Protein AF-A0A840WXM2-F1 (afdb_monomer_lite)

pLDDT: mean 78.99, std 16.16, range [31.17, 98.25]

Foldseek 3Di:
DPDDDDDLVNLVCLLQDPLVCAPVLLVVLVVLLCCLLPPDPVPRPPQLSSLLNNLSSCLSHHPPVSSVVSVVSCVVPDPCVRNQLSSLVSCVSNVVLVVSLVSLVVQVPDPDRDLSSLLVNLVSCVSSVVLVSVLVSLLVLLLDLPHDPVSNLVSLLSCVLVVNVVSSVVSVCVNCVPPPDDDDDPDFDPPVAAAEEEEAEEPVRVVLVVSLDSLQDRNYDYDYQHQFALVPDDPVQVCVLEPDPLQPDRSLLSSQVVSVLSVLVVLLVPADQQGKHKYAYSLKHFSVTCGPQVVVQSVQCSVVVAQKEFQEPLQLCQQPVDFDDSVPKHKDWSVVRPDPDPPVNVPRPDFSDPRIMMHGSNLSVVVSVLCVVRGDLDRDRVLVVCLQPQDPVSDDDDPVCVSSSVSVVVDPDRRHNRTYIYISHRGMYRPPSPPPPSVD

Radius of gyration: 23.31 Å; chains: 1; bounding box: 60×59×57 Å

Organism: NCBI:txid2028108

Secondary structure (DSSP, 8-state):
-PPPPPPHHHHHHHHH--GGGHHHHHHHHHHHHHHHHHS-GGG-TTHHHHHHHHHHHHHHHS-HHHHHHHHHHHHTTS-HHHHHHHHHHHHHHTT-HHHHHHHHHHHHTSSS--HHHHHHHHHHHHHTT-HHHHHHHHHHHHH-TTS-HHHHHHHHHHHHHTT-HHHHHHHHHHHHTTS------------SSPEEEEEEE-GGGGGGHHHHHHHHGGGEEEEEEEPPPTTT--HHHHHHHBS-TT----HHHHHHHHHHHHHHHHHHHHS-TT-EEEEEETTEEETT-SSHHHHHHHHHHHHHT-SEEE-BHHHHHHHHSSPPPGGG--EEESGGGTTS-TTSGGGSPS---SSEEEEEHHHHHHHHHHHHHH-BSS-HHHHHHHHH-SSGGGS---TTHHHHHHHHHT--SPPP----EEESS--EEETTTT--TT--

InterPro domains:
  IPR002654 Glycosyl transferase, family 25 [PF01755] (198-379)
  IPR002654 Glycosyl transferase, family 25 [cd06532] (198-286)

Structure (mmCIF, N/CA/C/O backbone):
data_AF-A0A840WXM2-F1
#
_entry.id   AF-A0A840WXM2-F1
#
loop_
_atom_site.group_PDB
_atom_site.id
_atom_site.type_symbol
_atom_site.label_atom_id
_atom_site.label_alt_id
_atom_site.label_comp_id
_atom_site.label_asym_id
_atom_site.label_entity_id
_atom_site.label_seq_id
_atom_site.pdbx_PDB_ins_code
_atom_site.Cartn_x
_atom_site.Cartn_y
_atom_site.Cartn_z
_atom_site.occupancy
_atom_site.B_iso_or_equiv
_atom_site.auth_seq_id
_atom_site.auth_comp_id
_atom_site.auth_asym_id
_atom_site.auth_atom_id
_atom_site.pdbx_PDB_model_num
ATOM 1 N N . MET A 1 1 ? 34.478 18.969 -10.013 1.00 45.69 1 MET A N 1
ATOM 2 C CA . MET A 1 1 ? 34.165 18.051 -8.898 1.00 45.69 1 MET A CA 1
ATOM 3 C C . MET A 1 1 ? 34.061 16.660 -9.484 1.00 45.69 1 MET A C 1
ATOM 5 O O . MET A 1 1 ? 33.273 16.486 -10.404 1.00 45.69 1 MET A O 1
ATOM 9 N N . ALA A 1 2 ? 34.895 15.718 -9.044 1.00 46.72 2 ALA A N 1
ATOM 10 C CA . ALA A 1 2 ? 34.746 14.325 -9.450 1.00 46.72 2 ALA A CA 1
ATOM 11 C C . ALA A 1 2 ? 33.401 13.825 -8.903 1.00 46.72 2 ALA A C 1
ATOM 13 O O . ALA A 1 2 ? 33.171 13.893 -7.697 1.00 46.72 2 ALA A O 1
ATOM 14 N N . HIS A 1 3 ? 32.485 13.431 -9.787 1.00 61.78 3 HIS A N 1
ATOM 15 C CA . HIS A 1 3 ? 31.229 12.821 -9.369 1.00 61.78 3 HIS A CA 1
ATOM 16 C C . HIS A 1 3 ? 31.549 11.430 -8.825 1.00 61.78 3 HIS A C 1
ATOM 18 O O . HIS A 1 3 ? 32.045 10.584 -9.566 1.00 61.78 3 HIS A O 1
ATOM 24 N N . THR A 1 4 ? 31.283 11.200 -7.539 1.00 73.50 4 THR A N 1
ATOM 25 C CA . THR A 1 4 ? 31.285 9.845 -6.983 1.00 73.50 4 THR A CA 1
ATOM 26 C C . THR A 1 4 ? 30.222 9.029 -7.728 1.00 73.50 4 THR A C 1
ATOM 28 O O . THR A 1 4 ? 29.082 9.500 -7.816 1.00 73.50 4 THR A O 1
ATOM 31 N N . PRO A 1 5 ? 30.561 7.855 -8.289 1.00 78.69 5 PRO A N 1
ATOM 32 C CA . PRO A 1 5 ? 29.578 6.975 -8.913 1.00 78.69 5 PRO A CA 1
ATOM 33 C C . PRO A 1 5 ? 28.467 6.630 -7.916 1.00 78.69 5 PRO A C 1
ATOM 35 O O . PRO A 1 5 ? 28.758 6.352 -6.752 1.00 78.69 5 PRO A O 1
ATOM 38 N N . LEU A 1 6 ? 27.208 6.648 -8.360 1.00 81.12 6 LEU A N 1
ATOM 39 C CA . LEU A 1 6 ? 26.094 6.189 -7.527 1.00 81.12 6 LEU A CA 1
ATOM 40 C C . LEU A 1 6 ? 26.210 4.681 -7.290 1.00 81.12 6 LEU A C 1
ATOM 42 O O . LEU A 1 6 ? 26.487 3.924 -8.226 1.00 81.12 6 LEU A O 1
ATOM 46 N N . SER A 1 7 ? 25.975 4.252 -6.051 1.00 84.00 7 SER A N 1
ATOM 47 C CA . SER A 1 7 ? 25.897 2.832 -5.707 1.00 84.00 7 SER A CA 1
ATOM 48 C C . SER A 1 7 ? 24.586 2.204 -6.208 1.00 84.00 7 SER A C 1
ATOM 50 O O . SER A 1 7 ? 23.631 2.906 -6.552 1.00 84.00 7 SER A O 1
ATOM 52 N N . LEU A 1 8 ? 24.511 0.868 -6.233 1.00 73.75 8 LEU A N 1
ATOM 53 C CA . LEU A 1 8 ? 23.255 0.158 -6.518 1.00 73.75 8 LEU A CA 1
ATOM 54 C C . LEU A 1 8 ? 22.149 0.518 -5.518 1.00 73.75 8 LEU A C 1
ATOM 56 O O . LEU A 1 8 ? 20.996 0.661 -5.920 1.00 73.75 8 LEU A O 1
ATOM 60 N N . ASP A 1 9 ? 22.504 0.720 -4.248 1.00 70.19 9 ASP A N 1
ATOM 61 C CA . ASP A 1 9 ? 21.554 1.113 -3.207 1.00 70.19 9 ASP A CA 1
ATOM 62 C C . ASP A 1 9 ? 21.008 2.526 -3.458 1.00 70.19 9 ASP A C 1
ATOM 64 O O . ASP A 1 9 ? 19.809 2.762 -3.297 1.00 70.19 9 ASP A O 1
ATOM 68 N N . ASP A 1 10 ? 21.851 3.451 -3.935 1.00 76.69 10 ASP A N 1
ATOM 69 C CA . ASP A 1 10 ? 21.410 4.795 -4.326 1.00 76.69 10 ASP A CA 1
ATOM 70 C C . ASP A 1 10 ? 20.420 4.738 -5.498 1.00 76.69 10 ASP A C 1
ATOM 72 O O . ASP A 1 10 ? 19.378 5.395 -5.469 1.00 76.69 10 ASP A O 1
ATOM 76 N N . LEU A 1 11 ? 20.714 3.921 -6.516 1.00 75.94 11 LEU A N 1
ATOM 77 C CA . LEU A 1 11 ? 19.850 3.739 -7.688 1.00 75.94 11 LEU A CA 1
ATOM 78 C C . LEU A 1 11 ? 18.510 3.088 -7.312 1.00 75.94 11 LEU A C 1
ATOM 80 O O . LEU A 1 11 ? 17.452 3.564 -7.731 1.00 75.94 11 LEU A O 1
ATOM 84 N N . ALA A 1 12 ? 18.533 2.056 -6.467 1.00 68.56 12 ALA A N 1
ATOM 85 C CA . ALA A 1 12 ? 17.326 1.406 -5.964 1.00 68.56 12 ALA A CA 1
ATOM 86 C C . ALA A 1 12 ? 16.471 2.369 -5.120 1.00 68.56 12 ALA A C 1
ATOM 88 O O . ALA A 1 12 ? 15.248 2.435 -5.287 1.00 68.56 12 ALA A O 1
ATOM 89 N N . ALA A 1 13 ? 17.100 3.182 -4.266 1.00 69.75 13 ALA A N 1
ATOM 90 C CA . ALA A 1 13 ? 16.399 4.187 -3.473 1.00 69.75 13 ALA A CA 1
ATOM 91 C C . ALA A 1 13 ? 15.710 5.240 -4.356 1.00 69.75 13 ALA A C 1
ATOM 93 O O . ALA A 1 13 ? 14.591 5.646 -4.057 1.00 69.75 13 ALA A O 1
ATOM 94 N N . ILE A 1 14 ? 16.328 5.660 -5.464 1.00 73.81 14 ILE A N 1
ATOM 95 C CA . ILE A 1 14 ? 15.730 6.627 -6.400 1.00 73.81 14 ILE A CA 1
ATOM 96 C C . ILE A 1 14 ? 14.426 6.093 -7.004 1.00 73.81 14 ILE A C 1
ATOM 98 O O . ILE A 1 14 ? 13.427 6.811 -7.040 1.00 73.81 14 ILE A O 1
ATOM 102 N N . THR A 1 15 ? 14.417 4.832 -7.443 1.00 65.19 15 THR A N 1
ATOM 103 C CA . THR A 1 15 ? 13.239 4.216 -8.087 1.00 65.19 15 THR A CA 1
ATOM 104 C C . THR A 1 15 ? 12.052 4.014 -7.139 1.00 65.19 15 THR A C 1
ATOM 106 O O . THR A 1 15 ? 10.918 3.915 -7.597 1.00 65.19 15 THR A O 1
ATOM 109 N N . THR A 1 16 ? 12.294 3.987 -5.825 1.00 61.38 16 THR A N 1
ATOM 110 C CA . THR A 1 16 ? 11.291 3.651 -4.796 1.00 61.38 16 THR A CA 1
ATOM 111 C C . THR A 1 16 ? 10.854 4.835 -3.924 1.00 61.38 16 THR A C 1
ATOM 113 O O . THR A 1 16 ? 9.956 4.679 -3.091 1.00 61.38 16 THR A O 1
ATOM 116 N N . ARG A 1 17 ? 11.473 6.016 -4.082 1.00 66.56 17 ARG A N 1
ATOM 117 C CA . ARG A 1 17 ? 11.116 7.248 -3.354 1.00 66.56 17 ARG A CA 1
ATOM 118 C C . ARG A 1 17 ? 9.865 7.904 -3.937 1.00 66.56 17 ARG A C 1
ATOM 120 O O . ARG A 1 17 ? 9.786 8.134 -5.146 1.00 66.56 17 ARG A O 1
ATOM 127 N N . ASP A 1 18 ? 8.968 8.354 -3.063 1.00 56.81 18 ASP A N 1
ATOM 128 C CA . ASP A 1 18 ? 7.777 9.129 -3.435 1.00 56.81 18 ASP A CA 1
ATOM 129 C C . ASP A 1 18 ? 8.124 10.502 -4.038 1.00 56.81 18 ASP A C 1
ATOM 131 O O . ASP A 1 18 ? 9.262 10.981 -3.963 1.00 56.81 18 ASP A O 1
ATOM 135 N N . ARG A 1 19 ? 7.131 11.176 -4.644 1.00 55.56 19 ARG A N 1
ATOM 136 C CA . ARG A 1 19 ? 7.243 12.499 -5.313 1.00 55.56 19 ARG A CA 1
ATOM 137 C C . ARG A 1 19 ? 7.905 13.612 -4.487 1.00 55.56 19 ARG A C 1
ATOM 139 O O . ARG A 1 19 ? 8.338 14.609 -5.062 1.00 55.56 19 ARG A O 1
ATOM 146 N N . GLN A 1 20 ? 8.065 13.430 -3.180 1.00 50.91 20 GLN A N 1
ATOM 147 C CA . GLN A 1 20 ? 8.599 14.427 -2.252 1.00 50.91 20 GLN A CA 1
ATOM 148 C C . GLN A 1 20 ? 10.113 14.717 -2.394 1.00 50.91 20 GLN A C 1
ATOM 150 O O . GLN A 1 20 ? 10.568 15.750 -1.909 1.00 50.91 20 GLN A O 1
ATOM 155 N N . GLY A 1 21 ? 10.893 13.897 -3.115 1.00 58.41 21 GLY A N 1
ATOM 156 C CA . GLY A 1 21 ? 12.338 14.117 -3.361 1.00 58.41 21 GLY A CA 1
ATOM 157 C C . GLY A 1 21 ? 12.701 15.218 -4.381 1.00 58.41 21 GLY A C 1
ATOM 158 O O . GLY A 1 21 ? 13.868 15.383 -4.738 1.00 58.41 21 GLY A O 1
ATOM 159 N N . GLY A 1 22 ? 11.715 15.980 -4.872 1.00 69.50 22 GLY A N 1
ATOM 160 C CA . GLY A 1 22 ? 11.730 16.620 -6.196 1.00 69.50 22 GLY A CA 1
ATOM 161 C C . GLY A 1 22 ? 12.950 17.456 -6.601 1.00 69.50 22 GLY A C 1
ATOM 162 O O . GLY A 1 22 ? 13.354 17.396 -7.760 1.00 69.50 22 GLY A O 1
ATOM 163 N N . ALA A 1 23 ? 13.568 18.222 -5.700 1.00 74.94 23 ALA A N 1
ATOM 164 C CA . ALA A 1 23 ? 14.721 19.054 -6.064 1.00 74.94 23 ALA A CA 1
ATOM 165 C C . ALA A 1 23 ? 16.045 18.273 -6.112 1.00 74.94 23 ALA A C 1
ATOM 167 O O . ALA A 1 23 ? 16.908 18.589 -6.932 1.00 74.94 23 ALA A O 1
ATOM 168 N N . GLU A 1 24 ? 16.220 17.272 -5.249 1.00 78.12 24 GLU A N 1
ATOM 169 C CA . GLU A 1 24 ? 17.424 16.433 -5.221 1.00 78.12 24 GLU A CA 1
ATOM 170 C C . GLU A 1 24 ? 17.382 15.391 -6.336 1.00 78.12 24 GLU A C 1
ATOM 172 O O . GLU A 1 24 ? 18.327 15.294 -7.119 1.00 78.12 24 GLU A O 1
ATOM 177 N N . ASP A 1 25 ? 16.243 14.719 -6.496 1.00 78.56 25 ASP A N 1
ATOM 178 C CA . ASP A 1 25 ? 16.004 13.740 -7.558 1.00 78.56 25 ASP A CA 1
ATOM 179 C C . ASP A 1 25 ? 16.208 14.378 -8.951 1.00 78.56 25 ASP A C 1
ATOM 181 O O . ASP A 1 25 ? 16.903 13.836 -9.816 1.00 78.56 25 ASP A O 1
ATOM 185 N N . ALA A 1 26 ? 15.711 15.606 -9.162 1.00 80.12 26 ALA A N 1
ATOM 186 C CA . ALA A 1 26 ? 15.898 16.329 -10.421 1.00 80.12 26 ALA A CA 1
ATOM 187 C C . ALA A 1 26 ? 17.364 16.708 -10.713 1.00 80.12 26 ALA A C 1
ATOM 189 O O . ALA A 1 26 ? 17.736 16.834 -11.887 1.00 80.12 26 ALA A O 1
ATOM 190 N N . ARG A 1 27 ? 18.203 16.885 -9.679 1.00 85.69 27 ARG A N 1
ATOM 191 C CA . ARG A 1 27 ? 19.642 17.169 -9.837 1.00 85.69 27 ARG A CA 1
ATOM 192 C C . ARG A 1 27 ? 20.417 15.944 -10.316 1.00 85.69 27 ARG A C 1
ATOM 194 O O . ARG A 1 27 ? 21.425 16.123 -10.995 1.00 85.69 27 ARG A O 1
ATOM 201 N N . LEU A 1 28 ? 19.932 14.733 -10.033 1.00 87.12 28 LEU A N 1
ATOM 202 C CA . LEU A 1 28 ? 20.570 13.478 -10.448 1.00 87.12 28 LEU A CA 1
ATOM 203 C C . LEU A 1 28 ? 20.348 13.150 -11.931 1.00 87.12 28 LEU A C 1
ATOM 205 O O . LEU A 1 28 ? 21.188 12.491 -12.541 1.00 87.12 28 LEU A O 1
ATOM 209 N N . ILE A 1 29 ? 19.280 13.673 -12.548 1.00 87.62 29 ILE A N 1
ATOM 210 C CA . ILE A 1 29 ? 18.943 13.396 -13.957 1.00 87.62 29 ILE A CA 1
ATOM 211 C C . ILE A 1 29 ? 20.095 13.760 -14.899 1.00 87.62 29 ILE A C 1
ATOM 213 O O . ILE A 1 29 ? 20.449 12.983 -15.780 1.00 87.62 29 ILE A O 1
ATOM 217 N N . ARG A 1 30 ? 20.672 14.960 -14.753 1.00 89.69 30 ARG A N 1
ATOM 218 C CA . ARG A 1 30 ? 21.702 15.459 -15.678 1.00 89.69 30 ARG A CA 1
ATOM 219 C C . ARG A 1 30 ? 22.997 14.632 -15.644 1.00 89.69 30 ARG A C 1
ATOM 221 O O . ARG A 1 30 ? 23.419 14.235 -16.730 1.00 89.69 30 ARG A O 1
ATOM 228 N N . PRO A 1 31 ? 23.635 14.377 -14.483 1.00 89.94 31 PRO A N 1
ATOM 229 C CA . PRO A 1 31 ? 24.856 13.577 -14.434 1.00 89.94 31 PRO A CA 1
ATOM 230 C C . PRO A 1 31 ? 24.612 12.127 -14.865 1.00 89.94 31 PRO A C 1
ATOM 232 O O . PRO A 1 31 ? 25.354 11.642 -15.716 1.00 89.94 31 PRO A O 1
ATOM 235 N N . LEU A 1 32 ? 23.532 11.481 -14.402 1.00 90.44 32 LEU A N 1
ATOM 236 C CA . LEU A 1 32 ? 23.209 10.106 -14.810 1.00 90.44 32 LEU A CA 1
ATOM 237 C C . LEU A 1 32 ? 22.967 9.999 -16.314 1.00 90.44 32 LEU A C 1
ATOM 239 O O . LEU A 1 32 ? 23.494 9.110 -16.977 1.00 90.44 32 LEU A O 1
ATOM 243 N N . ARG A 1 33 ? 22.209 10.941 -16.887 1.00 92.44 33 ARG A N 1
ATOM 244 C CA . ARG A 1 33 ? 21.965 10.968 -18.330 1.00 92.44 33 ARG A CA 1
ATOM 245 C C . ARG A 1 33 ? 23.259 11.199 -19.102 1.00 92.44 33 ARG A C 1
ATOM 247 O O . ARG A 1 33 ? 23.425 10.610 -20.161 1.00 92.44 33 ARG A O 1
ATOM 254 N N . HIS A 1 34 ? 24.148 12.069 -18.626 1.00 91.31 34 HIS A N 1
ATOM 255 C CA . HIS A 1 34 ? 25.430 12.301 -19.290 1.00 91.31 34 HIS A CA 1
ATOM 256 C C . HIS A 1 34 ? 26.273 11.023 -19.317 1.00 91.31 34 HIS A C 1
ATOM 258 O O . HIS A 1 34 ? 26.787 10.666 -20.372 1.00 91.31 34 HIS A O 1
ATOM 264 N N . GLU A 1 35 ? 26.356 10.321 -18.189 1.00 92.12 35 GLU A N 1
ATOM 265 C CA . GLU A 1 35 ? 27.074 9.053 -18.075 1.00 92.12 35 GLU A CA 1
ATOM 266 C C . GLU A 1 35 ? 26.501 7.988 -19.021 1.00 92.12 35 GLU A C 1
ATOM 268 O O . GLU A 1 35 ? 27.230 7.446 -19.848 1.00 92.12 35 GLU A O 1
ATOM 273 N N . VAL A 1 36 ? 25.185 7.753 -18.971 1.00 93.12 36 VAL A N 1
ATOM 274 C CA . VAL A 1 36 ? 24.525 6.720 -19.787 1.00 93.12 36 VAL A CA 1
ATOM 275 C C . VAL A 1 36 ? 24.588 7.035 -21.283 1.00 93.12 36 VAL A C 1
ATOM 277 O O . VAL A 1 36 ? 24.780 6.139 -22.102 1.00 93.12 36 VAL A O 1
ATOM 280 N N . MET A 1 37 ? 24.426 8.304 -21.666 1.00 94.38 37 MET A N 1
ATOM 281 C CA . MET A 1 37 ? 24.336 8.667 -23.083 1.00 94.38 37 MET A CA 1
ATOM 282 C C . MET A 1 37 ? 25.697 8.845 -23.761 1.00 94.38 37 MET A C 1
ATOM 284 O O . MET A 1 37 ? 25.771 8.671 -24.977 1.00 94.38 37 MET A O 1
ATOM 288 N N . ASN A 1 38 ? 26.748 9.189 -23.010 1.00 91.50 38 ASN A N 1
ATOM 289 C CA . ASN A 1 38 ? 28.057 9.521 -23.581 1.00 91.50 38 ASN A CA 1
ATOM 290 C C . ASN A 1 38 ? 29.168 8.523 -23.219 1.00 91.50 38 ASN A C 1
ATOM 292 O O . ASN A 1 38 ? 30.173 8.486 -23.924 1.00 91.50 38 ASN A O 1
ATOM 296 N N . GLY A 1 39 ? 29.014 7.720 -22.161 1.00 88.44 39 GLY A N 1
ATOM 297 C CA . GLY A 1 39 ? 29.973 6.668 -21.810 1.00 88.44 39 GLY A CA 1
ATOM 298 C C . GLY A 1 39 ? 29.895 5.496 -22.784 1.00 88.44 39 GLY A C 1
ATOM 299 O O . GLY A 1 39 ? 28.808 5.169 -23.253 1.00 88.44 39 GLY A O 1
ATOM 300 N N . ALA A 1 40 ? 31.018 4.859 -23.118 1.00 88.38 40 ALA A N 1
ATOM 301 C CA . ALA A 1 40 ? 30.995 3.669 -23.968 1.00 88.38 40 ALA A CA 1
ATOM 302 C C . ALA A 1 40 ? 30.182 2.554 -23.289 1.00 88.38 40 ALA A C 1
ATOM 304 O O . ALA A 1 40 ? 30.279 2.377 -22.080 1.00 88.38 40 ALA A O 1
ATOM 305 N N . VAL A 1 41 ? 29.343 1.840 -24.048 1.00 87.56 41 VAL A N 1
ATOM 306 C CA . VAL A 1 41 ? 28.309 0.945 -23.486 1.00 87.56 41 VAL A CA 1
ATOM 307 C C . VAL A 1 41 ? 28.906 -0.093 -22.532 1.00 87.56 41 VAL A C 1
ATOM 309 O O . VAL A 1 41 ? 28.367 -0.308 -21.450 1.00 87.56 41 VAL A O 1
ATOM 312 N N . GLN A 1 42 ? 30.049 -0.669 -22.900 1.00 87.62 42 GLN A N 1
ATOM 313 C CA . GLN A 1 42 ? 30.780 -1.665 -22.116 1.00 87.62 42 GLN A CA 1
ATOM 314 C C . GLN A 1 42 ? 31.367 -1.131 -20.798 1.00 87.62 42 GLN A C 1
ATOM 316 O O . GLN A 1 42 ? 31.644 -1.916 -19.897 1.00 87.62 42 GLN A O 1
ATOM 321 N N . ASP A 1 43 ? 31.522 0.188 -20.673 1.00 90.50 43 ASP A N 1
ATOM 322 C CA . ASP A 1 43 ? 32.122 0.837 -19.505 1.00 90.50 43 ASP A CA 1
ATOM 323 C C . ASP A 1 43 ? 31.058 1.363 -18.524 1.00 90.50 43 ASP A C 1
ATOM 325 O O . ASP A 1 43 ? 31.384 1.821 -17.425 1.00 90.50 43 ASP A O 1
ATOM 329 N N . ILE A 1 44 ? 29.768 1.307 -18.891 1.00 88.88 44 ILE A N 1
ATOM 330 C CA . ILE A 1 44 ? 28.682 1.780 -18.028 1.00 88.88 44 ILE A CA 1
ATOM 331 C C . ILE A 1 44 ? 28.378 0.717 -16.971 1.00 88.88 44 ILE A C 1
ATOM 333 O O . ILE A 1 44 ? 27.575 -0.198 -17.160 1.00 88.88 44 ILE A O 1
ATOM 337 N N . VAL A 1 45 ? 28.987 0.887 -15.802 1.00 89.50 45 VAL A N 1
ATOM 338 C CA . VAL A 1 45 ? 28.717 0.050 -14.630 1.00 89.50 45 VAL A CA 1
ATOM 339 C C . VAL A 1 45 ? 27.238 0.168 -14.238 1.00 89.50 45 VAL A C 1
ATOM 341 O O . VAL A 1 45 ? 26.727 1.279 -14.088 1.00 89.50 45 VAL A O 1
ATOM 344 N N . HIS A 1 46 ? 26.560 -0.966 -14.049 1.00 90.31 46 HIS A N 1
ATOM 345 C CA . HIS A 1 46 ? 25.137 -1.041 -13.678 1.00 90.31 46 HIS A CA 1
ATOM 346 C C . HIS A 1 46 ? 24.184 -0.344 -14.668 1.00 90.31 46 HIS A C 1
ATOM 348 O O . HIS A 1 46 ? 23.243 0.333 -14.248 1.00 90.31 46 HIS A O 1
ATOM 354 N N . LEU A 1 47 ? 24.425 -0.497 -15.975 1.00 92.50 47 LEU A N 1
ATOM 355 C CA . LEU A 1 47 ? 23.610 0.108 -17.035 1.00 92.50 47 LEU A CA 1
ATOM 356 C C . LEU A 1 47 ? 22.099 -0.083 -16.823 1.00 92.50 47 LEU A C 1
ATOM 358 O O . LEU A 1 47 ? 21.372 0.908 -16.844 1.00 92.50 47 LEU A O 1
ATOM 362 N N . ASP A 1 48 ? 21.642 -1.306 -16.545 1.00 90.06 48 ASP A N 1
ATOM 363 C CA . ASP A 1 48 ? 20.212 -1.608 -16.373 1.00 90.06 48 ASP A CA 1
ATOM 364 C C . ASP A 1 48 ? 19.588 -0.789 -15.234 1.00 90.06 48 ASP A C 1
ATOM 366 O O . ASP A 1 48 ? 18.569 -0.126 -15.416 1.00 90.06 48 ASP A O 1
ATOM 370 N N . ALA A 1 49 ? 20.250 -0.741 -14.072 1.00 87.38 49 ALA A N 1
ATOM 371 C CA . ALA A 1 49 ? 19.785 0.032 -12.920 1.00 87.38 49 ALA A CA 1
ATOM 372 C C . ALA A 1 49 ? 19.797 1.548 -13.187 1.00 87.38 49 ALA A C 1
ATOM 374 O O . ALA A 1 49 ? 18.942 2.283 -12.689 1.00 87.38 49 ALA A O 1
ATOM 375 N N . LYS A 1 50 ? 20.751 2.036 -13.989 1.00 93.19 50 LYS A N 1
ATOM 376 C CA . LYS A 1 50 ? 20.820 3.450 -14.386 1.00 93.19 50 LYS A CA 1
ATOM 377 C C . LYS A 1 50 ? 19.732 3.822 -15.386 1.00 93.19 50 LYS A C 1
ATOM 379 O O . LYS A 1 50 ? 19.162 4.907 -15.266 1.00 93.19 50 LYS A O 1
ATOM 384 N N . LEU A 1 51 ? 19.434 2.950 -16.351 1.00 94.56 51 LEU A N 1
ATOM 385 C CA . LEU A 1 51 ? 18.315 3.137 -17.274 1.00 94.56 51 LEU A CA 1
ATOM 386 C C . LEU A 1 51 ? 16.995 3.163 -16.503 1.00 94.56 51 LEU A C 1
ATOM 388 O O . LEU A 1 51 ? 16.233 4.116 -16.658 1.00 94.56 51 LEU A O 1
ATOM 392 N N . GLU A 1 52 ? 16.784 2.195 -15.611 1.00 91.19 52 GLU A N 1
ATOM 393 C CA . GLU A 1 52 ? 15.626 2.129 -14.716 1.00 91.19 52 GLU A CA 1
ATOM 394 C C . GLU A 1 52 ? 15.434 3.439 -13.932 1.00 91.19 52 GLU A C 1
ATOM 396 O O . GLU A 1 52 ? 14.376 4.072 -13.996 1.00 91.19 52 GLU A O 1
ATOM 401 N N . ALA A 1 53 ? 16.491 3.908 -13.260 1.00 89.44 53 ALA A N 1
ATOM 402 C CA . ALA A 1 53 ? 16.459 5.151 -12.497 1.00 89.44 53 ALA A CA 1
ATOM 403 C C . ALA A 1 53 ? 16.181 6.377 -13.382 1.00 89.44 53 ALA A C 1
ATOM 405 O O . ALA A 1 53 ? 15.412 7.255 -12.991 1.00 89.44 53 ALA A O 1
ATOM 406 N N . LEU A 1 54 ? 16.772 6.459 -14.579 1.00 94.88 54 LEU A N 1
ATOM 407 C CA . LEU A 1 54 ? 16.565 7.587 -15.489 1.00 94.88 54 LEU A CA 1
ATOM 408 C C . LEU A 1 54 ? 15.137 7.651 -16.030 1.00 94.88 54 LEU A C 1
ATOM 410 O O . LEU A 1 54 ? 14.550 8.736 -16.023 1.00 94.88 54 LEU A O 1
ATOM 414 N N . TYR A 1 55 ? 14.568 6.526 -16.468 1.00 95.56 55 TYR A N 1
ATOM 415 C CA . TYR A 1 55 ? 13.177 6.489 -16.919 1.00 95.56 55 TYR A CA 1
ATOM 416 C C . TYR A 1 55 ? 12.222 6.889 -15.791 1.00 95.56 55 TYR A C 1
ATOM 418 O O . TYR A 1 55 ? 11.377 7.761 -16.004 1.00 95.56 55 TYR A O 1
ATOM 426 N N . ALA A 1 56 ? 12.414 6.353 -14.580 1.00 88.94 56 ALA A N 1
ATOM 427 C CA . ALA A 1 56 ? 11.610 6.710 -13.412 1.00 88.94 56 ALA A CA 1
ATOM 428 C C . ALA A 1 56 ? 11.728 8.203 -13.050 1.00 88.94 56 ALA A C 1
ATOM 430 O O . ALA A 1 56 ? 10.716 8.893 -12.906 1.00 88.94 56 ALA A O 1
ATOM 431 N N . LEU A 1 57 ? 12.951 8.739 -12.962 1.00 89.38 57 LEU A N 1
ATOM 432 C CA . LEU A 1 57 ? 13.194 10.146 -12.624 1.00 89.38 57 LEU A CA 1
ATOM 433 C C . LEU A 1 57 ? 12.599 11.109 -13.656 1.00 89.38 57 LEU A C 1
ATOM 435 O O . LEU A 1 57 ? 12.024 12.137 -13.291 1.00 89.38 57 LEU A O 1
ATOM 439 N N . ILE A 1 58 ? 12.752 10.807 -14.948 1.00 92.19 58 ILE A N 1
ATOM 440 C CA . ILE A 1 58 ? 12.219 11.656 -16.016 1.00 92.19 58 ILE A CA 1
ATOM 441 C C . ILE A 1 58 ? 10.690 11.598 -16.007 1.00 92.19 58 ILE A C 1
ATOM 443 O O . ILE A 1 58 ? 10.069 12.657 -16.040 1.00 92.19 58 ILE A O 1
ATOM 447 N N . ALA A 1 59 ? 10.093 10.409 -15.883 1.00 90.69 59 ALA A N 1
ATOM 448 C CA . ALA A 1 59 ? 8.642 10.240 -15.788 1.00 90.69 59 ALA A CA 1
ATOM 449 C C . ALA A 1 59 ? 8.032 11.006 -14.602 1.00 90.69 59 ALA A C 1
ATOM 451 O O . ALA A 1 59 ? 6.961 11.595 -14.719 1.00 90.69 59 ALA A O 1
ATOM 452 N N . LYS A 1 60 ? 8.736 11.033 -13.467 1.00 86.94 60 LYS A N 1
ATOM 453 C CA . LYS A 1 60 ? 8.278 11.657 -12.220 1.00 86.94 60 LYS A CA 1
ATOM 454 C C . LYS A 1 60 ? 8.413 13.183 -12.203 1.00 86.94 60 LYS A C 1
ATOM 456 O O . LYS A 1 60 ? 7.621 13.855 -11.545 1.00 86.94 60 LYS A O 1
ATOM 461 N N . HIS A 1 61 ? 9.423 13.737 -12.879 1.00 86.00 61 HIS A N 1
ATOM 462 C CA . HIS A 1 61 ? 9.814 15.146 -12.713 1.00 86.00 61 HIS A CA 1
ATOM 463 C C . HIS A 1 61 ? 9.803 15.983 -13.990 1.00 86.00 61 HIS A C 1
ATOM 465 O O . HIS A 1 61 ? 10.077 17.185 -13.931 1.00 86.00 61 HIS A O 1
ATOM 471 N N . ARG A 1 62 ? 9.550 15.384 -15.155 1.00 86.75 62 ARG A N 1
ATOM 472 C CA . ARG A 1 62 ? 9.573 16.084 -16.442 1.00 86.75 62 ARG A CA 1
ATOM 473 C C . ARG A 1 62 ? 8.282 15.833 -17.223 1.00 86.75 62 ARG A C 1
ATOM 475 O O . ARG A 1 62 ? 7.611 14.834 -16.989 1.00 86.75 62 ARG A O 1
ATOM 482 N N . PRO A 1 63 ? 7.937 16.723 -18.171 1.00 88.06 63 PRO A N 1
ATOM 483 C CA . PRO A 1 63 ? 6.823 16.486 -19.082 1.00 88.06 63 PRO A CA 1
ATOM 484 C C . PRO A 1 63 ? 7.006 15.187 -19.877 1.00 88.06 63 PRO A C 1
ATOM 486 O O . PRO A 1 63 ? 8.136 14.786 -20.171 1.00 88.06 63 PRO A O 1
ATOM 489 N N . ARG A 1 64 ? 5.895 14.577 -20.300 1.00 90.69 64 ARG A N 1
ATOM 490 C CA . ARG A 1 64 ? 5.873 13.316 -21.066 1.00 90.69 64 ARG A CA 1
ATOM 491 C C . ARG A 1 64 ? 6.720 13.364 -22.346 1.00 90.69 64 ARG A C 1
ATOM 493 O O . ARG A 1 64 ? 7.357 12.375 -22.697 1.00 90.69 64 ARG A O 1
ATOM 500 N N . ASP A 1 65 ? 6.834 14.522 -22.990 1.00 93.12 65 ASP A N 1
ATOM 501 C CA . ASP A 1 65 ? 7.685 14.687 -24.177 1.00 93.12 65 ASP A CA 1
ATOM 502 C C . ASP A 1 65 ? 9.180 14.542 -23.871 1.00 93.12 65 ASP A C 1
ATOM 504 O O . ASP A 1 65 ? 9.950 14.060 -24.703 1.00 93.12 65 ASP A O 1
ATOM 508 N N . ALA A 1 66 ? 9.615 14.895 -22.658 1.00 93.50 66 ALA A N 1
ATOM 509 C CA . ALA A 1 66 ? 10.997 14.680 -22.238 1.00 93.50 66 ALA A CA 1
ATOM 510 C C . ALA A 1 66 ? 11.300 13.187 -22.055 1.00 93.50 66 ALA A C 1
ATOM 512 O O . ALA A 1 66 ? 12.400 12.742 -22.394 1.00 93.50 66 ALA A O 1
ATOM 513 N N . LEU A 1 67 ? 10.320 12.432 -21.548 1.00 95.62 67 LEU A N 1
ATOM 514 C CA . LEU A 1 67 ? 10.374 10.983 -21.392 1.00 95.62 67 LEU A CA 1
ATOM 515 C C . LEU A 1 67 ? 10.478 10.295 -22.765 1.00 95.62 67 LEU A C 1
ATOM 517 O O . LEU A 1 67 ? 11.429 9.547 -22.991 1.00 95.62 67 LEU A O 1
ATOM 521 N N . ARG A 1 68 ? 9.617 10.653 -23.727 1.00 96.00 68 ARG A N 1
ATOM 522 C CA . ARG A 1 68 ? 9.701 10.167 -25.120 1.00 96.00 68 ARG A CA 1
ATOM 523 C C . ARG A 1 68 ? 11.002 10.563 -25.812 1.00 96.00 68 ARG A C 1
ATOM 525 O O . ARG A 1 68 ? 11.650 9.740 -26.450 1.00 96.00 68 ARG A O 1
ATOM 532 N N . GLY A 1 69 ? 11.437 11.810 -25.645 1.00 96.31 69 GLY A N 1
ATOM 533 C CA . GLY A 1 69 ? 12.699 12.277 -26.213 1.00 96.31 69 GLY A CA 1
ATOM 534 C C . GLY A 1 69 ? 13.919 11.569 -25.617 1.00 96.31 69 GLY A C 1
ATOM 535 O O . GLY A 1 69 ? 14.935 11.420 -26.294 1.00 96.31 69 GLY A O 1
ATOM 536 N N . PHE A 1 70 ? 13.864 11.152 -24.348 1.00 96.81 70 PHE A N 1
ATOM 537 C CA . PHE A 1 70 ? 14.884 10.288 -23.753 1.00 96.81 70 PHE A CA 1
ATOM 538 C C . PHE A 1 70 ? 14.826 8.881 -24.328 1.00 96.81 70 PHE A C 1
ATOM 540 O O . PHE A 1 70 ? 15.856 8.407 -24.804 1.00 96.81 70 PHE A O 1
ATOM 547 N N . HIS A 1 71 ? 13.634 8.295 -24.387 1.00 97.56 71 HIS A N 1
ATOM 548 C CA . HIS A 1 71 ? 13.413 6.984 -24.972 1.00 97.56 71 HIS A CA 1
ATOM 549 C C . HIS A 1 71 ? 13.955 6.876 -26.402 1.00 97.56 71 HIS A C 1
ATOM 551 O O . HIS A 1 71 ? 14.772 6.003 -26.661 1.00 97.56 71 HIS A O 1
ATOM 557 N N . ALA A 1 72 ? 13.630 7.826 -27.284 1.00 97.06 72 ALA A N 1
ATOM 558 C CA . ALA A 1 72 ? 14.104 7.843 -28.672 1.00 97.06 72 ALA A CA 1
ATOM 559 C C . ALA A 1 72 ? 15.639 7.837 -28.799 1.00 97.06 72 ALA A C 1
ATOM 561 O O . ALA A 1 72 ? 16.197 7.268 -29.733 1.00 97.06 72 ALA A O 1
ATOM 562 N N . ARG A 1 73 ? 16.349 8.466 -27.852 1.00 96.00 73 ARG A N 1
ATOM 563 C CA . ARG A 1 73 ? 17.818 8.413 -27.819 1.00 96.00 73 ARG A CA 1
ATOM 564 C C . ARG A 1 73 ? 18.333 7.091 -27.257 1.00 96.00 73 ARG A C 1
ATOM 566 O O . ARG A 1 73 ? 19.366 6.614 -27.710 1.00 96.00 73 ARG A O 1
ATOM 573 N N . CYS A 1 74 ? 17.652 6.537 -26.257 1.00 95.75 74 CYS A N 1
ATOM 574 C CA . CYS A 1 74 ? 18.008 5.255 -25.663 1.00 95.75 74 CYS A CA 1
ATOM 575 C C . CYS A 1 74 ? 17.793 4.097 -26.639 1.00 95.75 74 CYS A C 1
ATOM 577 O O . CYS A 1 74 ? 18.698 3.287 -26.788 1.00 95.75 74 CYS A O 1
ATOM 579 N N . SER A 1 75 ? 16.661 4.042 -27.340 1.00 95.50 75 SER A N 1
ATOM 580 C CA . SER A 1 75 ? 16.360 2.978 -28.305 1.00 95.50 75 SER A CA 1
ATOM 581 C C . SER A 1 75 ? 17.268 3.010 -29.536 1.00 95.50 75 SER A C 1
ATOM 583 O O . SER A 1 75 ? 17.549 1.968 -30.115 1.00 95.50 75 SER A O 1
ATOM 585 N N . GLY A 1 76 ? 17.809 4.179 -29.896 1.00 95.44 76 GLY A N 1
ATOM 586 C CA . GLY A 1 76 ? 18.854 4.291 -30.919 1.00 95.44 76 GLY A CA 1
ATOM 587 C C . GLY A 1 76 ? 20.248 3.826 -30.471 1.00 95.44 76 GLY A C 1
ATOM 588 O O . GLY A 1 76 ? 21.146 3.731 -31.304 1.00 95.44 76 GLY A O 1
ATOM 589 N N . ARG A 1 77 ? 20.458 3.573 -29.171 1.00 96.06 77 ARG A N 1
ATOM 590 C CA . ARG A 1 77 ? 21.767 3.219 -28.588 1.00 96.06 77 ARG A CA 1
ATOM 591 C C . ARG A 1 77 ? 21.803 1.822 -27.967 1.00 96.06 77 ARG A C 1
ATOM 593 O O . ARG A 1 77 ? 22.851 1.186 -27.989 1.00 96.06 77 ARG A O 1
ATOM 600 N N . PHE A 1 78 ? 20.699 1.386 -27.377 1.00 95.81 78 PHE A N 1
ATOM 601 C CA . PHE A 1 78 ? 20.593 0.178 -26.567 1.00 95.81 78 PHE A CA 1
ATOM 602 C C . PHE A 1 78 ? 19.566 -0.780 -27.178 1.00 95.81 78 PHE A C 1
ATOM 604 O O . PHE A 1 78 ? 18.639 -0.342 -27.866 1.00 95.81 78 PHE A O 1
ATOM 611 N N . GLY A 1 79 ? 19.707 -2.076 -26.910 1.00 93.25 79 GLY A N 1
ATOM 612 C CA . GLY A 1 79 ? 18.746 -3.081 -27.361 1.00 93.25 79 GLY A CA 1
ATOM 613 C C . GLY A 1 79 ? 17.469 -3.114 -26.502 1.00 93.25 79 GLY A C 1
ATOM 614 O O . GLY A 1 79 ? 17.489 -2.648 -25.354 1.00 93.25 79 GLY A O 1
ATOM 615 N N . PRO A 1 80 ? 16.341 -3.639 -27.027 1.00 91.81 80 PRO A N 1
ATOM 616 C CA . PRO A 1 80 ? 15.080 -3.772 -26.286 1.00 91.81 80 PRO A CA 1
ATOM 617 C C . PRO A 1 80 ? 15.207 -4.519 -24.956 1.00 91.81 80 PRO A C 1
ATOM 619 O O . PRO A 1 80 ? 14.474 -4.230 -24.013 1.00 91.81 80 PRO A O 1
ATOM 622 N N . GLU A 1 81 ? 16.165 -5.434 -24.841 1.00 90.31 81 GLU A N 1
ATOM 623 C CA . GLU A 1 81 ? 16.489 -6.148 -23.608 1.00 90.31 81 GLU A CA 1
ATOM 624 C C . GLU A 1 81 ? 17.008 -5.229 -22.491 1.00 90.31 81 GLU A C 1
ATOM 626 O O . GLU A 1 81 ? 16.831 -5.540 -21.316 1.00 90.31 81 GLU A O 1
ATOM 631 N N . GLN A 1 82 ? 17.589 -4.080 -22.847 1.00 93.50 82 GLN A N 1
ATOM 632 C CA . GLN A 1 82 ? 18.142 -3.103 -21.907 1.00 93.50 82 GLN A CA 1
ATOM 633 C C . GLN A 1 82 ? 17.149 -1.980 -21.595 1.00 93.50 82 GLN A C 1
ATOM 635 O O . GLN A 1 82 ? 17.035 -1.552 -20.450 1.00 93.50 82 GLN A O 1
ATOM 640 N N . TRP A 1 83 ? 16.430 -1.465 -22.602 1.00 94.56 83 TRP A N 1
ATOM 641 C CA . TRP A 1 83 ? 15.526 -0.323 -22.411 1.00 94.56 83 TRP A CA 1
ATOM 642 C C . TRP A 1 83 ? 14.049 -0.691 -22.280 1.00 94.56 83 TRP A C 1
ATOM 644 O O . TRP A 1 83 ? 13.296 0.139 -21.778 1.00 94.56 83 TRP A O 1
ATOM 654 N N . GLY A 1 84 ? 13.623 -1.882 -22.714 1.00 94.94 84 GLY A N 1
ATOM 655 C CA . GLY A 1 84 ? 12.210 -2.263 -22.842 1.00 94.94 84 GLY A CA 1
ATOM 656 C C . GLY A 1 84 ? 11.450 -2.179 -21.527 1.00 94.94 84 GLY A C 1
ATOM 657 O O . GLY A 1 84 ? 10.504 -1.403 -21.390 1.00 94.94 84 GLY A O 1
ATOM 658 N N . LEU A 1 85 ? 11.904 -2.936 -20.529 1.00 94.06 85 LEU A N 1
ATOM 659 C CA . LEU A 1 85 ? 11.281 -2.940 -19.208 1.00 94.06 85 LEU A CA 1
ATOM 660 C C . LEU A 1 85 ? 11.359 -1.559 -18.510 1.00 94.06 85 LEU A C 1
ATOM 662 O O . LEU A 1 85 ? 10.308 -1.077 -18.069 1.00 94.06 85 LEU A O 1
ATOM 666 N N . PRO A 1 86 ? 12.521 -0.869 -18.474 1.00 95.62 86 PRO A N 1
ATOM 667 C CA . PRO A 1 86 ? 12.602 0.496 -17.949 1.00 95.62 86 PRO A CA 1
ATOM 668 C C . PRO A 1 86 ? 11.652 1.493 -18.625 1.00 95.62 86 PRO A C 1
ATOM 670 O O . PRO A 1 86 ? 11.049 2.337 -17.958 1.00 95.62 86 PRO A O 1
ATOM 673 N N . TRP A 1 87 ? 11.486 1.391 -19.947 1.00 96.75 87 TRP A N 1
ATOM 674 C CA . TRP A 1 87 ? 10.595 2.252 -20.720 1.00 96.75 87 TRP A CA 1
ATOM 675 C C . TRP A 1 87 ? 9.134 2.070 -20.313 1.00 96.75 87 TRP A C 1
ATOM 677 O O . TRP A 1 87 ? 8.468 3.046 -19.957 1.00 96.75 87 TRP A O 1
ATOM 687 N N . VAL A 1 88 ? 8.655 0.823 -20.290 1.00 96.25 88 VAL A N 1
ATOM 688 C CA . VAL A 1 88 ? 7.272 0.505 -19.906 1.00 96.25 88 VAL A CA 1
ATOM 689 C C . VAL A 1 88 ? 6.975 0.954 -18.472 1.00 96.25 88 VAL A C 1
ATOM 691 O O . VAL A 1 88 ? 5.912 1.523 -18.193 1.00 96.25 88 VAL A O 1
ATOM 694 N N . ARG A 1 89 ? 7.928 0.779 -17.551 1.00 92.19 89 ARG A N 1
ATOM 695 C CA . ARG A 1 89 ? 7.801 1.287 -16.177 1.00 92.19 89 ARG A CA 1
ATOM 696 C C . ARG A 1 89 ? 7.740 2.807 -16.130 1.00 92.19 89 ARG A C 1
ATOM 698 O O . ARG A 1 89 ? 6.879 3.350 -15.439 1.00 92.19 89 ARG A O 1
ATOM 705 N N . GLY A 1 90 ? 8.585 3.490 -16.902 1.00 91.88 90 GLY A N 1
ATOM 706 C CA . GLY A 1 90 ? 8.548 4.943 -17.058 1.00 91.88 90 GLY A CA 1
ATOM 707 C C . GLY A 1 90 ? 7.189 5.446 -17.555 1.00 91.88 90 GLY A C 1
ATOM 708 O O . GLY A 1 90 ? 6.625 6.368 -16.966 1.00 91.88 90 GLY A O 1
ATOM 709 N N . LEU A 1 91 ? 6.618 4.806 -18.582 1.00 92.44 91 LEU A N 1
ATOM 710 C CA . LEU A 1 91 ? 5.268 5.109 -19.070 1.00 92.44 91 LEU A CA 1
ATOM 711 C C . LEU A 1 91 ? 4.208 4.895 -17.986 1.00 92.44 91 LEU A C 1
ATOM 713 O O . LEU A 1 91 ? 3.343 5.749 -17.792 1.00 92.44 91 LEU A O 1
ATOM 717 N N . THR A 1 92 ? 4.308 3.800 -17.233 1.00 87.94 92 THR A N 1
ATOM 718 C CA . THR A 1 92 ? 3.372 3.507 -16.141 1.00 87.94 92 THR A CA 1
ATOM 719 C C . THR A 1 92 ? 3.440 4.564 -15.035 1.00 87.94 92 THR A C 1
ATOM 721 O O . THR A 1 92 ? 2.404 5.058 -14.599 1.00 87.94 92 THR A O 1
ATOM 724 N N . ILE A 1 93 ? 4.645 4.982 -14.625 1.00 86.19 93 ILE A N 1
ATOM 725 C CA . ILE A 1 93 ? 4.857 6.063 -13.641 1.00 86.19 93 ILE A CA 1
ATOM 726 C C . ILE A 1 93 ? 4.271 7.392 -14.140 1.00 86.19 93 ILE A C 1
ATOM 728 O O . ILE A 1 93 ? 3.716 8.164 -13.357 1.00 86.19 93 ILE A O 1
ATOM 732 N N . ALA A 1 94 ? 4.370 7.656 -15.445 1.00 86.31 94 ALA A N 1
ATOM 733 C CA . ALA A 1 94 ? 3.803 8.840 -16.083 1.00 86.31 94 ALA A CA 1
ATOM 734 C C . ALA A 1 94 ? 2.274 8.763 -16.295 1.00 86.31 94 ALA A C 1
ATOM 736 O O . ALA A 1 94 ? 1.700 9.701 -16.850 1.00 86.31 94 ALA A O 1
ATOM 737 N N . GLY A 1 95 ? 1.613 7.667 -15.896 1.00 84.62 95 GLY A N 1
ATOM 738 C CA . GLY A 1 95 ? 0.174 7.451 -16.098 1.00 84.62 95 GLY A CA 1
ATOM 739 C C . GLY A 1 95 ? -0.222 7.163 -17.552 1.00 84.62 95 GLY A C 1
ATOM 740 O O . GLY A 1 95 ? -1.394 7.242 -17.906 1.00 84.62 95 GLY A O 1
ATOM 741 N N . ALA A 1 96 ? 0.738 6.837 -18.419 1.00 90.38 96 ALA A N 1
ATOM 742 C CA . ALA A 1 96 ? 0.539 6.572 -19.842 1.00 90.38 96 ALA A CA 1
ATOM 743 C C . ALA A 1 96 ? 0.146 5.104 -20.106 1.00 90.38 96 ALA A C 1
ATOM 745 O O . ALA A 1 96 ? 0.813 4.410 -20.869 1.00 90.38 96 ALA A O 1
ATOM 746 N N . LEU A 1 97 ? -0.912 4.620 -19.449 1.00 88.94 97 LEU A N 1
ATOM 747 C CA . LEU A 1 97 ? -1.206 3.183 -19.335 1.00 88.94 97 LEU A CA 1
ATOM 748 C C . LEU A 1 97 ? -1.517 2.494 -20.674 1.00 88.94 97 LEU A C 1
ATOM 750 O O . LEU A 1 97 ? -1.060 1.377 -20.893 1.00 88.94 97 LEU A O 1
ATOM 754 N N . GLU A 1 98 ? -2.217 3.160 -21.593 1.00 90.62 98 GLU A N 1
ATOM 755 C CA . GLU A 1 98 ? -2.488 2.615 -22.936 1.00 90.62 98 GLU A CA 1
ATOM 756 C C . GLU A 1 98 ? -1.203 2.447 -23.764 1.00 90.62 98 GLU A C 1
ATOM 758 O O . GLU A 1 98 ? -0.996 1.416 -24.400 1.00 90.62 98 GLU A O 1
ATOM 763 N N . GLU A 1 99 ? -0.304 3.438 -23.712 1.00 95.44 99 GLU A N 1
ATOM 764 C CA . GLU A 1 99 ? 1.002 3.386 -24.388 1.00 95.44 99 GLU A CA 1
ATOM 765 C C . GLU A 1 99 ? 1.878 2.300 -23.751 1.00 95.44 99 GLU A C 1
ATOM 767 O O . GLU A 1 99 ? 2.487 1.503 -24.458 1.00 95.44 99 GLU A O 1
ATOM 772 N N . ALA A 1 100 ? 1.874 2.202 -22.416 1.00 94.88 100 ALA A N 1
ATOM 773 C CA . ALA A 1 100 ? 2.591 1.161 -21.686 1.00 94.88 100 ALA A CA 1
ATOM 774 C C . ALA A 1 100 ? 2.120 -0.247 -22.086 1.00 94.88 100 ALA A C 1
ATOM 776 O O . ALA A 1 100 ? 2.949 -1.130 -22.298 1.00 94.88 100 ALA A O 1
ATOM 777 N N . ALA A 1 101 ? 0.807 -0.457 -22.219 1.00 92.69 101 ALA A N 1
ATOM 778 C CA . ALA A 1 101 ? 0.233 -1.737 -22.625 1.00 92.69 101 ALA A CA 1
ATOM 779 C C . ALA A 1 101 ? 0.567 -2.099 -24.082 1.00 92.69 101 ALA A C 1
ATOM 781 O O . ALA A 1 101 ? 0.870 -3.262 -24.373 1.00 92.69 101 ALA A O 1
ATOM 782 N N . ALA A 1 102 ? 0.558 -1.121 -24.993 1.00 95.81 102 ALA A N 1
ATOM 783 C CA . ALA A 1 102 ? 0.944 -1.329 -26.388 1.00 95.81 102 ALA A CA 1
ATOM 784 C C . ALA A 1 102 ? 2.419 -1.751 -26.510 1.00 95.81 102 ALA A C 1
ATOM 786 O O . ALA A 1 102 ? 2.721 -2.774 -27.125 1.00 95.81 102 ALA A O 1
ATOM 787 N N . GLU A 1 103 ? 3.319 -1.023 -25.849 1.00 96.12 103 GLU A N 1
ATOM 788 C CA . GLU A 1 103 ? 4.756 -1.326 -25.819 1.00 96.12 103 GLU A CA 1
ATOM 789 C C . GLU A 1 103 ? 5.043 -2.675 -25.156 1.00 96.12 103 GLU A C 1
ATOM 791 O O . GLU A 1 103 ? 5.821 -3.482 -25.662 1.00 96.12 103 GLU A O 1
ATOM 796 N N . MET A 1 104 ? 4.359 -2.967 -24.048 1.00 96.81 104 MET A N 1
ATOM 797 C CA . MET A 1 104 ? 4.474 -4.259 -23.380 1.00 96.81 104 MET A CA 1
ATOM 798 C C . MET A 1 104 ? 4.065 -5.415 -24.298 1.00 96.81 104 MET A C 1
ATOM 800 O O . MET A 1 104 ? 4.721 -6.452 -24.305 1.00 96.81 104 MET A O 1
ATOM 804 N N . SER A 1 105 ? 3.014 -5.235 -25.100 1.00 95.44 105 SER A N 1
ATOM 805 C CA . SER A 1 105 ? 2.580 -6.254 -26.062 1.00 95.44 105 SER A CA 1
ATOM 806 C C . SER A 1 105 ? 3.676 -6.556 -27.083 1.00 95.44 105 SER A C 1
ATOM 808 O O . SER A 1 105 ? 4.010 -7.718 -27.283 1.00 95.44 105 SER A O 1
ATOM 810 N N . ALA A 1 106 ? 4.301 -5.517 -27.643 1.00 94.06 106 ALA A N 1
ATOM 811 C CA . ALA A 1 106 ? 5.402 -5.676 -28.592 1.00 94.06 106 ALA A CA 1
ATOM 812 C C . ALA A 1 106 ? 6.622 -6.378 -27.964 1.00 94.06 106 ALA A C 1
ATOM 814 O O . ALA A 1 106 ? 7.268 -7.205 -28.604 1.00 94.06 106 ALA A O 1
ATOM 815 N N . LEU A 1 107 ? 6.929 -6.096 -26.693 1.00 93.62 107 LEU A N 1
ATOM 816 C CA . LEU A 1 107 ? 8.025 -6.757 -25.972 1.00 93.62 107 LEU A CA 1
ATOM 817 C C . LEU A 1 107 ? 7.730 -8.226 -25.629 1.00 93.62 107 LEU A C 1
ATOM 819 O O . LEU A 1 107 ? 8.664 -9.001 -25.401 1.00 93.62 107 LEU A O 1
ATOM 823 N N . LEU A 1 108 ? 6.458 -8.620 -25.557 1.00 93.69 108 LEU A N 1
ATOM 824 C CA . LEU A 1 108 ? 6.043 -9.994 -25.267 1.00 93.69 108 LEU A CA 1
ATOM 825 C C . LEU A 1 108 ? 6.035 -10.911 -26.493 1.00 93.69 108 LEU A C 1
ATOM 827 O O . LEU A 1 108 ? 6.027 -12.125 -26.297 1.00 93.69 108 LEU A O 1
ATOM 831 N N . ASP A 1 109 ? 6.102 -10.368 -27.713 1.00 89.62 109 ASP A N 1
ATOM 832 C CA . ASP A 1 109 ? 6.124 -11.145 -28.967 1.00 89.62 109 ASP A CA 1
ATOM 833 C C . ASP A 1 109 ? 7.398 -12.000 -29.140 1.00 89.62 109 ASP A C 1
ATOM 835 O O . ASP A 1 109 ? 7.526 -12.786 -30.081 1.00 89.62 109 ASP A O 1
ATOM 839 N N . GLN A 1 110 ? 8.351 -11.897 -28.214 1.00 84.12 110 GLN A N 1
ATOM 840 C CA . GLN A 1 110 ? 9.517 -12.773 -28.166 1.00 84.12 110 GLN A CA 1
ATOM 841 C C . GLN A 1 110 ? 9.166 -14.194 -27.659 1.00 84.12 110 GLN A C 1
ATOM 843 O O . GLN A 1 110 ? 8.339 -14.346 -26.760 1.00 84.12 110 GLN A O 1
ATOM 848 N N . PRO A 1 111 ? 9.840 -15.260 -28.142 1.00 78.50 111 PRO A N 1
ATOM 849 C CA . PRO A 1 111 ? 9.459 -16.653 -27.853 1.00 78.50 111 PRO A CA 1
ATOM 850 C C . PRO A 1 111 ? 9.507 -17.056 -26.372 1.00 78.50 111 PRO A C 1
ATOM 852 O O . PRO A 1 111 ? 8.878 -18.028 -25.958 1.00 78.50 111 PRO A O 1
ATOM 855 N N . SER A 1 112 ? 10.314 -16.371 -25.564 1.00 84.00 112 SER A N 1
ATOM 856 C CA . SER A 1 112 ? 10.516 -16.683 -24.146 1.00 84.00 112 SER A CA 1
ATOM 857 C C . SER A 1 112 ? 10.853 -15.400 -23.388 1.00 84.00 112 SER A C 1
ATOM 859 O O . SER A 1 112 ? 12.027 -15.128 -23.133 1.00 84.00 112 SER A O 1
ATOM 861 N N . PRO A 1 113 ? 9.843 -14.567 -23.075 1.00 88.00 113 PRO A N 1
ATOM 862 C CA . PRO A 1 113 ? 10.073 -13.316 -22.375 1.00 88.00 113 PRO A CA 1
ATOM 863 C C . PRO A 1 113 ? 10.657 -13.585 -20.981 1.00 88.00 113 PRO A C 1
ATOM 865 O O . PRO A 1 113 ? 10.211 -14.517 -20.303 1.00 88.00 113 PRO A O 1
ATOM 868 N N . PRO A 1 114 ? 11.622 -12.770 -20.518 1.00 90.62 114 PRO A N 1
ATOM 869 C CA . PRO A 1 114 ? 12.148 -12.883 -19.166 1.00 90.62 114 PRO A CA 1
ATOM 870 C C . PRO A 1 114 ? 11.033 -12.785 -18.123 1.00 90.62 114 PRO A C 1
ATOM 872 O O . PRO A 1 114 ? 10.087 -12.011 -18.275 1.00 90.62 114 PRO A O 1
ATOM 875 N N . LEU A 1 115 ? 11.180 -13.497 -17.007 1.00 90.44 115 LEU A N 1
ATOM 876 C CA . LEU A 1 115 ? 10.180 -13.498 -15.938 1.00 90.44 115 LEU A CA 1
ATOM 877 C C . LEU A 1 115 ? 9.853 -12.089 -15.413 1.00 90.44 115 LEU A C 1
ATOM 879 O O . LEU A 1 115 ? 8.701 -11.789 -15.112 1.00 90.44 115 LEU A O 1
ATOM 883 N N . ALA A 1 116 ? 10.858 -11.214 -15.324 1.00 88.38 116 ALA A N 1
ATOM 884 C CA . ALA A 1 116 ? 10.663 -9.826 -14.913 1.00 88.38 116 ALA A CA 1
ATOM 885 C C . ALA A 1 116 ? 9.729 -9.066 -15.869 1.00 88.38 116 ALA A C 1
ATOM 887 O O . ALA A 1 116 ? 8.906 -8.273 -15.414 1.00 88.38 116 ALA A O 1
ATOM 888 N N . LEU A 1 117 ? 9.814 -9.351 -17.173 1.00 92.19 117 LEU A N 1
ATOM 889 C CA . LEU A 1 117 ? 8.932 -8.771 -18.177 1.00 92.19 117 LEU A CA 1
ATOM 890 C C . LEU A 1 117 ? 7.506 -9.314 -18.036 1.00 92.19 117 LEU A C 1
ATOM 892 O O . LEU A 1 117 ? 6.570 -8.529 -18.064 1.00 92.19 117 LEU A O 1
ATOM 896 N N . LEU A 1 118 ? 7.331 -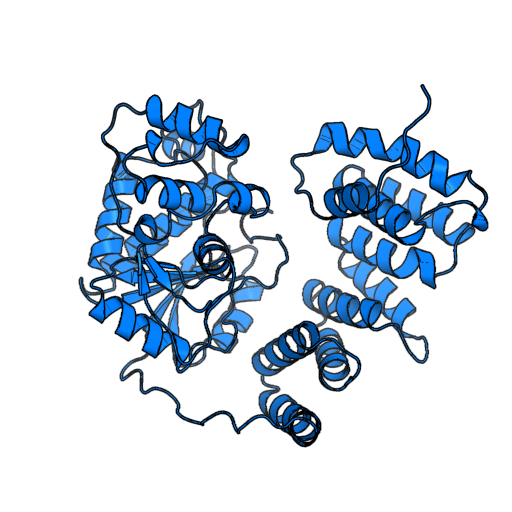10.619 -17.796 1.00 93.25 118 LEU A N 1
ATOM 897 C CA . LEU A 1 118 ? 6.009 -11.212 -17.535 1.00 93.25 118 LEU A CA 1
ATOM 898 C C . LEU A 1 118 ? 5.344 -10.642 -16.277 1.00 93.25 118 LEU A C 1
ATOM 900 O O . LEU A 1 118 ? 4.154 -10.331 -16.282 1.00 93.25 118 LEU A O 1
ATOM 904 N N . ALA A 1 119 ? 6.114 -10.485 -15.200 1.00 89.62 119 ALA A N 1
ATOM 905 C CA . ALA A 1 119 ? 5.628 -9.921 -13.946 1.00 89.62 119 ALA A CA 1
ATOM 906 C C . ALA A 1 119 ? 5.207 -8.452 -14.093 1.00 89.62 119 ALA A C 1
ATOM 908 O O . ALA A 1 119 ? 4.256 -8.021 -13.437 1.00 89.62 119 ALA A O 1
ATOM 909 N N . GLU A 1 120 ? 5.908 -7.692 -14.936 1.00 92.12 120 GLU A N 1
ATOM 910 C CA . GLU A 1 120 ? 5.540 -6.318 -15.263 1.00 92.12 120 GLU A CA 1
ATOM 911 C C . GLU A 1 120 ? 4.349 -6.265 -16.224 1.00 92.12 120 GLU A C 1
ATOM 913 O O . GLU A 1 120 ? 3.444 -5.463 -16.017 1.00 92.12 120 GLU A O 1
ATOM 918 N N . ALA A 1 121 ? 4.298 -7.150 -17.221 1.00 93.94 121 ALA A N 1
ATOM 919 C CA . ALA A 1 121 ? 3.188 -7.248 -18.159 1.00 93.94 121 ALA A CA 1
ATOM 920 C C . ALA A 1 121 ? 1.862 -7.502 -17.457 1.00 93.94 121 ALA A C 1
ATOM 922 O O . ALA A 1 121 ? 0.878 -6.809 -17.709 1.00 93.94 121 ALA A O 1
ATOM 923 N N . GLU A 1 122 ? 1.867 -8.456 -16.523 1.00 93.56 122 GLU A N 1
ATOM 924 C CA . GLU A 1 122 ? 0.736 -8.732 -15.647 1.00 93.56 122 GLU A CA 1
ATOM 925 C C . GLU A 1 122 ? 0.229 -7.437 -14.998 1.00 93.56 122 GLU A C 1
ATOM 927 O O . GLU A 1 122 ? -0.960 -7.139 -15.045 1.00 93.56 122 GLU A O 1
ATOM 932 N N . ARG A 1 123 ? 1.131 -6.638 -14.418 1.00 87.12 123 ARG A N 1
ATOM 933 C CA . ARG A 1 123 ? 0.785 -5.374 -13.759 1.00 87.12 123 ARG A CA 1
ATOM 934 C C . ARG A 1 123 ? 0.221 -4.348 -14.743 1.00 87.12 123 ARG A C 1
ATOM 936 O O . ARG A 1 123 ? -0.821 -3.765 -14.463 1.00 87.12 123 ARG A O 1
ATOM 943 N N . VAL A 1 124 ? 0.895 -4.133 -15.870 1.00 87.00 124 VAL A N 1
ATOM 944 C CA . VAL A 1 124 ? 0.528 -3.120 -16.870 1.00 87.00 124 VAL A CA 1
ATOM 945 C C . VAL A 1 124 ? -0.853 -3.392 -17.456 1.00 87.00 124 VAL A C 1
ATOM 947 O O . VAL A 1 124 ? -1.664 -2.472 -17.497 1.00 87.00 124 VAL A O 1
ATOM 950 N N . PHE A 1 125 ? -1.152 -4.637 -17.841 1.00 89.38 125 PHE A N 1
ATOM 951 C CA . PHE A 1 125 ? -2.446 -4.974 -18.438 1.00 89.38 125 PHE A CA 1
ATOM 952 C C . PHE A 1 125 ? -3.610 -4.806 -17.461 1.00 89.38 125 PHE A C 1
ATOM 954 O O . PHE A 1 125 ? -4.654 -4.283 -17.841 1.00 89.38 125 PHE A O 1
ATOM 961 N N . TYR A 1 126 ? -3.434 -5.161 -16.183 1.00 82.00 126 TYR A N 1
ATOM 962 C CA . TYR A 1 126 ? -4.470 -4.872 -15.189 1.00 82.00 126 TYR A CA 1
ATOM 963 C C . TYR A 1 126 ? -4.672 -3.369 -14.983 1.00 82.00 126 TYR A C 1
ATOM 965 O O . TYR A 1 126 ? -5.814 -2.919 -14.940 1.00 82.00 126 TYR A O 1
ATOM 973 N N . LEU A 1 127 ? -3.590 -2.587 -14.900 1.00 75.81 127 LEU A N 1
ATOM 974 C CA . LEU A 1 127 ? -3.685 -1.133 -14.736 1.00 75.81 127 LEU A CA 1
ATOM 975 C C . LEU A 1 127 ? -4.343 -0.456 -15.944 1.00 75.81 127 LEU A C 1
ATOM 977 O O . LEU A 1 127 ? -5.113 0.483 -15.770 1.00 75.81 127 LEU A O 1
ATOM 981 N N . SER A 1 128 ? -4.081 -0.935 -17.160 1.00 79.56 128 SER A N 1
ATOM 982 C CA . SER A 1 128 ? -4.702 -0.412 -18.381 1.00 79.56 128 SER A CA 1
ATOM 983 C C . SER A 1 128 ? -6.142 -0.893 -18.598 1.00 79.56 128 SER A C 1
ATOM 985 O O . SER A 1 128 ? -6.757 -0.514 -19.590 1.00 79.56 128 SER A O 1
ATOM 987 N N . GLY A 1 129 ? -6.674 -1.754 -17.724 1.00 78.06 129 GLY A N 1
ATOM 988 C CA . GLY A 1 129 ? -8.011 -2.338 -17.860 1.00 78.06 129 GLY A CA 1
ATOM 989 C C . GLY A 1 129 ? -8.114 -3.520 -18.835 1.00 78.06 129 GLY A C 1
ATOM 990 O O . GLY A 1 129 ? -9.215 -4.028 -19.045 1.00 78.06 129 GLY A O 1
ATOM 991 N N . ASP A 1 130 ? -7.003 -4.014 -19.392 1.00 85.06 130 ASP A N 1
ATOM 992 C CA . ASP A 1 130 ? -6.977 -5.232 -20.214 1.00 85.06 130 ASP A CA 1
ATOM 993 C C . ASP A 1 130 ? -6.908 -6.477 -19.316 1.00 85.06 130 ASP A C 1
ATOM 995 O O . ASP A 1 130 ? -5.886 -7.155 -19.162 1.00 85.06 130 ASP A O 1
ATOM 999 N N . VAL A 1 131 ? -8.037 -6.762 -18.669 1.00 81.44 131 VAL A N 1
ATOM 1000 C CA . VAL A 1 131 ? -8.161 -7.859 -17.700 1.00 81.44 131 VAL A CA 1
ATOM 1001 C C . VAL A 1 131 ? -7.859 -9.216 -18.339 1.00 81.44 131 VAL A C 1
ATOM 1003 O O . VAL A 1 131 ? -7.289 -10.080 -17.677 1.00 81.44 131 VAL A O 1
ATOM 1006 N N . ALA A 1 132 ? -8.199 -9.409 -19.617 1.00 84.69 132 ALA A N 1
ATOM 1007 C CA . ALA A 1 132 ? -7.992 -10.677 -20.311 1.00 84.69 132 ALA A CA 1
ATOM 1008 C C . ALA A 1 132 ? -6.499 -11.002 -20.458 1.00 84.69 132 ALA A C 1
ATOM 1010 O O . ALA A 1 132 ? -6.068 -12.099 -20.091 1.00 84.69 132 ALA A O 1
ATOM 1011 N N . ARG A 1 133 ? -5.691 -10.037 -20.917 1.00 90.12 133 ARG A N 1
ATOM 1012 C CA . ARG A 1 133 ? -4.235 -10.224 -21.008 1.00 90.12 133 ARG A CA 1
ATOM 1013 C C . ARG A 1 133 ? -3.570 -10.269 -19.640 1.00 90.12 133 ARG A C 1
ATOM 1015 O O . ARG A 1 133 ? -2.662 -11.072 -19.433 1.00 90.12 133 ARG A O 1
ATOM 1022 N N . GLY A 1 134 ? -4.046 -9.473 -18.680 1.00 87.56 134 GLY A N 1
ATOM 1023 C CA . GLY A 1 134 ? -3.601 -9.568 -17.287 1.00 87.56 134 GLY A CA 1
ATOM 1024 C C . GLY A 1 134 ? -3.795 -10.982 -16.725 1.00 87.56 134 GLY A C 1
ATOM 1025 O O . GLY A 1 134 ? -2.865 -11.553 -16.150 1.00 87.56 134 GLY A O 1
ATOM 1026 N N . GLN A 1 135 ? -4.966 -11.580 -16.968 1.00 88.62 135 GLN A N 1
ATOM 1027 C CA . GLN A 1 135 ? -5.288 -12.951 -16.571 1.00 88.62 135 GLN A CA 1
ATOM 1028 C C . GLN A 1 135 ? -4.343 -13.962 -17.222 1.00 88.62 135 GLN A C 1
ATOM 1030 O O . GLN A 1 135 ? -3.824 -14.840 -16.532 1.00 88.62 135 GLN A O 1
ATOM 1035 N N . GLU A 1 136 ? -4.091 -13.837 -18.526 1.00 94.31 136 GLU A N 1
ATOM 1036 C CA . GLU A 1 136 ? -3.154 -14.700 -19.250 1.00 94.31 136 GLU A CA 1
ATOM 1037 C C . GLU A 1 136 ? -1.749 -14.650 -18.626 1.00 94.31 136 GLU A C 1
ATOM 1039 O O . GLU A 1 136 ? -1.139 -15.691 -18.364 1.00 94.31 136 GLU A O 1
ATOM 1044 N N . MET A 1 137 ? -1.246 -13.453 -18.305 1.00 95.38 137 MET A N 1
ATOM 1045 C CA . MET A 1 137 ? 0.062 -13.309 -17.658 1.00 95.38 137 MET A CA 1
ATOM 1046 C C . MET A 1 137 ? 0.075 -13.939 -16.262 1.00 95.38 137 MET A C 1
ATOM 1048 O O . MET A 1 137 ? 1.026 -14.647 -15.926 1.00 95.38 137 MET A O 1
ATOM 1052 N N . SER A 1 138 ? -0.988 -13.771 -15.466 1.00 89.00 138 SER A N 1
ATOM 1053 C CA . SER A 1 138 ? -1.113 -14.452 -14.172 1.00 89.00 138 SER A CA 1
ATOM 1054 C C . SER A 1 138 ? -1.108 -15.982 -14.329 1.00 89.00 138 SER A C 1
ATOM 1056 O O . SER A 1 138 ? -0.467 -16.687 -13.548 1.00 89.00 138 SER A O 1
ATOM 1058 N N . GLN A 1 139 ? -1.777 -16.523 -15.353 1.00 93.50 139 GLN A N 1
ATOM 1059 C CA . GLN A 1 139 ? -1.780 -17.964 -15.640 1.00 93.50 139 GLN A CA 1
ATOM 1060 C C . GLN A 1 139 ? -0.379 -18.479 -15.979 1.00 93.50 139 GLN A C 1
ATOM 1062 O O . GLN A 1 139 ? 0.028 -19.513 -15.438 1.00 93.50 139 GLN A O 1
ATOM 1067 N N . ARG A 1 140 ? 0.367 -17.739 -16.811 1.00 93.31 140 ARG A N 1
ATOM 1068 C CA . ARG A 1 140 ? 1.760 -18.047 -17.174 1.00 93.31 140 ARG A CA 1
ATOM 1069 C C . ARG A 1 140 ? 2.683 -17.998 -15.958 1.00 93.31 140 ARG A C 1
ATOM 1071 O O . ARG A 1 140 ? 3.421 -18.950 -15.727 1.00 93.31 140 ARG A O 1
ATOM 1078 N N . LEU A 1 141 ? 2.598 -16.939 -15.151 1.00 91.38 141 LEU A N 1
ATOM 1079 C CA . LEU A 1 141 ? 3.396 -16.780 -13.929 1.00 91.38 141 LEU A CA 1
ATOM 1080 C C . LEU A 1 141 ? 3.120 -17.893 -12.917 1.00 91.38 141 LEU A C 1
ATOM 1082 O O . LEU A 1 141 ? 4.051 -18.423 -12.319 1.00 91.38 141 LEU A O 1
ATOM 1086 N N . LEU A 1 142 ? 1.854 -18.271 -12.724 1.00 89.31 142 LEU A N 1
ATOM 1087 C CA . LEU A 1 142 ? 1.500 -19.354 -11.810 1.00 89.31 142 LEU A CA 1
ATOM 1088 C C . LEU A 1 142 ? 2.051 -20.708 -12.290 1.00 89.31 142 LEU A C 1
ATOM 1090 O O . LEU A 1 142 ? 2.527 -21.495 -11.465 1.00 89.31 142 LEU A O 1
ATOM 1094 N N . ALA A 1 143 ? 2.002 -20.964 -13.601 1.00 89.25 143 ALA A N 1
ATOM 1095 C CA . ALA A 1 143 ? 2.478 -22.201 -14.219 1.00 89.25 143 ALA A CA 1
ATOM 1096 C C . ALA A 1 143 ? 4.014 -22.309 -14.273 1.00 89.25 143 ALA A C 1
ATOM 1098 O O . ALA A 1 143 ? 4.549 -23.417 -14.227 1.00 89.25 143 ALA A O 1
ATOM 1099 N N . ASP A 1 144 ? 4.727 -21.183 -14.336 1.00 88.38 144 ASP A N 1
ATOM 1100 C CA . ASP A 1 144 ? 6.187 -21.160 -14.383 1.00 88.38 144 ASP A CA 1
ATOM 1101 C C . ASP A 1 144 ? 6.798 -21.567 -13.030 1.00 88.38 144 ASP A C 1
ATOM 1103 O O . ASP A 1 144 ? 6.744 -20.846 -12.033 1.00 88.38 144 ASP A O 1
ATOM 1107 N N . THR A 1 145 ? 7.413 -22.750 -12.983 1.00 84.38 145 THR A N 1
ATOM 1108 C CA . THR A 1 145 ? 8.057 -23.268 -11.768 1.00 84.38 145 THR A CA 1
ATOM 1109 C C . THR A 1 145 ? 9.363 -22.560 -11.417 1.00 84.38 145 THR A C 1
ATOM 1111 O O . THR A 1 145 ? 9.816 -22.688 -10.281 1.00 84.38 145 THR A O 1
ATOM 1114 N N . SER A 1 146 ? 9.971 -21.836 -12.362 1.00 85.12 146 SER A N 1
ATOM 1115 C CA . SER A 1 146 ? 11.152 -21.005 -12.103 1.00 85.12 146 SER A CA 1
ATOM 1116 C C . SER A 1 146 ? 10.788 -19.677 -11.434 1.00 85.12 146 SER A C 1
ATOM 1118 O O . SER A 1 146 ? 11.647 -19.034 -10.827 1.00 85.12 146 SER A O 1
ATOM 1120 N N . ALA A 1 147 ? 9.511 -19.279 -11.489 1.00 83.06 147 ALA A N 1
ATOM 1121 C CA . ALA A 1 147 ? 9.066 -18.052 -10.863 1.00 83.06 147 ALA A CA 1
ATOM 1122 C C . ALA A 1 147 ? 9.165 -18.128 -9.324 1.00 83.06 147 ALA A C 1
ATOM 1124 O O . ALA A 1 147 ? 8.742 -19.116 -8.714 1.00 83.06 147 ALA A O 1
ATOM 1125 N N . PRO A 1 148 ? 9.680 -17.080 -8.650 1.00 78.75 148 PRO A N 1
ATOM 1126 C CA . PRO A 1 148 ? 9.680 -17.003 -7.198 1.00 78.75 148 PRO A CA 1
ATOM 1127 C C . PRO A 1 148 ? 8.274 -17.175 -6.625 1.00 78.75 148 PRO A C 1
ATOM 1129 O O . PRO A 1 148 ? 7.315 -16.571 -7.111 1.00 78.75 148 PRO A O 1
ATOM 1132 N N . MET A 1 149 ? 8.160 -17.940 -5.535 1.00 76.50 149 MET A N 1
ATOM 1133 C CA . MET A 1 149 ? 6.878 -18.221 -4.880 1.00 76.50 149 MET A CA 1
ATOM 1134 C C . MET A 1 149 ? 6.024 -16.963 -4.617 1.00 76.50 149 MET A C 1
ATOM 1136 O O . MET A 1 149 ? 4.830 -17.022 -4.896 1.00 76.50 149 MET A O 1
ATOM 1140 N N . PRO A 1 150 ? 6.574 -15.809 -4.177 1.00 73.19 150 PRO A N 1
ATOM 1141 C CA . PRO A 1 150 ? 5.770 -14.598 -3.999 1.00 73.19 150 PRO A CA 1
ATOM 1142 C C . PRO A 1 150 ? 5.056 -14.123 -5.274 1.00 73.19 150 PRO A C 1
ATOM 1144 O O . PRO A 1 150 ? 3.883 -13.761 -5.212 1.00 73.19 150 PRO A O 1
ATOM 1147 N N . LEU A 1 151 ? 5.718 -14.176 -6.438 1.00 77.19 151 LEU A N 1
ATOM 1148 C CA . LEU A 1 151 ? 5.100 -13.797 -7.715 1.00 77.19 151 LEU A CA 1
ATOM 1149 C C . LEU A 1 151 ? 3.991 -14.774 -8.109 1.00 77.19 151 LEU A C 1
ATOM 1151 O O . LEU A 1 151 ? 2.928 -14.360 -8.562 1.00 77.19 151 LEU A O 1
ATOM 1155 N N . ARG A 1 152 ? 4.214 -16.069 -7.879 1.00 82.31 152 ARG A N 1
ATOM 1156 C CA . ARG A 1 152 ? 3.242 -17.126 -8.182 1.00 82.31 152 ARG A CA 1
ATOM 1157 C C . ARG A 1 152 ? 2.016 -17.043 -7.283 1.00 82.31 152 ARG A C 1
ATOM 1159 O O . ARG A 1 152 ? 0.895 -17.179 -7.758 1.00 82.31 152 ARG A O 1
ATOM 1166 N N . VAL A 1 153 ? 2.221 -16.768 -5.996 1.00 71.38 153 VAL A N 1
ATOM 1167 C CA . VAL A 1 153 ? 1.143 -16.533 -5.029 1.00 71.38 153 VAL A CA 1
ATOM 1168 C C . VAL A 1 153 ? 0.326 -15.306 -5.429 1.00 71.38 153 VAL A C 1
ATOM 1170 O O . VAL A 1 153 ? -0.898 -15.404 -5.479 1.00 71.38 153 VAL A O 1
ATOM 1173 N N . ARG A 1 154 ? 0.976 -14.189 -5.785 1.00 79.62 154 ARG A N 1
ATOM 1174 C CA . ARG A 1 154 ? 0.302 -12.981 -6.290 1.00 79.62 154 ARG A CA 1
ATOM 1175 C C . ARG A 1 154 ? -0.546 -13.281 -7.530 1.00 79.62 154 ARG A C 1
ATOM 1177 O O . ARG A 1 154 ? -1.731 -12.962 -7.554 1.00 79.62 154 ARG A O 1
ATOM 1184 N N . ALA A 1 155 ? 0.033 -13.956 -8.521 1.00 82.25 155 ALA A N 1
ATOM 1185 C CA . ALA A 1 155 ? -0.670 -14.351 -9.738 1.00 82.25 155 ALA A CA 1
ATOM 1186 C C . ALA A 1 155 ? -1.859 -15.286 -9.445 1.00 82.25 155 ALA A C 1
ATOM 1188 O O . ALA A 1 155 ? -2.963 -15.079 -9.946 1.00 82.25 155 ALA A O 1
ATOM 1189 N N . GLY A 1 156 ? -1.669 -16.275 -8.567 1.00 76.69 156 GLY A N 1
ATOM 1190 C CA . GLY A 1 156 ? -2.731 -17.172 -8.114 1.00 76.69 156 GLY A CA 1
ATOM 1191 C C . GLY A 1 156 ? -3.876 -16.438 -7.412 1.00 76.69 156 GLY A C 1
ATOM 1192 O O . GLY A 1 156 ? -5.037 -16.716 -7.702 1.00 76.69 156 GLY A O 1
ATOM 1193 N N . ARG A 1 157 ? -3.577 -15.462 -6.544 1.00 70.06 157 ARG A N 1
ATOM 1194 C CA . ARG A 1 157 ? -4.595 -14.613 -5.893 1.00 70.06 157 ARG A CA 1
ATOM 1195 C C . ARG A 1 157 ? -5.426 -13.856 -6.918 1.00 70.06 157 ARG A C 1
ATOM 1197 O O . ARG A 1 157 ? -6.651 -13.942 -6.883 1.00 70.06 157 ARG A O 1
ATOM 1204 N N . ARG A 1 158 ? -4.772 -13.184 -7.870 1.00 76.06 158 ARG A N 1
ATOM 1205 C CA . ARG A 1 158 ? -5.450 -12.445 -8.947 1.00 76.06 158 ARG A CA 1
ATOM 1206 C C . ARG A 1 158 ? -6.377 -13.345 -9.755 1.00 76.06 158 ARG A C 1
ATOM 1208 O O . ARG A 1 158 ? -7.529 -12.994 -9.976 1.00 76.06 158 ARG A O 1
ATOM 1215 N N . LEU A 1 159 ? -5.929 -14.550 -10.098 1.00 76.12 159 LEU A N 1
ATOM 1216 C CA . LEU A 1 159 ? -6.764 -15.534 -10.786 1.00 76.12 159 LEU A CA 1
ATOM 1217 C C . LEU A 1 159 ? -7.984 -15.955 -9.963 1.00 76.12 159 LEU A C 1
ATOM 1219 O O . LEU A 1 159 ? -9.088 -15.999 -10.501 1.00 76.12 159 LEU A O 1
ATOM 1223 N N . VAL A 1 160 ? -7.829 -16.212 -8.662 1.00 64.69 160 VAL A N 1
ATOM 1224 C CA . VAL A 1 160 ? -8.980 -16.483 -7.784 1.00 64.69 160 VAL A CA 1
ATOM 1225 C C . VAL A 1 160 ? -9.965 -15.309 -7.798 1.00 64.69 160 VAL A C 1
ATOM 1227 O O . VAL A 1 160 ? -11.165 -15.542 -7.930 1.00 64.69 160 VAL A O 1
ATOM 1230 N N . HIS A 1 161 ? -9.476 -14.067 -7.737 1.00 63.62 161 HIS A N 1
ATOM 1231 C CA . HIS A 1 161 ? -10.319 -12.866 -7.800 1.00 63.62 161 HIS A CA 1
ATOM 1232 C C . HIS A 1 161 ? -11.074 -12.715 -9.126 1.00 63.62 161 HIS A C 1
ATOM 1234 O O . HIS A 1 161 ? -12.177 -12.180 -9.140 1.00 63.62 161 HIS A O 1
ATOM 1240 N N . LEU A 1 162 ? -10.526 -13.241 -10.220 1.00 67.94 162 LEU A N 1
ATOM 1241 C CA . LEU A 1 162 ? -11.174 -13.290 -11.534 1.00 67.94 162 LEU A CA 1
ATOM 1242 C C . LEU A 1 162 ? -12.094 -14.511 -11.715 1.00 67.94 162 LEU A C 1
ATOM 1244 O O . LEU A 1 162 ? -12.484 -14.842 -12.834 1.00 67.94 162 LEU A O 1
ATOM 1248 N N . GLY A 1 163 ? -12.413 -15.232 -10.636 1.00 65.44 163 GLY A N 1
ATOM 1249 C CA . GLY A 1 163 ? -13.246 -16.435 -10.690 1.00 65.44 163 GLY A CA 1
ATOM 1250 C C . GLY A 1 163 ? -12.533 -17.669 -11.259 1.00 65.44 163 GLY A C 1
ATOM 1251 O O . GLY A 1 163 ? -13.170 -18.692 -11.498 1.00 65.44 163 GLY A O 1
ATOM 1252 N N . GLN A 1 164 ? -11.209 -17.633 -11.433 1.00 78.88 164 GLN A N 1
ATOM 1253 C CA . GLN A 1 164 ? -10.402 -18.732 -11.983 1.00 78.88 164 GLN A CA 1
ATOM 1254 C C . GLN A 1 164 ? -9.914 -19.712 -10.899 1.00 78.88 164 GLN A C 1
ATOM 1256 O O . GLN A 1 164 ? -8.860 -20.336 -11.034 1.00 78.88 164 GLN A O 1
ATOM 1261 N N . ALA A 1 165 ? -10.670 -19.889 -9.810 1.00 64.31 165 ALA A N 1
ATOM 1262 C CA . ALA A 1 165 ? -10.275 -20.753 -8.694 1.00 64.31 165 ALA A CA 1
ATOM 1263 C C . ALA A 1 165 ? -10.029 -22.214 -9.120 1.00 64.31 165 ALA A C 1
ATOM 1265 O O . ALA A 1 165 ? -9.115 -22.856 -8.607 1.00 64.31 165 ALA A O 1
ATOM 1266 N N . ALA A 1 166 ? -10.786 -22.724 -10.099 1.00 71.31 166 ALA A N 1
ATOM 1267 C CA . ALA A 1 166 ? -10.584 -24.064 -10.652 1.00 71.31 166 ALA A CA 1
ATOM 1268 C C . ALA A 1 166 ? -9.240 -24.199 -11.390 1.00 71.31 166 ALA A C 1
ATOM 1270 O O . ALA A 1 166 ? -8.540 -25.197 -11.216 1.00 71.31 166 ALA A O 1
ATOM 1271 N N . TYR A 1 167 ? -8.846 -23.177 -12.162 1.00 82.31 167 TYR A N 1
ATOM 1272 C CA . TYR A 1 167 ? -7.529 -23.132 -12.802 1.00 82.31 167 TYR A CA 1
ATOM 1273 C C . TYR A 1 167 ? -6.422 -23.124 -11.750 1.00 82.31 167 TYR A C 1
ATOM 1275 O O . TYR A 1 167 ? -5.483 -23.909 -11.838 1.00 82.31 167 TYR A O 1
ATOM 1283 N N . VAL A 1 168 ? -6.554 -22.274 -10.726 1.00 75.56 168 VAL A N 1
ATOM 1284 C CA . VAL A 1 168 ? -5.560 -22.169 -9.650 1.00 75.56 168 VAL A CA 1
ATOM 1285 C C . VAL A 1 168 ? -5.443 -23.479 -8.888 1.00 75.56 168 VAL A C 1
ATOM 1287 O O . VAL A 1 168 ? -4.328 -23.906 -8.634 1.00 75.56 168 VAL A O 1
ATOM 1290 N N . ALA A 1 169 ? -6.552 -24.152 -8.571 1.00 69.19 169 ALA A N 1
ATOM 1291 C CA . ALA A 1 169 ? -6.527 -25.453 -7.908 1.00 69.19 169 ALA A CA 1
ATOM 1292 C C . ALA A 1 169 ? -5.789 -26.509 -8.747 1.00 69.19 169 ALA A C 1
ATOM 1294 O O . ALA A 1 169 ? -4.956 -27.235 -8.209 1.00 69.19 169 ALA A O 1
ATOM 1295 N N . LYS A 1 170 ? -6.036 -26.549 -10.063 1.00 79.12 170 LYS A N 1
ATOM 1296 C CA . LYS A 1 170 ? -5.338 -27.450 -10.989 1.00 79.12 170 LYS A CA 1
ATOM 1297 C C . LYS A 1 170 ? -3.843 -27.126 -11.084 1.00 79.12 170 LYS A C 1
ATOM 1299 O O . LYS A 1 170 ? -3.012 -27.996 -10.855 1.00 79.12 170 LYS A O 1
ATOM 1304 N N . ALA A 1 171 ? -3.496 -25.864 -11.335 1.00 81.06 171 ALA A N 1
ATOM 1305 C CA . ALA A 1 171 ? -2.107 -25.419 -11.416 1.00 81.06 171 ALA A CA 1
ATOM 1306 C C . ALA A 1 171 ? -1.365 -25.629 -10.086 1.00 81.06 171 ALA A C 1
ATOM 1308 O O . ALA A 1 171 ? -0.211 -26.037 -10.069 1.00 81.06 171 ALA A O 1
ATOM 1309 N N . ALA A 1 172 ? -2.035 -25.402 -8.956 1.00 68.56 172 ALA A N 1
ATOM 1310 C CA . ALA A 1 172 ? -1.511 -25.677 -7.628 1.00 68.56 172 ALA A CA 1
ATOM 1311 C C . ALA A 1 172 ? -1.256 -27.175 -7.433 1.00 68.56 172 ALA A C 1
ATOM 1313 O O . ALA A 1 172 ? -0.197 -27.524 -6.935 1.00 68.56 172 ALA A O 1
ATOM 1314 N N . GLN A 1 173 ? -2.160 -28.065 -7.850 1.00 68.12 173 GLN A N 1
ATOM 1315 C CA . GLN A 1 173 ? -1.935 -29.515 -7.783 1.00 68.12 173 GLN A CA 1
ATOM 1316 C C . GLN A 1 173 ? -0.694 -29.938 -8.578 1.00 68.12 173 GLN A C 1
ATOM 1318 O O . GLN A 1 173 ? 0.138 -30.666 -8.043 1.00 68.12 173 GLN A O 1
ATOM 1323 N N . ASP A 1 174 ? -0.506 -29.408 -9.788 1.00 63.50 174 ASP A N 1
ATOM 1324 C CA . ASP A 1 174 ? 0.663 -29.707 -10.632 1.00 63.50 174 ASP A CA 1
ATOM 1325 C C . ASP A 1 174 ? 1.991 -29.229 -10.007 1.00 63.50 174 ASP A C 1
ATOM 1327 O O . ASP A 1 174 ? 3.068 -29.777 -10.259 1.00 63.50 174 ASP A O 1
ATOM 1331 N N . VAL A 1 175 ? 1.910 -28.212 -9.149 1.00 57.34 175 VAL A N 1
ATOM 1332 C CA . VAL A 1 175 ? 3.048 -27.548 -8.504 1.00 57.34 175 VAL A CA 1
ATOM 1333 C C . VAL A 1 175 ? 3.344 -28.139 -7.128 1.00 57.34 175 VAL A C 1
ATOM 1335 O O . VAL A 1 175 ? 4.505 -28.365 -6.790 1.00 57.34 175 VAL A O 1
ATOM 1338 N N . PHE A 1 176 ? 2.305 -28.421 -6.342 1.00 46.62 176 PHE A N 1
ATOM 1339 C CA . PHE A 1 176 ? 2.384 -29.039 -5.020 1.00 46.62 176 PHE A CA 1
ATOM 1340 C C . PHE A 1 176 ? 2.614 -30.549 -5.098 1.00 46.62 176 PHE A C 1
ATOM 1342 O O . PHE A 1 176 ? 3.207 -31.094 -4.177 1.00 46.62 176 PHE A O 1
ATOM 1349 N N . ALA A 1 177 ? 2.298 -31.220 -6.212 1.00 50.22 177 ALA A N 1
ATOM 1350 C CA . ALA A 1 177 ? 2.764 -32.588 -6.467 1.00 50.22 177 ALA A CA 1
ATOM 1351 C C . ALA A 1 177 ? 4.305 -32.712 -6.452 1.00 50.22 177 ALA A C 1
ATOM 1353 O O . ALA A 1 177 ? 4.836 -33.818 -6.373 1.00 50.22 177 ALA A O 1
ATOM 1354 N N . ARG A 1 178 ? 5.031 -31.584 -6.515 1.00 48.06 178 ARG A N 1
ATOM 1355 C CA . ARG A 1 178 ? 6.500 -31.504 -6.504 1.00 48.06 178 ARG A CA 1
ATOM 1356 C C . ARG A 1 178 ? 7.083 -30.924 -5.206 1.00 48.06 178 ARG A C 1
ATOM 1358 O O . ARG A 1 178 ? 8.298 -30.775 -5.115 1.00 48.06 178 ARG A O 1
ATOM 1365 N N . LEU A 1 179 ? 6.255 -30.601 -4.207 1.00 35.38 179 LEU A N 1
ATOM 1366 C CA . LEU A 1 179 ? 6.681 -30.069 -2.906 1.00 35.38 179 LEU A CA 1
ATOM 1367 C C . LEU A 1 179 ? 6.118 -30.936 -1.768 1.00 35.38 179 LEU A C 1
ATOM 1369 O O . LEU A 1 179 ? 4.922 -31.216 -1.761 1.00 35.38 179 LEU A O 1
ATOM 1373 N N . PRO A 1 180 ? 6.916 -31.327 -0.759 1.00 31.17 180 PRO A N 1
ATOM 1374 C CA . PRO A 1 180 ? 6.392 -32.013 0.413 1.00 31.17 180 PRO A CA 1
ATOM 1375 C C . PRO A 1 180 ? 5.766 -30.977 1.357 1.00 31.17 180 PRO A C 1
ATOM 1377 O O . PRO A 1 180 ? 6.410 -30.516 2.295 1.00 31.17 180 PRO A O 1
ATOM 1380 N N . VAL A 1 181 ? 4.524 -30.563 1.098 1.00 38.44 181 VAL A N 1
ATOM 1381 C CA . VAL A 1 181 ? 3.749 -29.726 2.028 1.00 38.44 181 VAL A CA 1
ATOM 1382 C C . VAL A 1 181 ? 2.301 -30.210 2.062 1.00 38.44 181 VAL A C 1
ATOM 1384 O O . VAL A 1 181 ? 1.680 -30.422 1.023 1.00 38.44 181 VAL A O 1
ATOM 1387 N N . GLY A 1 182 ? 1.797 -30.427 3.280 1.00 34.50 182 GLY A N 1
ATOM 1388 C CA . GLY A 1 182 ? 0.475 -30.975 3.568 1.00 34.50 182 GLY A CA 1
ATOM 1389 C C . GLY A 1 182 ? -0.675 -30.176 2.954 1.00 34.50 182 GLY A C 1
ATOM 1390 O O . GLY A 1 182 ? -0.591 -28.965 2.752 1.00 34.50 182 GLY A O 1
ATOM 1391 N N . GLN A 1 183 ? -1.758 -30.891 2.651 1.00 31.33 183 GLN A N 1
ATOM 1392 C CA . GLN A 1 183 ? -2.975 -30.336 2.068 1.00 31.33 183 GLN A CA 1
ATOM 1393 C C . GLN A 1 183 ? -3.510 -29.146 2.887 1.00 31.33 183 GLN A C 1
ATOM 1395 O O . GLN A 1 183 ? -3.584 -29.240 4.115 1.00 31.33 183 GLN A O 1
ATOM 1400 N N . PRO A 1 184 ? -3.957 -28.052 2.244 1.00 38.06 184 PRO A N 1
ATOM 1401 C CA . PRO A 1 184 ? -4.698 -27.013 2.940 1.00 38.06 184 PRO A CA 1
ATOM 1402 C C . PRO A 1 184 ? -6.034 -27.591 3.416 1.00 38.06 184 PRO A C 1
ATOM 1404 O O . PRO A 1 184 ? -6.887 -27.970 2.613 1.00 38.06 184 PRO A O 1
ATOM 1407 N N . GLY A 1 185 ? -6.206 -27.659 4.737 1.00 34.19 185 GLY A N 1
ATOM 1408 C CA . GLY A 1 185 ? -7.452 -28.064 5.373 1.00 34.19 185 GLY A CA 1
ATOM 1409 C C . GLY A 1 185 ? -8.612 -27.194 4.897 1.00 34.19 185 GLY A C 1
ATOM 1410 O O . GLY A 1 185 ? -8.680 -25.996 5.179 1.00 34.19 185 GLY A O 1
ATOM 1411 N N . ALA A 1 186 ? -9.529 -27.817 4.163 1.00 33.31 186 ALA A N 1
ATOM 1412 C CA . ALA A 1 186 ? -10.808 -27.262 3.765 1.00 33.31 186 ALA A CA 1
ATOM 1413 C C . ALA A 1 186 ? -11.742 -27.196 4.981 1.00 33.31 186 ALA A C 1
ATOM 1415 O O . ALA A 1 186 ? -12.622 -28.029 5.157 1.00 33.31 186 ALA A O 1
ATOM 1416 N N . ALA A 1 187 ? -11.553 -26.190 5.828 1.00 36.28 187 ALA A N 1
ATOM 1417 C CA . ALA A 1 187 ? -12.573 -25.765 6.773 1.00 36.28 187 ALA A CA 1
ATOM 1418 C C . ALA A 1 187 ? -12.938 -24.317 6.437 1.00 36.28 187 ALA A C 1
ATOM 1420 O O . ALA A 1 187 ? -12.162 -23.388 6.677 1.00 36.28 187 ALA A O 1
ATOM 1421 N N . ARG A 1 188 ? -14.120 -24.120 5.836 1.00 41.81 188 ARG A N 1
ATOM 1422 C CA . ARG A 1 188 ? -14.768 -22.806 5.861 1.00 41.81 188 ARG A CA 1
ATOM 1423 C C . ARG A 1 188 ? -15.065 -22.523 7.337 1.00 41.81 188 ARG A C 1
ATOM 1425 O O . ARG A 1 188 ? -15.778 -23.325 7.935 1.00 41.81 188 ARG A O 1
ATOM 1432 N N . PRO A 1 189 ? -14.510 -21.464 7.948 1.00 43.81 189 PRO A N 1
ATOM 1433 C CA . PRO A 1 189 ? -14.999 -21.059 9.254 1.00 43.81 189 PRO A CA 1
ATOM 1434 C C . PRO A 1 189 ? -16.475 -20.690 9.096 1.00 43.81 189 PRO A C 1
ATOM 1436 O O . PRO A 1 189 ? -16.863 -20.020 8.136 1.00 43.81 189 PRO A O 1
ATOM 1439 N N . ASP A 1 190 ? -17.292 -21.125 10.037 1.00 43.69 190 ASP A N 1
ATOM 1440 C CA . ASP A 1 190 ? -18.645 -20.617 10.152 1.00 43.69 190 ASP A CA 1
ATOM 1441 C C . ASP A 1 190 ? -18.566 -19.243 10.828 1.00 43.69 190 ASP A C 1
ATOM 1443 O O . ASP A 1 190 ? -18.501 -19.125 12.053 1.00 43.69 190 ASP A O 1
ATOM 1447 N N . LEU A 1 191 ? -18.494 -18.179 10.024 1.00 56.31 191 LEU A N 1
ATOM 1448 C CA . LEU A 1 191 ? -19.040 -16.915 10.490 1.00 56.31 191 LEU A CA 1
ATOM 1449 C C . LEU A 1 191 ? -20.551 -17.133 10.490 1.00 56.31 191 LEU A C 1
ATOM 1451 O O . LEU A 1 191 ? -21.175 -17.060 9.434 1.00 56.31 191 LEU A O 1
ATOM 1455 N N . SER A 1 192 ? -21.129 -17.391 11.665 1.00 62.38 192 SER A N 1
ATOM 1456 C CA . SER A 1 192 ? -22.569 -17.655 11.818 1.00 62.38 192 SER A CA 1
ATOM 1457 C C . SER A 1 192 ? -23.459 -16.568 11.195 1.00 62.38 192 SER A C 1
ATOM 1459 O O . SER A 1 192 ? -24.656 -16.783 10.993 1.00 62.38 192 SER A O 1
ATOM 1461 N N . ARG A 1 193 ? -22.878 -15.395 10.887 1.00 75.81 193 ARG A N 1
ATOM 1462 C CA . ARG A 1 193 ? -23.418 -14.321 10.045 1.00 75.81 193 ARG A CA 1
ATOM 1463 C C . ARG A 1 193 ? -22.288 -13.639 9.253 1.00 75.81 193 ARG A C 1
ATOM 1465 O O . ARG A 1 193 ? -21.194 -13.507 9.802 1.00 75.81 193 ARG A O 1
ATOM 1472 N N . PRO A 1 194 ? -22.545 -13.134 8.030 1.00 85.94 194 PRO A N 1
ATOM 1473 C CA . PRO A 1 194 ? -21.584 -12.310 7.295 1.00 85.94 194 PRO A CA 1
ATOM 1474 C C . PRO A 1 194 ? -21.122 -11.111 8.129 1.00 85.94 194 PRO A C 1
ATOM 1476 O O . PRO A 1 194 ? -21.945 -10.429 8.745 1.00 85.94 194 PRO A O 1
ATOM 1479 N N . MET A 1 195 ? -19.820 -10.828 8.127 1.00 91.12 195 MET A N 1
ATOM 1480 C CA . MET A 1 195 ? -19.265 -9.661 8.815 1.00 91.12 195 MET A CA 1
ATOM 1481 C C . MET A 1 195 ? -19.679 -8.373 8.101 1.00 91.12 195 MET A C 1
ATOM 1483 O O . MET A 1 195 ? -19.717 -8.332 6.874 1.00 91.12 195 MET A O 1
ATOM 1487 N N . ARG A 1 196 ? -19.952 -7.294 8.836 1.00 95.62 196 ARG A N 1
ATOM 1488 C CA . ARG A 1 196 ? -20.167 -5.978 8.219 1.00 95.62 196 ARG A CA 1
ATOM 1489 C C . ARG A 1 196 ? -18.839 -5.386 7.770 1.00 95.62 196 ARG A C 1
ATOM 1491 O O . ARG A 1 196 ? -17.888 -5.321 8.547 1.00 95.62 196 ARG A O 1
ATOM 1498 N N . GLY A 1 197 ? -18.797 -4.952 6.521 1.00 95.69 197 GLY A N 1
ATOM 1499 C CA . GLY A 1 197 ? -17.632 -4.346 5.906 1.00 95.69 197 GLY A CA 1
ATOM 1500 C C . GLY A 1 197 ? -17.927 -2.938 5.417 1.00 95.69 197 GLY A C 1
ATOM 1501 O O . GLY A 1 197 ? -18.888 -2.745 4.681 1.00 95.69 197 GLY A O 1
ATOM 1502 N N . PHE A 1 198 ? -17.101 -1.969 5.790 1.00 97.69 198 PHE A N 1
ATOM 1503 C CA . PHE A 1 198 ? -17.222 -0.573 5.380 1.00 97.69 198 PHE A CA 1
ATOM 1504 C C . PHE A 1 198 ? -16.065 -0.232 4.435 1.00 97.69 198 PHE A C 1
ATOM 1506 O O . PHE A 1 198 ? -14.922 -0.102 4.876 1.00 97.69 198 PHE A O 1
ATOM 1513 N N . VAL A 1 199 ? -16.367 -0.119 3.136 1.00 95.31 199 VAL A N 1
ATOM 1514 C CA . VAL A 1 199 ? -15.374 0.208 2.096 1.00 95.31 199 VAL A CA 1
ATOM 1515 C C . VAL A 1 199 ? -15.299 1.708 1.915 1.00 95.31 199 VAL A C 1
ATOM 1517 O O . VAL A 1 199 ? -16.281 2.313 1.493 1.00 95.31 199 VAL A O 1
ATOM 1520 N N . ILE A 1 200 ? -14.130 2.293 2.103 1.00 95.50 200 ILE A N 1
ATOM 1521 C CA . ILE A 1 200 ? -13.836 3.662 1.693 1.00 95.50 200 ILE A CA 1
ATOM 1522 C C . ILE A 1 200 ? -13.466 3.636 0.209 1.00 95.50 200 ILE A C 1
ATOM 1524 O O . ILE A 1 200 ? -12.498 2.989 -0.184 1.00 95.50 200 ILE A O 1
ATOM 1528 N N . SER A 1 201 ? -14.271 4.290 -0.631 1.00 93.56 201 SER A N 1
ATOM 1529 C CA . SER A 1 201 ? -14.071 4.282 -2.085 1.00 93.56 201 SER A CA 1
ATOM 1530 C C . SER A 1 201 ? -14.445 5.611 -2.722 1.00 93.56 201 SER A C 1
ATOM 1532 O O . SER A 1 201 ? -15.558 6.115 -2.531 1.00 93.56 201 SER A O 1
ATOM 1534 N N . LEU A 1 202 ? -13.521 6.147 -3.516 1.00 90.12 202 LEU A N 1
ATOM 1535 C CA . LEU A 1 202 ? -13.687 7.393 -4.261 1.00 90.12 202 LEU A CA 1
ATOM 1536 C C . LEU A 1 202 ? -14.624 7.199 -5.454 1.00 90.12 202 LEU A C 1
ATOM 1538 O O . LEU A 1 202 ? -14.513 6.211 -6.180 1.00 90.12 202 LEU A O 1
ATOM 1542 N N . ASP A 1 203 ? -15.481 8.185 -5.728 1.00 89.81 203 ASP A N 1
ATOM 1543 C CA . ASP A 1 203 ? -16.368 8.152 -6.900 1.00 89.81 203 ASP A CA 1
ATOM 1544 C C . ASP A 1 203 ? -15.589 8.020 -8.220 1.00 89.81 203 ASP A C 1
ATOM 1546 O O . ASP A 1 203 ? -15.963 7.225 -9.084 1.00 89.81 203 ASP A O 1
ATOM 1550 N N . ARG A 1 204 ? -14.437 8.697 -8.350 1.00 84.81 204 ARG A N 1
ATOM 1551 C CA . ARG A 1 204 ? -13.567 8.575 -9.538 1.00 84.81 204 ARG A CA 1
ATOM 1552 C C . ARG A 1 204 ? -12.957 7.179 -9.724 1.00 84.81 204 ARG A C 1
ATOM 1554 O O . ARG A 1 204 ? -12.519 6.841 -10.821 1.00 84.81 204 ARG A O 1
ATOM 1561 N N . ALA A 1 205 ? -12.947 6.355 -8.678 1.00 83.38 205 ALA A N 1
ATOM 1562 C CA . ALA A 1 205 ? -12.409 4.999 -8.687 1.00 83.38 205 ALA A CA 1
ATOM 1563 C C . ALA A 1 205 ? -13.500 3.912 -8.651 1.00 83.38 205 ALA A C 1
ATOM 1565 O O . ALA A 1 205 ? -13.213 2.752 -8.352 1.00 83.38 205 ALA A O 1
ATOM 1566 N N . ALA A 1 206 ? -14.744 4.252 -9.013 1.00 81.50 206 ALA A N 1
ATOM 1567 C CA . ALA A 1 206 ? -15.889 3.336 -8.978 1.00 81.50 206 ALA A CA 1
ATOM 1568 C C . ALA A 1 206 ? -15.667 2.009 -9.733 1.00 81.50 206 ALA A C 1
ATOM 1570 O O . ALA A 1 206 ? -16.257 0.990 -9.375 1.00 81.50 206 ALA A O 1
ATOM 1571 N N . HIS A 1 207 ? -14.778 1.992 -10.734 1.00 77.94 207 HIS A N 1
ATOM 1572 C CA . HIS A 1 207 ? -14.402 0.788 -11.480 1.00 77.94 207 HIS A CA 1
ATOM 1573 C C . HIS A 1 207 ? -13.780 -0.320 -10.603 1.00 77.94 207 HIS A C 1
ATOM 1575 O O . HIS A 1 207 ? -13.818 -1.486 -10.990 1.00 77.94 207 HIS A O 1
ATOM 1581 N N . ARG A 1 208 ? -13.237 0.004 -9.417 1.00 80.75 208 ARG A N 1
ATOM 1582 C CA . ARG A 1 208 ? -12.644 -0.981 -8.491 1.00 80.75 208 ARG A CA 1
ATOM 1583 C C . ARG A 1 208 ? -13.683 -1.751 -7.680 1.00 80.75 208 ARG A C 1
ATOM 1585 O O . ARG A 1 208 ? -13.429 -2.892 -7.294 1.00 80.75 208 ARG A O 1
ATOM 1592 N N . MET A 1 209 ? -14.859 -1.164 -7.449 1.00 85.31 209 MET A N 1
ATOM 1593 C CA . MET A 1 209 ? -15.875 -1.717 -6.548 1.00 85.31 209 MET A CA 1
ATOM 1594 C C . MET A 1 209 ? -16.397 -3.104 -6.970 1.00 85.31 209 MET A C 1
ATOM 1596 O O . MET A 1 209 ? -16.500 -3.962 -6.095 1.00 85.31 209 MET A O 1
ATOM 1600 N N . PRO A 1 210 ? -16.670 -3.399 -8.260 1.00 80.12 210 PRO A N 1
ATOM 1601 C CA . PRO A 1 210 ? -17.106 -4.738 -8.664 1.00 80.12 210 PRO A CA 1
ATOM 1602 C C . PRO A 1 210 ? -16.067 -5.824 -8.356 1.00 80.12 210 PRO A C 1
ATOM 1604 O O . PRO A 1 210 ? -16.406 -6.872 -7.808 1.00 80.12 210 PRO A O 1
ATOM 1607 N N . SER A 1 211 ? -14.788 -5.560 -8.652 1.00 73.12 211 SER A N 1
ATOM 1608 C CA . SER A 1 211 ? -13.688 -6.481 -8.332 1.00 73.12 211 SER A CA 1
ATOM 1609 C C . SER A 1 211 ? -13.522 -6.642 -6.820 1.00 73.12 211 SER A C 1
ATOM 1611 O O . SER A 1 211 ? -13.357 -7.760 -6.330 1.00 73.12 211 SER A O 1
ATOM 1613 N N . PHE A 1 212 ? -13.638 -5.539 -6.077 1.00 81.06 212 PHE A N 1
ATOM 1614 C CA . PHE A 1 212 ? -13.602 -5.549 -4.623 1.00 81.06 212 PHE A CA 1
ATOM 1615 C C . PHE A 1 212 ? -14.721 -6.430 -4.036 1.00 81.06 212 PHE A C 1
ATOM 1617 O O . PHE A 1 212 ? -14.454 -7.324 -3.236 1.00 81.06 212 PHE A O 1
ATOM 1624 N N . GLN A 1 213 ? -15.971 -6.231 -4.464 1.00 83.31 213 GLN A N 1
ATOM 1625 C CA . GLN A 1 213 ? -17.126 -7.010 -4.003 1.00 83.31 213 GLN A CA 1
ATOM 1626 C C . GLN A 1 213 ? -16.979 -8.500 -4.333 1.00 83.31 213 GLN A C 1
ATOM 1628 O O . GLN A 1 213 ? -17.206 -9.346 -3.467 1.00 83.31 213 GLN A O 1
ATOM 1633 N N . ALA A 1 214 ? -16.527 -8.824 -5.548 1.00 75.75 214 ALA A N 1
ATOM 1634 C CA . ALA A 1 214 ? -16.259 -10.202 -5.951 1.00 75.75 214 ALA A CA 1
ATOM 1635 C C . ALA A 1 214 ? -15.192 -10.872 -5.065 1.00 75.75 214 ALA A C 1
ATOM 1637 O O . ALA A 1 214 ? -15.330 -12.042 -4.709 1.00 75.75 214 ALA A O 1
ATOM 1638 N N . ALA A 1 215 ? -14.157 -10.130 -4.657 1.00 71.50 215 ALA A N 1
ATOM 1639 C CA . ALA A 1 215 ? -13.101 -10.634 -3.780 1.00 71.50 215 ALA A CA 1
ATOM 1640 C C . ALA A 1 215 ? -13.574 -10.925 -2.343 1.00 71.50 215 ALA A C 1
ATOM 1642 O O . ALA A 1 215 ? -12.993 -11.781 -1.672 1.00 71.50 215 ALA A O 1
ATOM 1643 N N . MET A 1 216 ? -14.606 -10.224 -1.870 1.00 80.31 216 MET A N 1
ATOM 1644 C CA . MET A 1 216 ? -15.166 -10.404 -0.525 1.00 80.31 216 MET A CA 1
ATOM 1645 C C . MET A 1 216 ? -16.166 -11.563 -0.453 1.00 80.31 216 MET A C 1
ATOM 1647 O O . MET A 1 216 ? -16.233 -12.263 0.562 1.00 80.31 216 MET A O 1
ATOM 1651 N N . GLY A 1 217 ? -16.919 -11.789 -1.534 1.00 80.69 217 GLY A N 1
ATOM 1652 C CA . GLY A 1 217 ? -17.977 -12.798 -1.589 1.00 80.69 217 GLY A CA 1
ATOM 1653 C C . GLY A 1 217 ? -19.031 -12.617 -0.488 1.00 80.69 217 GLY A C 1
ATOM 1654 O O . GLY A 1 217 ? -19.202 -11.532 0.063 1.00 80.69 217 GLY A O 1
ATOM 1655 N N . ASP A 1 218 ? -19.710 -13.703 -0.117 1.00 83.69 218 ASP A N 1
ATOM 1656 C CA . ASP A 1 218 ? -20.821 -13.665 0.851 1.00 83.69 218 ASP A CA 1
ATOM 1657 C C . ASP A 1 218 ? -20.374 -13.570 2.324 1.00 83.69 218 ASP A C 1
ATOM 1659 O O . ASP A 1 218 ? -21.203 -13.526 3.232 1.00 83.69 218 ASP A O 1
ATOM 1663 N N . GLN A 1 219 ? -19.064 -13.568 2.590 1.00 82.38 219 GLN A N 1
ATOM 1664 C CA . GLN A 1 219 ? -18.520 -13.559 3.956 1.00 82.38 219 GLN A CA 1
ATOM 1665 C C . GLN A 1 219 ? -18.507 -12.160 4.576 1.00 82.38 219 GLN A C 1
ATOM 1667 O O . GLN A 1 219 ? -18.504 -12.036 5.803 1.00 82.38 219 GLN A O 1
ATOM 1672 N N . VAL A 1 220 ? -18.510 -11.116 3.742 1.00 88.94 220 VAL A N 1
ATOM 1673 C CA . VAL A 1 220 ? -18.505 -9.722 4.187 1.00 88.94 220 VAL A CA 1
ATOM 1674 C C . VAL A 1 220 ? -19.628 -8.963 3.485 1.00 88.94 220 VAL A C 1
ATOM 1676 O O . VAL A 1 220 ? -19.629 -8.801 2.268 1.00 88.94 220 VAL A O 1
ATOM 1679 N N . ARG A 1 221 ? -20.587 -8.455 4.260 1.00 93.06 221 ARG A N 1
ATOM 1680 C CA . ARG A 1 221 ? -21.648 -7.580 3.764 1.00 93.06 221 ARG A CA 1
ATOM 1681 C C . ARG A 1 221 ? -21.106 -6.164 3.619 1.00 93.06 221 ARG A C 1
ATOM 1683 O O . ARG A 1 221 ? -20.860 -5.488 4.616 1.00 93.06 221 ARG A O 1
ATOM 1690 N N . ILE A 1 222 ? -20.955 -5.731 2.375 1.00 93.94 222 ILE A N 1
ATOM 1691 C CA . ILE A 1 222 ? -20.327 -4.459 2.031 1.00 93.94 222 ILE A CA 1
ATOM 1692 C C . ILE A 1 222 ? -21.305 -3.285 2.105 1.00 93.94 222 ILE A C 1
ATOM 1694 O O . ILE A 1 222 ? -22.336 -3.271 1.434 1.00 93.94 222 ILE A O 1
ATOM 1698 N N . THR A 1 223 ? -20.908 -2.264 2.858 1.00 96.69 223 THR A N 1
ATOM 1699 C CA . THR A 1 223 ? -21.441 -0.905 2.840 1.00 96.69 223 THR A CA 1
ATOM 1700 C C . THR A 1 223 ? -20.363 0.011 2.270 1.00 96.69 223 THR A C 1
ATOM 1702 O O . THR A 1 223 ? -19.261 0.101 2.809 1.00 96.69 223 THR A O 1
ATOM 1705 N N . ARG A 1 224 ? -20.665 0.702 1.170 1.00 96.12 224 ARG A N 1
ATOM 1706 C CA . ARG A 1 224 ? -19.758 1.708 0.610 1.00 96.12 224 ARG A CA 1
ATOM 1707 C C . ARG A 1 224 ? -19.851 2.999 1.426 1.00 96.12 224 ARG A C 1
ATOM 1709 O O . ARG A 1 224 ? -20.937 3.535 1.618 1.00 96.12 224 ARG A O 1
ATOM 1716 N N . ILE A 1 225 ? -18.701 3.505 1.842 1.00 97.12 225 ILE A N 1
ATOM 1717 C CA . ILE A 1 225 ? -18.475 4.851 2.357 1.00 97.12 225 ILE A CA 1
ATOM 1718 C C . ILE A 1 225 ? -17.935 5.680 1.200 1.00 97.12 225 ILE A C 1
ATOM 1720 O O . ILE A 1 225 ? -16.922 5.317 0.593 1.00 97.12 225 ILE A O 1
ATOM 1724 N N . ASN A 1 226 ? -18.627 6.769 0.862 1.00 94.94 226 ASN A N 1
ATOM 1725 C CA . ASN A 1 226 ? -18.120 7.661 -0.170 1.00 94.94 226 ASN A CA 1
ATOM 1726 C C . ASN A 1 226 ? -16.873 8.366 0.366 1.00 94.94 226 ASN A C 1
ATOM 1728 O O . ASN A 1 226 ? -16.960 9.118 1.339 1.00 94.94 226 ASN A O 1
ATOM 1732 N N . ALA A 1 227 ? -15.720 8.068 -0.225 1.00 93.38 227 ALA A N 1
ATOM 1733 C CA . ALA A 1 227 ? -14.475 8.693 0.179 1.00 93.38 227 ALA A CA 1
ATOM 1734 C C . ALA A 1 227 ? -14.466 10.158 -0.264 1.00 93.38 227 ALA A C 1
ATOM 1736 O O . ALA A 1 227 ? -14.920 10.494 -1.359 1.00 93.38 227 ALA A O 1
ATOM 1737 N N . MET A 1 228 ? -13.925 11.023 0.584 1.00 93.75 228 MET A N 1
ATOM 1738 C CA . MET A 1 228 ? -13.690 12.414 0.233 1.00 93.75 228 MET A CA 1
ATOM 1739 C C . MET A 1 228 ? -12.501 12.510 -0.715 1.00 93.75 228 MET A C 1
ATOM 1741 O O . MET A 1 228 ? -11.452 11.908 -0.484 1.00 93.75 228 MET A O 1
ATOM 1745 N N . ASP A 1 229 ? -12.668 13.298 -1.770 1.00 91.38 229 ASP A N 1
ATOM 1746 C CA . ASP A 1 229 ? -11.624 13.566 -2.742 1.00 91.38 229 ASP A CA 1
ATOM 1747 C C . ASP A 1 229 ? -10.845 14.823 -2.342 1.00 91.38 229 ASP A C 1
ATOM 1749 O O . ASP A 1 229 ? -11.401 15.919 -2.276 1.00 91.38 229 ASP A O 1
ATOM 1753 N N . GLY A 1 230 ? -9.538 14.687 -2.103 1.00 88.25 230 GLY A N 1
ATOM 1754 C CA . GLY A 1 230 ? -8.683 15.831 -1.789 1.00 88.25 230 GLY A CA 1
ATOM 1755 C C . GLY A 1 230 ? -8.638 16.879 -2.906 1.00 88.25 230 GLY A C 1
ATOM 1756 O O . GLY A 1 230 ? -8.400 18.048 -2.618 1.00 88.25 230 GLY A O 1
ATOM 1757 N N . GLN A 1 231 ? -8.939 16.506 -4.156 1.00 88.75 231 GLN A N 1
ATOM 1758 C CA . GLN A 1 231 ? -9.036 17.446 -5.279 1.00 88.75 231 GLN A CA 1
ATOM 1759 C C . GLN A 1 231 ? -10.300 18.316 -5.225 1.00 88.75 231 GLN A C 1
ATOM 1761 O O . GLN A 1 231 ? -10.341 19.371 -5.856 1.00 88.75 231 GLN A O 1
ATOM 1766 N N . THR A 1 232 ? -11.327 17.885 -4.487 1.00 90.00 232 THR A N 1
ATOM 1767 C CA . THR A 1 232 ? -12.600 18.609 -4.363 1.00 90.00 232 THR A CA 1
ATOM 1768 C C . THR A 1 232 ? -12.739 19.356 -3.043 1.00 90.00 232 THR A C 1
ATOM 1770 O O . THR A 1 232 ? -13.661 20.155 -2.909 1.00 90.00 232 THR A O 1
ATOM 1773 N N . LEU A 1 233 ? -11.856 19.100 -2.069 1.00 89.38 233 LEU A N 1
ATOM 1774 C CA . LEU A 1 233 ? -11.876 19.808 -0.792 1.00 89.38 233 LEU A CA 1
ATOM 1775 C C . LEU A 1 233 ? -11.521 21.285 -0.983 1.00 89.38 233 LEU A C 1
ATOM 1777 O O . LEU A 1 233 ? -10.508 21.638 -1.589 1.00 89.38 233 LEU A O 1
ATOM 1781 N N . THR A 1 234 ? -12.337 22.151 -0.399 1.00 91.69 234 THR A N 1
ATOM 1782 C CA . THR A 1 234 ? -12.080 23.587 -0.327 1.00 91.69 234 THR A CA 1
ATOM 1783 C C . THR A 1 234 ? -11.005 23.906 0.715 1.00 91.69 234 THR A C 1
ATOM 1785 O O . THR A 1 234 ? -10.809 23.180 1.694 1.00 91.69 234 THR A O 1
ATOM 1788 N N . ASP A 1 235 ? -10.339 25.054 0.567 1.00 87.81 235 ASP A N 1
ATOM 1789 C CA . ASP A 1 235 ? -9.367 25.535 1.560 1.00 87.81 235 ASP A CA 1
ATOM 1790 C C . ASP A 1 235 ? -9.982 25.700 2.959 1.00 87.81 235 ASP A C 1
ATOM 1792 O O . ASP A 1 235 ? -9.293 25.522 3.969 1.00 87.81 235 ASP A O 1
ATOM 1796 N N . VAL A 1 236 ? -11.279 26.021 3.024 1.00 87.69 236 VAL A N 1
ATOM 1797 C CA . VAL A 1 236 ? -12.030 26.145 4.278 1.00 87.69 236 VAL A CA 1
ATOM 1798 C C . VAL A 1 236 ? -12.162 24.779 4.941 1.00 87.69 236 VAL A C 1
ATOM 1800 O O . VAL A 1 236 ? -11.728 24.635 6.080 1.00 87.69 236 VAL A O 1
ATOM 1803 N N . GLU A 1 237 ? -12.641 23.759 4.224 1.00 89.12 237 GLU A N 1
ATOM 1804 C CA . GLU A 1 237 ? -12.758 22.389 4.749 1.00 89.12 237 GLU A CA 1
ATOM 1805 C C . GLU A 1 237 ? -11.399 21.839 5.197 1.00 89.12 237 GLU A C 1
ATOM 1807 O O . GLU A 1 237 ? -11.277 21.267 6.281 1.00 89.12 237 GLU A O 1
ATOM 1812 N N . ILE A 1 238 ? -10.345 22.077 4.408 1.00 87.12 238 ILE A N 1
ATOM 1813 C CA . ILE A 1 238 ? -8.973 21.687 4.755 1.00 87.12 238 ILE A CA 1
ATOM 1814 C C . ILE A 1 238 ? -8.522 22.375 6.048 1.00 87.12 238 ILE A C 1
ATOM 1816 O O . ILE A 1 238 ? -7.890 21.747 6.901 1.00 87.12 238 ILE A O 1
ATOM 1820 N N . THR A 1 239 ? -8.805 23.668 6.193 1.00 86.25 239 THR A N 1
ATOM 1821 C CA . THR A 1 239 ? -8.406 24.454 7.368 1.00 86.25 239 THR A CA 1
ATOM 1822 C C . THR A 1 239 ? -9.193 24.044 8.607 1.00 86.25 239 THR A C 1
ATOM 1824 O O . THR A 1 239 ? -8.604 23.885 9.675 1.00 86.25 239 THR A O 1
ATOM 1827 N N . GLU A 1 240 ? -10.500 23.826 8.477 1.00 86.56 240 GLU A N 1
ATOM 1828 C CA . GLU A 1 240 ? -11.378 23.400 9.567 1.00 86.56 240 GLU A CA 1
ATOM 1829 C C . GLU A 1 240 ? -11.052 21.990 10.052 1.00 86.56 240 GLU A C 1
ATOM 1831 O O . GLU A 1 240 ? -11.062 21.733 11.259 1.00 86.56 240 GLU A O 1
ATOM 1836 N N . ALA A 1 241 ? -10.699 21.092 9.130 1.00 84.44 241 ALA A N 1
ATOM 1837 C CA . ALA A 1 241 ? -10.288 19.737 9.456 1.00 84.44 241 ALA A CA 1
ATOM 1838 C C . ALA A 1 241 ? -8.917 19.679 10.139 1.00 84.44 241 ALA A C 1
ATOM 1840 O O . ALA A 1 241 ? -8.622 18.681 10.791 1.00 84.44 241 ALA A O 1
ATOM 1841 N N . LYS A 1 242 ? -8.072 20.710 10.027 1.00 83.44 242 LYS A N 1
ATOM 1842 C CA . LYS A 1 242 ? -6.763 20.772 10.691 1.00 83.44 242 LYS A CA 1
ATOM 1843 C C . LYS A 1 242 ? -6.896 21.299 12.117 1.00 83.44 242 LYS A C 1
ATOM 1845 O O . LYS A 1 242 ? -7.650 22.224 12.406 1.00 83.44 242 LYS A O 1
ATOM 1850 N N . VAL A 1 243 ? -6.080 20.759 13.017 1.00 76.38 243 VAL A N 1
ATOM 1851 C CA . VAL A 1 243 ? -5.925 21.327 14.369 1.00 76.38 243 VAL A CA 1
ATOM 1852 C C . VAL A 1 243 ? -5.184 22.669 14.361 1.00 76.38 243 VAL A C 1
ATOM 1854 O O . VAL A 1 243 ? -5.373 23.515 15.229 1.00 76.38 243 VAL A O 1
ATOM 1857 N N . SER A 1 244 ? -4.294 22.864 13.387 1.00 73.38 244 SER A N 1
ATOM 1858 C CA . SER A 1 244 ? -3.445 24.042 13.290 1.00 73.38 244 SER A CA 1
ATOM 1859 C C . SER A 1 244 ? -3.173 24.376 11.829 1.00 73.38 244 SER A C 1
ATOM 1861 O O . SER A 1 244 ? -2.795 23.479 11.072 1.00 73.38 244 SER A O 1
ATOM 1863 N N . PRO A 1 245 ? -3.197 25.664 11.446 1.00 67.44 245 PRO A N 1
ATOM 1864 C CA . PRO A 1 245 ? -2.733 26.107 10.130 1.00 67.44 245 PRO A CA 1
ATOM 1865 C C . PRO A 1 245 ? -1.271 25.726 9.836 1.00 67.44 245 PRO A C 1
ATOM 1867 O O . PRO A 1 245 ? -0.847 25.694 8.684 1.00 67.44 245 PRO A O 1
ATOM 1870 N N . ARG A 1 246 ? -0.473 25.426 10.875 1.00 69.06 246 ARG A N 1
ATOM 1871 C CA . ARG A 1 246 ? 0.924 24.982 10.735 1.00 69.06 246 ARG A CA 1
ATOM 1872 C C . ARG A 1 246 ? 1.059 23.495 10.392 1.00 69.06 246 ARG A C 1
ATOM 1874 O O . ARG A 1 246 ? 2.157 23.074 10.013 1.00 69.06 246 ARG A O 1
ATOM 1881 N N . ALA A 1 247 ? -0.010 22.708 10.528 1.00 70.06 247 ALA A N 1
ATOM 1882 C CA . ALA A 1 247 ? -0.032 21.318 10.096 1.00 70.06 247 ALA A CA 1
ATOM 1883 C C . ALA A 1 247 ? 0.052 21.273 8.565 1.00 70.06 247 ALA A C 1
ATOM 1885 O O . ALA A 1 247 ? -0.883 21.643 7.851 1.00 70.06 247 ALA A O 1
ATOM 1886 N N . LYS A 1 248 ? 1.208 20.843 8.049 1.00 75.44 248 LYS A N 1
ATOM 1887 C CA . LYS A 1 248 ? 1.440 20.697 6.608 1.00 75.44 248 LYS A CA 1
ATOM 1888 C C . LYS A 1 248 ? 0.871 19.370 6.113 1.00 75.44 248 LYS A C 1
ATOM 1890 O O . LYS A 1 248 ? 1.639 18.510 5.704 1.00 75.44 248 LYS A O 1
ATOM 1895 N N . LEU A 1 249 ? -0.449 19.234 6.197 1.00 80.00 249 LEU A N 1
ATOM 1896 C CA . LEU A 1 249 ? -1.179 18.160 5.534 1.00 80.00 249 LEU A CA 1
ATOM 1897 C C . LEU A 1 249 ? -1.608 18.614 4.147 1.00 80.00 249 LEU A C 1
ATOM 1899 O O . LEU A 1 249 ? -2.108 19.737 3.980 1.00 80.00 249 LEU A O 1
ATOM 1903 N N . THR A 1 250 ? -1.398 17.735 3.181 1.00 85.50 250 THR A N 1
ATOM 1904 C CA . THR A 1 250 ? -1.979 17.801 1.846 1.00 85.50 250 THR A CA 1
ATOM 1905 C C . THR A 1 250 ? -3.500 17.670 1.930 1.00 85.50 250 THR A C 1
ATOM 1907 O O . THR A 1 250 ? -4.044 17.173 2.919 1.00 85.50 250 THR A O 1
ATOM 1910 N N . ALA A 1 251 ? -4.200 18.132 0.893 1.00 87.06 251 ALA A N 1
ATOM 1911 C CA . ALA A 1 251 ? -5.647 17.956 0.803 1.00 87.06 251 ALA A CA 1
ATOM 1912 C C . ALA A 1 251 ? -6.026 16.467 0.843 1.00 87.06 251 ALA A C 1
ATOM 1914 O O . ALA A 1 251 ? -6.960 16.089 1.538 1.00 87.06 251 ALA A O 1
ATOM 1915 N N . ASN A 1 252 ? -5.228 15.619 0.194 1.00 85.94 252 ASN A N 1
ATOM 1916 C CA . ASN A 1 252 ? -5.404 14.172 0.163 1.00 85.94 252 ASN A CA 1
ATOM 1917 C C . ASN A 1 252 ? -5.285 13.527 1.553 1.00 85.94 252 ASN A C 1
ATOM 1919 O O . ASN A 1 252 ? -6.161 12.761 1.948 1.00 85.94 252 ASN A O 1
ATOM 1923 N N . GLU A 1 253 ? -4.273 13.890 2.347 1.00 87.06 253 GLU A N 1
ATOM 1924 C CA . GLU A 1 253 ? -4.147 13.396 3.729 1.00 87.06 253 GLU A CA 1
ATOM 1925 C C . GLU A 1 253 ? -5.344 13.814 4.597 1.00 87.06 253 GLU A C 1
ATOM 1927 O O . GLU A 1 253 ? -5.821 13.029 5.416 1.00 87.06 253 GLU A O 1
ATOM 1932 N N . VAL A 1 254 ? -5.867 15.031 4.404 1.00 89.69 254 VAL A N 1
ATOM 1933 C CA . VAL A 1 254 ? -7.094 15.474 5.083 1.00 89.69 254 VAL A CA 1
ATOM 1934 C C . VAL A 1 254 ? -8.305 14.664 4.611 1.00 89.69 254 VAL A C 1
ATOM 1936 O O . VAL A 1 254 ? -9.089 14.205 5.441 1.00 89.69 254 VAL A O 1
ATOM 1939 N N . ALA A 1 255 ? -8.445 14.442 3.304 1.00 91.25 255 ALA A N 1
ATOM 1940 C CA . ALA A 1 255 ? -9.549 13.681 2.728 1.00 91.25 255 ALA A CA 1
ATOM 1941 C C . ALA A 1 255 ? -9.565 12.228 3.230 1.00 91.25 255 ALA A C 1
ATOM 1943 O O . ALA A 1 255 ? -10.624 11.712 3.590 1.00 91.25 255 ALA A O 1
ATOM 1944 N N . CYS A 1 256 ? -8.393 11.598 3.352 1.00 91.12 256 CYS A N 1
ATOM 1945 C CA . CYS A 1 256 ? -8.228 10.288 3.981 1.00 91.12 256 CYS A CA 1
ATOM 1946 C C . CYS A 1 256 ? -8.770 10.283 5.413 1.00 91.12 256 CYS A C 1
ATOM 1948 O O . CYS A 1 256 ? -9.675 9.511 5.737 1.00 91.12 256 CYS A O 1
ATOM 1950 N N . CYS A 1 257 ? -8.284 11.195 6.257 1.00 90.94 257 CYS A N 1
ATOM 1951 C CA . CYS A 1 257 ? -8.730 11.314 7.641 1.00 90.94 257 CYS A CA 1
ATOM 1952 C C . CYS A 1 257 ? -10.254 11.471 7.761 1.00 90.94 257 CYS A C 1
ATOM 1954 O O . CYS A 1 257 ? -10.8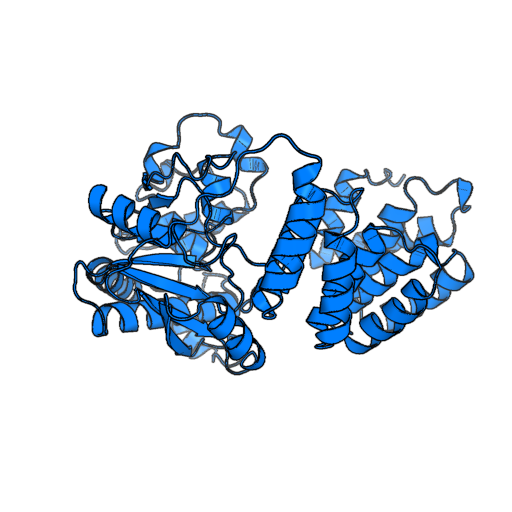94 10.796 8.570 1.00 90.94 257 CYS A O 1
ATOM 1956 N N . LEU A 1 258 ? -10.847 12.342 6.940 1.00 93.00 258 LEU A N 1
ATOM 1957 C CA . LEU A 1 258 ? -12.290 12.574 6.942 1.00 93.00 258 LEU A CA 1
ATOM 1958 C C . LEU A 1 258 ? -13.077 11.355 6.439 1.00 93.00 258 LEU A C 1
ATOM 1960 O O . LEU A 1 258 ? -14.133 11.046 6.988 1.00 93.00 258 LEU A O 1
ATOM 1964 N N . SER A 1 259 ? -12.547 10.627 5.456 1.00 95.00 259 SER A N 1
ATOM 1965 C CA . SER A 1 259 ? -13.165 9.402 4.934 1.00 95.00 259 SER A CA 1
ATOM 1966 C C . SER A 1 259 ? -13.203 8.286 5.979 1.00 95.00 259 SER A C 1
ATOM 1968 O O . SER A 1 259 ? -14.225 7.621 6.145 1.00 95.00 259 SER A O 1
ATOM 1970 N N . HIS A 1 260 ? -12.122 8.108 6.741 1.00 95.06 260 HIS A N 1
ATOM 1971 C CA . HIS A 1 260 ? -12.094 7.135 7.835 1.00 95.06 260 HIS A CA 1
ATOM 1972 C C . HIS A 1 260 ? -12.967 7.544 9.011 1.00 95.06 260 HIS A C 1
ATOM 1974 O O . HIS A 1 260 ? -13.638 6.688 9.585 1.00 95.06 260 HIS A O 1
ATOM 1980 N N . ARG A 1 261 ? -13.035 8.841 9.330 1.00 94.88 261 ARG A N 1
ATOM 1981 C CA . ARG A 1 261 ? -14.010 9.341 10.301 1.00 94.88 261 ARG A CA 1
ATOM 1982 C C . ARG A 1 261 ? -15.437 8.998 9.873 1.00 94.88 261 ARG A C 1
ATOM 1984 O O . ARG A 1 261 ? -16.182 8.459 10.682 1.00 94.88 261 ARG A O 1
ATOM 1991 N N . ALA A 1 262 ? -15.791 9.235 8.608 1.00 96.31 262 ALA A N 1
ATOM 1992 C CA . ALA A 1 262 ? -17.107 8.876 8.081 1.00 96.31 262 ALA A CA 1
ATOM 1993 C C . ALA A 1 262 ? -17.374 7.362 8.175 1.00 96.31 262 ALA A C 1
ATOM 1995 O O . ALA A 1 262 ? -18.489 6.945 8.491 1.00 96.31 262 ALA A O 1
ATOM 1996 N N . ALA A 1 263 ? -16.350 6.527 7.964 1.00 97.62 263 ALA A N 1
ATOM 1997 C CA . ALA A 1 263 ? -16.456 5.090 8.189 1.00 97.62 263 ALA A CA 1
ATOM 1998 C C . ALA A 1 263 ? -16.686 4.748 9.673 1.00 97.62 263 ALA A C 1
ATOM 2000 O O . ALA A 1 263 ? -17.528 3.905 9.970 1.00 97.62 263 ALA A O 1
ATOM 2001 N N . TRP A 1 264 ? -15.997 5.406 10.610 1.00 97.44 264 TRP A N 1
ATOM 2002 C CA . TRP A 1 264 ? -16.221 5.209 12.048 1.00 97.44 264 TRP A CA 1
ATOM 2003 C C . TRP A 1 264 ? -17.621 5.646 12.482 1.00 97.44 264 TRP A C 1
ATOM 2005 O O . TRP A 1 264 ? -18.270 4.914 13.223 1.00 97.44 264 TRP A O 1
ATOM 2015 N N . ASP A 1 265 ? -18.111 6.779 11.978 1.00 98.06 265 ASP A N 1
ATOM 2016 C CA . ASP A 1 265 ? -19.485 7.240 12.211 1.00 98.06 265 ASP A CA 1
ATOM 2017 C C . ASP A 1 265 ? -20.502 6.202 11.725 1.00 98.06 265 ASP A C 1
ATOM 2019 O O . ASP A 1 265 ? -21.449 5.858 12.434 1.00 98.06 265 ASP A O 1
ATOM 2023 N N . ALA A 1 266 ? -20.278 5.637 10.536 1.00 98.12 266 ALA A N 1
ATOM 2024 C CA . ALA A 1 266 ? -21.142 4.603 9.987 1.00 98.12 266 ALA A CA 1
ATOM 2025 C C . ALA A 1 266 ? -21.093 3.300 10.799 1.00 98.12 266 ALA A C 1
ATOM 2027 O O . ALA A 1 266 ? -22.141 2.697 11.028 1.00 98.12 266 ALA A O 1
ATOM 2028 N N . VAL A 1 267 ? -19.912 2.876 11.261 1.00 98.25 267 VAL A N 1
ATOM 2029 C CA . VAL A 1 267 ? -19.770 1.711 12.148 1.00 98.25 267 VAL A CA 1
ATOM 2030 C C . VAL A 1 267 ? -20.521 1.952 13.455 1.00 98.25 267 VAL A C 1
ATOM 2032 O O . VAL A 1 267 ? -21.347 1.125 13.829 1.00 98.25 267 VAL A O 1
ATOM 2035 N N . ALA A 1 268 ? -20.290 3.091 14.112 1.00 97.69 268 ALA A N 1
ATOM 2036 C CA . ALA A 1 268 ? -20.927 3.447 15.378 1.00 97.69 268 ALA A CA 1
ATOM 2037 C C . ALA A 1 268 ? -22.459 3.537 15.271 1.00 97.69 268 ALA A C 1
ATOM 2039 O O . ALA A 1 268 ? -23.163 3.220 16.224 1.00 97.69 268 ALA A O 1
ATOM 2040 N N . ALA A 1 269 ? -22.978 3.954 14.113 1.00 97.62 269 ALA A N 1
ATOM 2041 C CA . ALA A 1 269 ? -24.414 4.055 13.871 1.00 97.62 269 ALA A CA 1
ATOM 2042 C C . ALA A 1 269 ? -25.079 2.721 13.484 1.00 97.62 269 ALA A C 1
ATOM 2044 O O . ALA A 1 269 ? -26.290 2.579 13.644 1.00 97.62 269 ALA A O 1
ATOM 2045 N N . GLN A 1 270 ? -24.330 1.772 12.913 1.00 96.62 270 GLN A N 1
ATOM 2046 C CA . GLN A 1 270 ? -24.891 0.558 12.295 1.00 96.62 270 GLN A CA 1
ATOM 2047 C C . GLN A 1 270 ? -24.511 -0.750 13.000 1.00 96.62 270 GLN A C 1
ATOM 2049 O O . GLN A 1 270 ? -25.027 -1.801 12.606 1.00 96.62 270 GLN A O 1
ATOM 2054 N N . CYS A 1 271 ? -23.600 -0.702 13.971 1.00 95.75 271 CYS A N 1
ATOM 2055 C CA . CYS A 1 271 ? -23.099 -1.863 14.701 1.00 95.75 271 CYS A CA 1
ATOM 2056 C C . CYS A 1 271 ? -23.327 -1.684 16.203 1.00 95.75 271 CYS A C 1
ATOM 2058 O O . CYS A 1 271 ? -23.204 -0.578 16.730 1.00 95.75 271 CYS A O 1
ATOM 2060 N N . GLU A 1 272 ? -23.600 -2.787 16.895 1.00 95.12 272 GLU A N 1
ATOM 2061 C CA . GLU A 1 272 ? -23.663 -2.789 18.359 1.00 95.12 272 GLU A CA 1
ATOM 2062 C C . GLU A 1 272 ? -22.279 -2.530 18.980 1.00 95.12 272 GLU A C 1
ATOM 2064 O O . GLU A 1 272 ? -21.235 -2.703 18.344 1.00 95.12 272 GLU A O 1
ATOM 2069 N N . ALA A 1 273 ? -22.251 -2.132 20.253 1.00 93.88 273 ALA A N 1
ATOM 2070 C CA . ALA A 1 273 ? -21.025 -1.725 20.946 1.00 93.88 273 ALA A CA 1
ATOM 2071 C C . ALA A 1 273 ? -19.899 -2.787 20.914 1.00 93.88 273 ALA A C 1
ATOM 2073 O O . ALA A 1 273 ? -18.723 -2.440 20.767 1.00 93.88 273 ALA A O 1
ATOM 2074 N N . ASP A 1 274 ? -20.251 -4.067 21.033 1.00 91.19 274 ASP A N 1
ATOM 2075 C CA . ASP A 1 274 ? -19.352 -5.229 21.028 1.00 91.19 274 ASP A CA 1
ATOM 2076 C C . ASP A 1 274 ? -19.271 -5.943 19.661 1.00 91.19 274 ASP A C 1
ATOM 2078 O O . ASP A 1 274 ? -18.495 -6.893 19.483 1.00 91.19 274 ASP A O 1
ATOM 2082 N N . GLU A 1 275 ? -20.037 -5.478 18.671 1.00 94.06 275 GLU A N 1
ATOM 2083 C CA . GLU A 1 275 ? -19.981 -5.979 17.303 1.00 94.06 275 GLU A CA 1
ATOM 2084 C C . GLU A 1 275 ? -18.736 -5.427 16.604 1.00 94.06 275 GLU A C 1
ATOM 2086 O O . GLU A 1 275 ? -18.467 -4.225 16.615 1.00 94.06 275 GLU A O 1
ATOM 2091 N N . TYR A 1 276 ? -17.964 -6.322 15.985 1.00 95.31 276 TYR A N 1
ATOM 2092 C CA . TYR A 1 276 ? -16.816 -5.940 15.171 1.00 95.31 276 TYR A CA 1
ATOM 2093 C C . TYR A 1 276 ? -17.241 -5.745 13.725 1.00 95.31 276 TYR A C 1
ATOM 2095 O O . TYR A 1 276 ? -1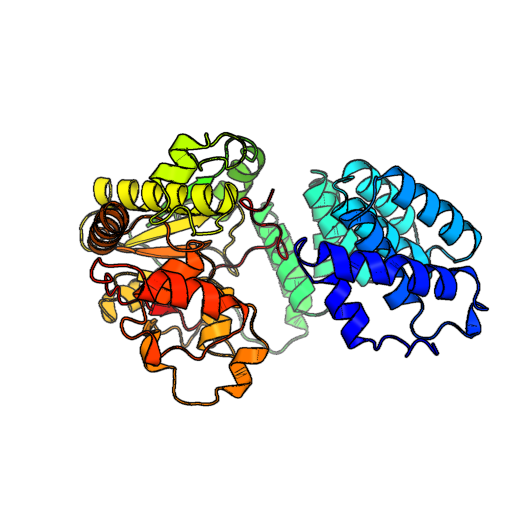7.861 -6.624 13.120 1.00 95.31 276 TYR A O 1
ATOM 2103 N N . ALA A 1 277 ? -16.812 -4.624 13.166 1.00 96.81 277 ALA A N 1
ATOM 2104 C CA . ALA A 1 277 ? -16.862 -4.336 11.751 1.00 96.81 277 ALA A CA 1
ATOM 2105 C C . ALA A 1 277 ? -15.452 -4.337 11.162 1.00 96.81 277 ALA A C 1
ATOM 2107 O O . ALA A 1 277 ? -14.455 -4.084 11.845 1.00 96.81 277 ALA A O 1
ATOM 2108 N N . LEU A 1 278 ? -15.386 -4.606 9.867 1.00 96.06 278 LEU A N 1
ATOM 2109 C CA . LEU A 1 278 ? -14.172 -4.503 9.080 1.00 96.06 278 LEU A CA 1
ATOM 2110 C C . LEU A 1 278 ? -14.212 -3.170 8.308 1.00 96.06 278 LEU A C 1
ATOM 2112 O O . LEU A 1 278 ? -15.223 -2.859 7.680 1.00 96.06 278 LEU A O 1
ATOM 2116 N N . VAL A 1 279 ? -13.139 -2.377 8.361 1.00 96.44 279 VAL A N 1
ATOM 2117 C CA . VAL A 1 279 ? -12.987 -1.120 7.60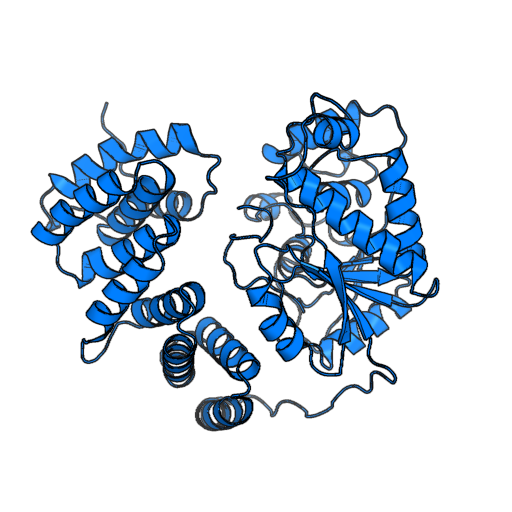1 1.00 96.44 279 VAL A CA 1
ATOM 2118 C C . VAL A 1 279 ? -11.772 -1.229 6.687 1.00 96.44 279 VAL A C 1
ATOM 2120 O O . VAL A 1 279 ? -10.723 -1.723 7.110 1.00 96.44 279 VAL A O 1
ATOM 2123 N N . PHE A 1 280 ? -11.929 -0.828 5.427 1.00 92.56 280 PHE A N 1
ATOM 2124 C CA . PHE A 1 280 ? -10.928 -1.017 4.374 1.00 92.56 280 PHE A CA 1
ATOM 2125 C C . PHE A 1 280 ? -11.065 0.021 3.272 1.00 92.56 280 PHE A C 1
ATOM 2127 O O . PHE A 1 280 ? -12.154 0.527 3.009 1.00 92.56 280 PHE A O 1
ATOM 2134 N N . GLU A 1 281 ? -9.956 0.283 2.594 1.00 91.88 281 GLU A N 1
ATOM 2135 C CA . GLU A 1 281 ? -9.938 1.018 1.332 1.00 91.88 281 GLU A CA 1
ATOM 2136 C C . GLU A 1 281 ? -10.269 0.075 0.159 1.00 91.88 281 GLU A C 1
ATOM 2138 O O . GLU A 1 281 ? -10.094 -1.145 0.238 1.00 91.88 281 GLU A O 1
ATOM 2143 N N . ASP A 1 282 ? -10.777 0.619 -0.945 1.00 87.69 282 ASP A N 1
ATOM 2144 C CA . ASP A 1 282 ? -11.164 -0.154 -2.134 1.00 87.69 282 ASP A CA 1
ATOM 2145 C C . ASP A 1 282 ? -9.979 -0.693 -2.961 1.00 87.69 282 ASP A C 1
ATOM 2147 O O . ASP A 1 282 ? -10.175 -1.475 -3.900 1.00 87.69 282 ASP A O 1
ATOM 2151 N N . ASP A 1 283 ? -8.749 -0.346 -2.590 1.00 83.38 283 ASP A N 1
ATOM 2152 C CA . ASP A 1 283 ? -7.480 -0.903 -3.080 1.00 83.38 283 ASP A CA 1
ATOM 2153 C C . ASP A 1 283 ? -6.874 -1.963 -2.131 1.00 83.38 283 ASP A C 1
ATOM 2155 O O . ASP A 1 283 ? -5.924 -2.662 -2.494 1.00 83.38 283 ASP A O 1
ATOM 2159 N N . ALA A 1 284 ? -7.478 -2.181 -0.959 1.00 85.62 284 ALA A N 1
ATOM 2160 C CA . ALA A 1 284 ? -7.067 -3.214 -0.019 1.00 85.62 284 ALA A CA 1
ATOM 2161 C C . ALA A 1 284 ? -7.598 -4.596 -0.420 1.00 85.62 284 ALA A C 1
ATOM 2163 O O . ALA A 1 284 ? -8.725 -4.745 -0.906 1.00 85.62 284 ALA A O 1
ATOM 2164 N N . ARG A 1 285 ? -6.801 -5.646 -0.216 1.00 80.69 285 ARG A N 1
ATOM 2165 C CA . ARG A 1 285 ? -7.148 -7.026 -0.586 1.00 80.69 285 ARG A CA 1
ATOM 2166 C C . ARG A 1 285 ? -6.786 -8.002 0.518 1.00 80.69 285 ARG A C 1
ATOM 2168 O O . ARG A 1 285 ? -5.783 -7.841 1.208 1.00 80.69 285 ARG A O 1
ATOM 2175 N N . PHE A 1 286 ? -7.590 -9.055 0.660 1.00 78.69 286 PHE A N 1
ATOM 2176 C CA . PHE A 1 286 ? -7.228 -10.166 1.530 1.00 78.69 286 PHE A CA 1
ATOM 2177 C C . PHE A 1 286 ? -6.124 -11.009 0.897 1.00 78.69 286 PHE A C 1
ATOM 2179 O O . PHE A 1 286 ? -6.308 -11.598 -0.165 1.00 78.69 286 PHE A O 1
ATOM 2186 N N . ILE A 1 287 ? -5.043 -11.195 1.643 1.00 73.56 287 ILE A N 1
ATOM 2187 C CA . ILE A 1 287 ? -3.886 -12.020 1.291 1.00 73.56 287 ILE A CA 1
ATOM 2188 C C . ILE A 1 287 ? -4.312 -13.478 1.006 1.00 73.56 287 ILE A C 1
ATOM 2190 O O . ILE A 1 287 ? -3.750 -14.155 0.153 1.00 73.56 287 ILE A O 1
ATOM 2194 N N . HIS A 1 288 ? -5.324 -14.012 1.691 1.00 67.12 288 HIS A N 1
ATOM 2195 C CA . HIS A 1 288 ? -5.795 -15.392 1.470 1.00 67.12 288 HIS A CA 1
ATOM 2196 C C . HIS A 1 288 ? -7.325 -15.504 1.387 1.00 67.12 288 HIS A C 1
ATOM 2198 O O . HIS A 1 288 ? -7.886 -16.568 1.655 1.00 67.12 288 HIS A O 1
ATOM 2204 N N . GLY A 1 289 ? -7.995 -14.405 1.028 1.00 69.69 289 GLY A N 1
ATOM 2205 C CA . GLY A 1 289 ? -9.449 -14.254 1.137 1.00 69.69 289 GLY A CA 1
ATOM 2206 C C . GLY A 1 289 ? -9.947 -14.054 2.585 1.00 69.69 289 GLY A C 1
ATOM 2207 O O . GLY A 1 289 ? -9.199 -14.297 3.537 1.00 69.69 289 GLY A O 1
ATOM 2208 N N . PRO A 1 290 ? -11.218 -13.647 2.772 1.00 71.12 290 PRO A N 1
ATOM 2209 C CA . PRO A 1 290 ? -11.818 -13.365 4.084 1.00 71.12 290 PRO A CA 1
ATOM 2210 C C . PRO A 1 290 ? -12.105 -14.603 4.956 1.00 71.12 290 PRO A C 1
ATOM 2212 O O . PRO A 1 290 ? -12.733 -14.457 5.992 1.00 71.12 290 PRO A O 1
ATOM 2215 N N . GLY A 1 291 ? -11.657 -15.808 4.571 1.00 69.88 291 GLY A N 1
ATOM 2216 C CA . GLY A 1 291 ? -12.016 -17.090 5.203 1.00 69.88 291 GLY A CA 1
ATOM 2217 C C . GLY A 1 291 ? -11.519 -17.283 6.646 1.00 69.88 291 GLY A C 1
ATOM 2218 O O . GLY A 1 291 ? -11.660 -16.421 7.505 1.00 69.88 291 GLY A O 1
ATOM 2219 N N . ALA A 1 292 ? -10.920 -18.442 6.971 1.00 63.97 292 ALA A N 1
ATOM 2220 C CA . ALA A 1 292 ? -10.559 -18.781 8.369 1.00 63.97 292 ALA A CA 1
ATOM 2221 C C . ALA A 1 292 ? -9.689 -17.733 9.083 1.00 63.97 292 ALA A C 1
ATOM 2223 O O . ALA A 1 292 ? -9.725 -17.649 10.304 1.00 63.97 292 ALA A O 1
ATOM 2224 N N . GLY A 1 293 ? -8.943 -16.915 8.331 1.00 76.19 293 GLY A N 1
ATOM 2225 C CA . GLY A 1 293 ? -8.155 -15.823 8.900 1.00 76.19 293 GLY A CA 1
ATOM 2226 C C . GLY A 1 293 ? -9.009 -14.749 9.580 1.00 76.19 293 GLY A C 1
ATOM 2227 O O . GLY A 1 293 ? -8.692 -14.363 10.700 1.00 76.19 293 GLY A O 1
ATOM 2228 N N . LEU A 1 294 ? -10.104 -14.307 8.952 1.00 83.75 294 LEU A N 1
ATOM 2229 C CA . LEU A 1 294 ? -10.946 -13.237 9.497 1.00 83.75 294 LEU A CA 1
ATOM 2230 C C . LEU A 1 294 ? -11.680 -13.698 10.757 1.00 83.75 294 LEU A C 1
ATOM 2232 O O . LEU A 1 294 ? -11.623 -13.024 11.779 1.00 83.75 294 LEU A O 1
ATOM 2236 N N . ALA A 1 295 ? -12.292 -14.885 10.713 1.00 82.75 295 ALA A N 1
ATOM 2237 C CA . ALA A 1 295 ? -12.969 -15.466 11.870 1.00 82.75 295 ALA A CA 1
ATOM 2238 C C . ALA A 1 295 ? -12.012 -15.662 13.060 1.00 82.75 295 ALA A C 1
ATOM 2240 O O . ALA A 1 295 ? -12.348 -15.301 14.189 1.00 82.75 295 ALA A O 1
ATOM 2241 N N . ALA A 1 296 ? -10.800 -16.173 12.803 1.00 81.81 296 ALA A N 1
ATOM 2242 C CA . ALA A 1 296 ? -9.771 -16.321 13.829 1.00 81.81 296 ALA A CA 1
ATOM 2243 C C . ALA A 1 296 ? -9.336 -14.965 14.406 1.00 81.81 296 ALA A C 1
ATOM 2245 O O . ALA A 1 296 ? -9.266 -14.823 15.625 1.00 81.81 296 ALA A O 1
ATOM 2246 N N . ALA A 1 297 ? -9.106 -13.956 13.559 1.00 86.88 297 ALA A N 1
ATOM 2247 C CA . ALA A 1 297 ? -8.725 -12.618 14.007 1.00 86.88 297 ALA A CA 1
ATOM 2248 C C . ALA A 1 297 ? -9.813 -11.951 14.853 1.00 86.88 297 ALA A C 1
ATOM 2250 O O . ALA A 1 297 ? -9.508 -11.390 15.901 1.00 86.88 297 ALA A O 1
ATOM 2251 N N . THR A 1 298 ? -11.083 -12.056 14.459 1.00 89.62 298 THR A N 1
ATOM 2252 C CA . THR A 1 298 ? -12.200 -11.517 15.246 1.00 89.62 298 THR A CA 1
ATOM 2253 C C . THR A 1 298 ? -12.373 -12.251 16.573 1.00 89.62 298 THR A C 1
ATOM 2255 O O . THR A 1 298 ? -12.602 -11.612 17.599 1.00 89.62 298 THR A O 1
ATOM 2258 N N . GLY A 1 299 ? -12.234 -13.581 16.586 1.00 87.06 299 GLY A N 1
ATOM 2259 C CA . GLY A 1 299 ? -12.255 -14.366 17.822 1.00 87.06 299 GLY A CA 1
ATOM 2260 C C . GLY A 1 299 ? -11.133 -13.959 18.778 1.00 87.06 299 GLY A C 1
ATOM 2261 O O . GLY A 1 299 ? -11.383 -13.710 19.956 1.00 87.06 299 GLY A O 1
ATOM 2262 N N . ALA A 1 300 ? -9.915 -13.808 18.255 1.00 86.25 300 ALA A N 1
ATOM 2263 C CA . ALA A 1 300 ? -8.762 -13.371 19.031 1.00 86.25 300 ALA A CA 1
ATOM 2264 C C . ALA A 1 300 ? -8.906 -11.916 19.523 1.00 86.25 300 ALA A C 1
ATOM 2266 O O . ALA A 1 300 ? -8.558 -11.626 20.665 1.00 86.25 300 ALA A O 1
ATOM 2267 N N . ALA A 1 301 ? -9.487 -11.019 18.715 1.00 89.88 301 ALA A N 1
ATOM 2268 C CA . ALA A 1 301 ? -9.785 -9.640 19.112 1.00 89.88 301 ALA A CA 1
ATOM 2269 C C . ALA A 1 301 ? -10.772 -9.583 20.282 1.00 89.88 301 ALA A C 1
ATOM 2271 O O . ALA A 1 301 ? -10.527 -8.892 21.270 1.00 89.88 301 ALA A O 1
ATOM 2272 N N . ARG A 1 302 ? -11.852 -10.373 20.218 1.00 90.31 302 ARG A N 1
ATOM 2273 C CA . ARG A 1 302 ? -12.812 -10.505 21.324 1.00 90.31 302 ARG A CA 1
ATOM 2274 C C . ARG A 1 302 ? -12.153 -11.044 22.588 1.00 90.31 302 ARG A C 1
ATOM 2276 O O . ARG A 1 302 ? -12.351 -10.467 23.650 1.00 90.31 302 ARG A O 1
ATOM 2283 N N . ALA A 1 303 ? -11.354 -12.105 22.471 1.00 87.12 303 ALA A N 1
ATOM 2284 C CA . ALA A 1 303 ? -10.666 -12.706 23.613 1.00 87.12 303 ALA A CA 1
ATOM 2285 C C . ALA A 1 303 ? -9.686 -11.734 24.295 1.00 87.12 303 ALA A C 1
ATOM 2287 O O . ALA A 1 303 ? -9.557 -11.757 25.515 1.00 87.12 303 ALA A O 1
ATOM 2288 N N . ALA A 1 304 ? -9.036 -10.864 23.519 1.00 86.81 304 ALA A N 1
ATOM 2289 C CA . ALA A 1 304 ? -8.130 -9.837 24.029 1.00 86.81 304 ALA A CA 1
ATOM 2290 C C . ALA A 1 304 ? -8.842 -8.560 24.524 1.00 86.81 304 ALA A C 1
ATOM 2292 O O . ALA A 1 304 ? -8.186 -7.679 25.069 1.00 86.81 304 ALA A O 1
ATOM 2293 N N . GLY A 1 305 ? -10.158 -8.414 24.313 1.00 90.06 305 GLY A N 1
ATOM 2294 C CA . GLY A 1 305 ? -10.863 -7.147 24.563 1.00 90.06 305 GLY A CA 1
ATOM 2295 C C . GLY A 1 305 ? -10.401 -6.003 23.645 1.00 90.06 305 GLY A C 1
ATOM 2296 O O . GLY A 1 305 ? -10.502 -4.827 23.996 1.00 90.06 305 GLY A O 1
ATOM 2297 N N . ALA A 1 306 ? -9.869 -6.336 22.468 1.00 91.69 306 ALA A N 1
ATOM 2298 C CA . ALA A 1 306 ? -9.156 -5.418 21.592 1.00 91.69 306 ALA A CA 1
ATOM 2299 C C . ALA A 1 306 ? -10.093 -4.644 20.650 1.00 91.69 306 ALA A C 1
ATOM 2301 O O . ALA A 1 306 ? -10.333 -5.067 19.525 1.00 91.69 306 ALA A O 1
ATOM 2302 N N . GLY A 1 307 ? -10.568 -3.465 21.060 1.00 93.25 307 GLY A N 1
ATOM 2303 C CA . GLY A 1 307 ? -11.534 -2.681 20.270 1.00 93.25 307 GLY A CA 1
ATOM 2304 C C . GLY A 1 307 ? -11.055 -2.189 18.891 1.00 93.25 307 GLY A C 1
ATOM 2305 O O . GLY A 1 307 ? -11.888 -1.855 18.054 1.00 93.25 307 GLY A O 1
ATOM 2306 N N . LEU A 1 308 ? -9.743 -2.140 18.640 1.00 93.31 308 LEU A N 1
ATOM 2307 C CA . LEU A 1 308 ? -9.137 -1.789 17.348 1.00 93.31 308 LEU A CA 1
ATOM 2308 C C . LEU A 1 308 ? -7.971 -2.738 17.057 1.00 93.31 308 LEU A C 1
ATOM 2310 O O . LEU A 1 308 ? -7.036 -2.832 17.861 1.00 93.31 308 LEU A O 1
ATOM 2314 N N . VAL A 1 309 ? -8.013 -3.400 15.896 1.00 92.44 309 VAL A N 1
ATOM 2315 C CA . VAL A 1 309 ? -6.997 -4.366 15.457 1.00 92.44 309 VAL A CA 1
ATOM 2316 C C . VAL A 1 309 ? -6.607 -4.128 14.001 1.00 92.44 309 VAL A C 1
ATOM 2318 O O . VAL A 1 309 ? -7.412 -4.321 13.091 1.00 92.44 309 VAL A O 1
ATOM 2321 N N . PHE A 1 310 ? -5.344 -3.793 13.758 1.00 91.12 310 PHE A N 1
ATOM 2322 C CA . PHE A 1 310 ? -4.797 -3.710 12.408 1.00 91.12 310 PHE A CA 1
ATOM 2323 C C . PHE A 1 310 ? -4.552 -5.103 11.828 1.00 91.12 310 PHE A C 1
ATOM 2325 O O . PHE A 1 310 ? -3.903 -5.956 12.442 1.00 91.12 310 PHE A O 1
ATOM 2332 N N . LEU A 1 311 ? -5.067 -5.318 10.617 1.00 89.50 311 LEU A N 1
ATOM 2333 C CA . LEU A 1 311 ? -4.943 -6.578 9.878 1.00 89.50 311 LEU A CA 1
ATOM 2334 C C . LEU A 1 311 ? -3.929 -6.502 8.736 1.00 89.50 311 LEU A C 1
ATOM 2336 O O . LEU A 1 311 ? -3.705 -7.486 8.026 1.00 89.50 311 LEU A O 1
ATOM 2340 N N . ASN A 1 312 ? -3.367 -5.322 8.523 1.00 86.12 312 ASN A N 1
ATOM 2341 C CA . ASN A 1 312 ? -2.643 -5.002 7.320 1.00 86.12 312 ASN A CA 1
ATOM 2342 C C . ASN A 1 312 ? -1.140 -5.309 7.407 1.00 86.12 312 ASN A C 1
ATOM 2344 O O . ASN A 1 312 ? -0.540 -5.235 8.482 1.00 86.12 312 ASN A O 1
ATOM 2348 N N . ILE A 1 313 ? -0.522 -5.636 6.270 1.00 77.50 313 ILE A N 1
ATOM 2349 C CA . ILE A 1 313 ? 0.884 -6.049 6.210 1.00 77.50 313 ILE A CA 1
ATOM 2350 C C . ILE A 1 313 ? 1.851 -4.978 6.715 1.00 77.50 313 ILE A C 1
ATOM 2352 O O . ILE A 1 313 ? 2.849 -5.335 7.338 1.00 77.50 313 ILE A O 1
ATOM 2356 N N . SER A 1 314 ? 1.549 -3.692 6.525 1.00 75.44 314 SER A N 1
ATOM 2357 C CA . SER A 1 314 ? 2.399 -2.594 6.998 1.00 75.44 314 SER A CA 1
ATOM 2358 C C . SER A 1 314 ? 2.495 -2.591 8.524 1.00 75.44 314 SER A C 1
ATOM 2360 O O . SER A 1 314 ? 3.603 -2.611 9.063 1.00 75.44 314 SER A O 1
ATOM 2362 N N . ALA A 1 315 ? 1.356 -2.654 9.219 1.00 76.38 315 ALA A N 1
ATOM 2363 C CA . ALA A 1 315 ? 1.296 -2.738 10.674 1.00 76.38 315 ALA A CA 1
ATOM 2364 C C . ALA A 1 315 ? 1.956 -4.023 11.197 1.00 76.38 315 ALA A C 1
ATOM 2366 O O . ALA A 1 315 ? 2.790 -3.959 12.101 1.00 76.38 315 ALA A O 1
ATOM 2367 N N . VAL A 1 316 ? 1.647 -5.189 10.608 1.00 74.50 316 VAL A N 1
ATOM 2368 C CA . VAL A 1 316 ? 2.228 -6.465 11.068 1.00 74.50 316 VAL A CA 1
ATOM 2369 C C . VAL A 1 316 ? 3.746 -6.489 10.882 1.00 74.50 316 VAL A C 1
ATOM 2371 O O . VAL A 1 316 ? 4.474 -6.875 11.798 1.00 74.50 316 VAL A O 1
ATOM 2374 N N . ALA A 1 317 ? 4.243 -6.067 9.717 1.00 69.75 317 ALA A N 1
ATOM 2375 C CA . ALA A 1 317 ? 5.673 -6.058 9.421 1.00 69.75 317 ALA A CA 1
ATOM 2376 C C . ALA A 1 317 ? 6.435 -5.088 10.329 1.00 69.75 317 ALA A C 1
ATOM 2378 O O . ALA A 1 317 ? 7.525 -5.424 10.794 1.00 69.75 317 ALA A O 1
ATOM 2379 N N . GLN A 1 318 ? 5.855 -3.918 10.615 1.00 66.25 318 GLN A N 1
ATOM 2380 C CA . GLN A 1 318 ? 6.467 -2.939 11.513 1.00 66.25 318 GLN A CA 1
ATOM 2381 C C . GLN A 1 318 ? 6.576 -3.446 12.942 1.00 66.25 318 GLN A C 1
ATOM 2383 O O . GLN A 1 318 ? 7.586 -3.217 13.603 1.00 66.25 318 GLN A O 1
ATOM 2388 N N . VAL A 1 319 ? 5.541 -4.137 13.408 1.00 66.06 319 VAL A N 1
ATOM 2389 C CA . VAL A 1 319 ? 5.462 -4.566 14.798 1.00 66.06 319 VAL A CA 1
ATOM 2390 C C . VAL A 1 319 ? 6.253 -5.856 15.033 1.00 66.06 319 VAL A C 1
ATOM 2392 O O . VAL A 1 319 ? 6.911 -5.982 16.059 1.00 66.06 319 VAL A O 1
ATOM 2395 N N . LEU A 1 320 ? 6.242 -6.814 14.101 1.00 63.88 320 LEU A N 1
ATOM 2396 C CA . LEU A 1 320 ? 6.863 -8.126 14.323 1.00 63.88 320 LEU A CA 1
ATOM 2397 C C . LEU A 1 320 ? 8.224 -8.330 13.651 1.00 63.88 320 LEU A C 1
ATOM 2399 O O . LEU A 1 320 ? 8.931 -9.269 14.014 1.00 63.88 320 LEU A O 1
ATOM 2403 N N . GLY A 1 321 ? 8.589 -7.538 12.638 1.00 56.22 321 GLY A N 1
ATOM 2404 C CA . GLY A 1 321 ? 9.792 -7.743 11.814 1.00 56.22 321 GLY A CA 1
ATOM 2405 C C . GLY A 1 321 ? 9.763 -9.008 10.933 1.00 56.22 321 GLY A C 1
ATOM 2406 O O . GLY A 1 321 ? 10.316 -9.005 9.833 1.00 56.22 321 GLY A O 1
ATOM 2407 N N . ARG A 1 322 ? 9.092 -10.083 11.375 1.00 56.97 322 ARG A N 1
ATOM 2408 C CA . ARG A 1 322 ? 8.723 -11.280 10.607 1.00 56.97 322 ARG A CA 1
ATOM 2409 C C . ARG A 1 322 ? 7.311 -11.737 11.009 1.00 56.97 322 ARG A C 1
ATOM 2411 O O . ARG A 1 322 ? 7.079 -11.956 12.196 1.00 56.97 322 ARG A O 1
ATOM 2418 N N . PRO A 1 323 ? 6.373 -11.898 10.061 1.00 58.62 323 PRO A N 1
ATOM 2419 C CA . PRO A 1 323 ? 5.023 -12.357 10.377 1.00 58.62 323 PRO A CA 1
ATOM 2420 C C . PRO A 1 323 ? 5.028 -13.804 10.898 1.00 58.62 323 PRO A C 1
ATOM 2422 O O . PRO A 1 323 ? 5.848 -14.621 10.472 1.00 58.62 323 PRO A O 1
ATOM 2425 N N . ALA A 1 324 ? 4.108 -14.116 11.816 1.00 58.28 324 ALA A N 1
ATOM 2426 C CA . ALA A 1 324 ? 3.899 -15.475 12.318 1.00 58.28 324 ALA A CA 1
ATOM 2427 C C . ALA A 1 324 ? 3.287 -16.390 11.236 1.00 58.28 324 ALA A C 1
ATOM 2429 O O . ALA A 1 324 ? 2.915 -15.937 10.156 1.00 58.28 324 ALA A O 1
ATOM 2430 N N . THR A 1 325 ? 3.164 -17.691 11.504 1.00 58.81 325 THR A N 1
ATOM 2431 C CA . THR A 1 325 ? 2.366 -18.593 10.658 1.00 58.81 325 THR A CA 1
ATOM 2432 C C . THR A 1 325 ? 0.876 -18.474 11.000 1.00 58.81 325 THR A C 1
ATOM 2434 O O . THR A 1 325 ? 0.504 -18.080 12.105 1.00 58.81 325 THR A O 1
ATOM 2437 N N . ARG A 1 326 ? -0.002 -18.847 10.058 1.00 54.62 326 ARG A N 1
ATOM 2438 C CA . ARG A 1 326 ? -1.469 -18.786 10.225 1.00 54.62 326 ARG A CA 1
ATOM 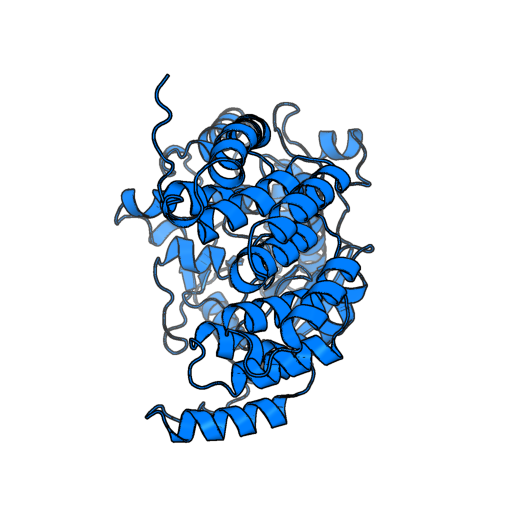2439 C C . ARG A 1 326 ? -1.988 -19.595 11.424 1.00 54.62 326 ARG A C 1
ATOM 2441 O O . ARG A 1 326 ? -2.999 -19.223 12.007 1.00 54.62 326 ARG A O 1
ATOM 2448 N N . GLU A 1 327 ? -1.300 -20.672 11.798 1.00 52.47 327 GLU A N 1
ATOM 2449 C CA . GLU A 1 327 ? -1.648 -21.537 12.938 1.00 52.47 327 GLU A CA 1
ATOM 2450 C C . GLU A 1 327 ? -1.360 -20.889 14.309 1.00 52.47 327 GLU A C 1
ATOM 2452 O O . GLU A 1 327 ? -1.805 -21.401 15.331 1.00 52.47 327 GLU A O 1
ATOM 2457 N N . GLY A 1 328 ? -0.666 -19.743 14.343 1.00 57.41 328 GLY A N 1
ATOM 2458 C CA . GLY A 1 328 ? -0.303 -18.998 15.555 1.00 57.41 328 GLY A CA 1
ATOM 2459 C C . GLY A 1 328 ? -0.864 -17.574 15.603 1.00 57.41 328 GLY A C 1
ATOM 2460 O O . GLY A 1 328 ? -0.202 -16.675 16.130 1.00 57.41 328 GLY A O 1
ATOM 2461 N N . LEU A 1 329 ? -2.044 -17.340 15.014 1.00 67.88 329 LEU A N 1
ATOM 2462 C CA . LEU A 1 329 ? -2.679 -16.020 15.005 1.00 67.88 329 LEU A CA 1
ATOM 2463 C C . LEU A 1 329 ? -2.990 -15.565 16.439 1.00 67.88 329 LEU A C 1
ATOM 2465 O O . LEU A 1 329 ? -3.745 -16.205 17.166 1.00 67.88 329 LEU A O 1
ATOM 2469 N N . GLN A 1 330 ? -2.412 -14.434 16.828 1.00 78.25 330 GLN A N 1
ATOM 2470 C CA . GLN A 1 330 ? -2.605 -13.777 18.115 1.00 78.25 330 GLN A CA 1
ATOM 2471 C C . GLN A 1 330 ? -2.888 -12.295 17.879 1.00 78.25 330 GLN A C 1
ATOM 2473 O O . GLN A 1 330 ? -2.478 -11.726 16.863 1.00 78.25 330 GLN A O 1
ATOM 2478 N N . ILE A 1 331 ? -3.556 -11.666 18.840 1.00 81.56 331 ILE A N 1
ATOM 2479 C CA . ILE A 1 331 ? -3.621 -10.211 18.934 1.00 81.56 331 ILE A CA 1
ATOM 2480 C C . ILE A 1 331 ? -2.556 -9.771 19.925 1.00 81.56 331 ILE A C 1
ATOM 2482 O O . ILE A 1 331 ? -2.432 -10.359 21.000 1.00 81.56 331 ILE A O 1
ATOM 2486 N N . ARG A 1 332 ? -1.763 -8.772 19.548 1.00 76.38 332 ARG A N 1
ATOM 2487 C CA . ARG A 1 332 ? -0.782 -8.165 20.446 1.00 76.38 332 ARG A CA 1
ATOM 2488 C C . ARG A 1 332 ? -1.010 -6.673 20.541 1.00 76.38 332 ARG A C 1
ATOM 2490 O O . ARG A 1 332 ? -1.276 -6.038 19.516 1.00 76.38 332 ARG A O 1
ATOM 2497 N N . ASP A 1 333 ? -0.860 -6.120 21.738 1.00 73.06 333 ASP A N 1
ATOM 2498 C CA . ASP A 1 333 ? -0.871 -4.673 21.893 1.00 73.06 333 ASP A CA 1
ATOM 2499 C C . ASP A 1 333 ? 0.355 -4.104 21.187 1.00 73.06 333 ASP A C 1
ATOM 2501 O O . ASP A 1 333 ? 1.470 -4.634 21.245 1.00 73.06 333 ASP A O 1
ATOM 2505 N N . ILE A 1 334 ? 0.140 -2.991 20.507 1.00 69.12 334 ILE A N 1
ATOM 2506 C CA . ILE A 1 334 ? 1.231 -2.252 19.899 1.00 69.12 334 ILE A CA 1
ATOM 2507 C C . ILE A 1 334 ? 2.211 -1.679 20.955 1.00 69.12 334 ILE A C 1
ATOM 2509 O O . ILE A 1 334 ? 3.413 -1.689 20.682 1.00 69.12 334 ILE A O 1
ATOM 2513 N N . PRO A 1 335 ? 1.803 -1.295 22.189 1.00 58.06 335 PRO A N 1
ATOM 2514 C CA . PRO A 1 335 ? 2.777 -0.900 23.215 1.00 58.06 335 PRO A CA 1
ATOM 2515 C C . PRO A 1 335 ? 3.665 -2.043 23.751 1.00 58.06 335 PRO A C 1
ATOM 2517 O O . PRO A 1 335 ? 4.792 -1.783 24.173 1.00 58.06 335 PRO A O 1
ATOM 2520 N N . THR A 1 336 ? 3.233 -3.312 23.723 1.00 46.91 336 THR A N 1
ATOM 2521 C CA . THR A 1 336 ? 3.959 -4.424 24.381 1.00 46.91 336 THR A CA 1
ATOM 2522 C C . THR A 1 336 ? 5.202 -4.908 23.627 1.00 46.91 336 THR A C 1
ATOM 2524 O O . THR A 1 336 ? 5.998 -5.659 24.187 1.00 46.91 336 THR A O 1
ATOM 2527 N N . ILE A 1 337 ? 5.413 -4.495 22.372 1.00 47.50 337 ILE A N 1
ATOM 2528 C CA . ILE A 1 337 ? 6.456 -5.075 21.499 1.00 47.50 337 ILE A CA 1
ATOM 2529 C C . ILE A 1 337 ? 7.731 -4.203 21.439 1.00 47.50 337 ILE A C 1
ATOM 2531 O O . ILE A 1 337 ? 8.711 -4.527 20.768 1.00 47.50 337 ILE A O 1
ATOM 2535 N N . HIS A 1 338 ? 7.795 -3.126 22.228 1.00 50.25 338 HIS A N 1
ATOM 2536 C CA . HIS A 1 338 ? 8.884 -2.144 22.173 1.00 50.25 338 HIS A CA 1
ATOM 2537 C C . HIS A 1 338 ? 9.902 -2.214 23.315 1.00 50.25 338 HIS A C 1
ATOM 2539 O O . HIS A 1 338 ? 10.041 -1.277 24.099 1.00 50.25 338 HIS A O 1
ATOM 2545 N N . ARG A 1 339 ? 10.726 -3.274 23.336 1.00 46.31 339 ARG A N 1
ATOM 2546 C CA . ARG A 1 339 ? 12.027 -3.225 24.041 1.00 46.31 339 ARG A CA 1
ATOM 2547 C C . ARG A 1 339 ? 13.249 -3.734 23.275 1.00 46.31 339 ARG A C 1
ATOM 2549 O O . ARG A 1 339 ? 14.359 -3.434 23.704 1.00 46.31 339 ARG A O 1
ATOM 2556 N N . GLU A 1 340 ? 13.110 -4.395 22.127 1.00 43.12 340 GLU A N 1
ATOM 2557 C CA . GLU A 1 340 ? 14.276 -4.957 21.429 1.00 43.12 340 GLU A CA 1
ATOM 2558 C C . GLU A 1 340 ? 14.612 -4.206 20.129 1.00 43.12 340 GLU A C 1
ATOM 2560 O O . GLU A 1 340 ? 14.051 -4.453 19.068 1.00 43.12 340 GLU A O 1
ATOM 2565 N N . GLY A 1 341 ? 15.578 -3.283 20.217 1.00 48.97 341 GLY A N 1
ATOM 2566 C CA . GLY A 1 341 ? 16.390 -2.842 19.075 1.00 48.97 341 GLY A CA 1
ATOM 2567 C C . GLY A 1 341 ? 15.888 -1.628 18.282 1.00 48.97 341 GLY A C 1
ATOM 2568 O O . GLY A 1 341 ? 15.378 -1.758 17.171 1.00 48.97 341 GLY A O 1
ATOM 2569 N N . ALA A 1 342 ? 16.185 -0.417 18.765 1.00 43.00 342 ALA A N 1
ATOM 2570 C CA . ALA A 1 342 ? 15.960 0.850 18.049 1.00 43.00 342 ALA A CA 1
ATOM 2571 C C . ALA A 1 342 ? 16.617 0.924 16.646 1.00 43.00 342 ALA A C 1
ATOM 2573 O O . ALA A 1 342 ? 16.189 1.704 15.801 1.00 43.00 342 ALA A O 1
ATOM 2574 N N . ALA A 1 343 ? 17.623 0.087 16.360 1.00 47.56 343 ALA A N 1
ATOM 2575 C CA . ALA A 1 343 ? 18.272 0.012 15.049 1.00 47.56 343 ALA A CA 1
ATOM 2576 C C . ALA A 1 343 ? 17.402 -0.647 13.954 1.00 47.56 343 ALA A C 1
ATOM 2578 O O . ALA A 1 343 ? 17.619 -0.386 12.771 1.00 47.56 343 ALA A O 1
ATOM 2579 N N . ALA A 1 344 ? 16.406 -1.468 14.317 1.00 48.62 344 ALA A N 1
ATOM 2580 C CA . ALA A 1 344 ? 15.519 -2.132 13.354 1.00 48.62 344 ALA A CA 1
ATOM 2581 C C . ALA A 1 344 ? 14.495 -1.169 12.718 1.00 48.62 344 ALA A C 1
ATOM 2583 O O . ALA A 1 344 ? 14.058 -1.382 11.588 1.00 48.62 344 ALA A O 1
ATOM 2584 N N . TRP A 1 345 ? 14.175 -0.068 13.405 1.00 43.88 345 TRP A N 1
ATOM 2585 C CA . TRP A 1 345 ? 13.214 0.942 12.953 1.00 43.88 345 TRP A CA 1
ATOM 2586 C C . TRP A 1 345 ? 13.666 1.729 11.719 1.00 43.88 345 TRP A C 1
ATOM 2588 O O . TRP A 1 345 ? 12.833 2.134 10.915 1.00 43.88 345 TRP A O 1
ATOM 2598 N N . LEU A 1 346 ? 14.977 1.918 11.527 1.00 43.06 346 LEU A N 1
ATOM 2599 C CA . LEU A 1 346 ? 15.536 2.738 10.440 1.00 43.06 346 LEU A CA 1
ATOM 2600 C C . LEU A 1 346 ? 15.212 2.215 9.029 1.00 43.06 346 LEU A C 1
ATOM 2602 O O . LEU A 1 346 ? 15.365 2.960 8.063 1.00 43.06 346 LEU A O 1
ATOM 2606 N N . LYS A 1 347 ? 14.784 0.952 8.899 1.00 45.22 347 LYS A N 1
ATOM 2607 C CA . LYS A 1 347 ? 14.509 0.297 7.608 1.00 45.22 347 LYS A CA 1
ATOM 2608 C C . LYS A 1 347 ? 13.026 0.198 7.250 1.00 45.22 347 LYS A C 1
ATOM 2610 O O . LYS A 1 347 ? 12.708 -0.201 6.133 1.00 45.22 347 LYS A O 1
ATOM 2615 N N . LEU A 1 348 ? 12.123 0.522 8.171 1.00 46.06 348 LEU A N 1
ATOM 2616 C CA . LEU A 1 348 ? 10.688 0.369 7.956 1.00 46.06 348 LEU A CA 1
ATOM 2617 C C . LEU A 1 348 ? 10.100 1.709 7.499 1.00 46.06 348 LEU A C 1
ATOM 2619 O O . LEU A 1 348 ? 10.277 2.725 8.170 1.00 46.06 348 LEU A O 1
ATOM 2623 N N . LYS A 1 349 ? 9.408 1.719 6.347 1.00 51.12 349 LYS A N 1
ATOM 2624 C CA . LYS A 1 349 ? 8.535 2.841 5.961 1.00 51.12 349 LYS A CA 1
ATOM 2625 C C . LYS A 1 349 ? 7.555 3.041 7.113 1.00 51.12 349 LYS A C 1
ATOM 2627 O O . LYS A 1 349 ? 6.828 2.118 7.462 1.00 51.12 349 LYS A O 1
ATOM 2632 N N . ALA A 1 350 ? 7.623 4.194 7.754 1.00 48.91 350 ALA A N 1
ATOM 2633 C CA . ALA A 1 350 ? 6.875 4.445 8.968 1.00 48.91 350 ALA A CA 1
ATOM 2634 C C . ALA A 1 350 ? 5.437 4.878 8.623 1.00 48.91 350 ALA A C 1
ATOM 2636 O O . ALA A 1 350 ? 5.238 5.585 7.636 1.00 48.91 350 ALA A O 1
ATOM 2637 N N . GLY A 1 351 ? 4.465 4.389 9.404 1.00 57.06 351 GLY A N 1
ATOM 2638 C CA . GLY A 1 351 ? 3.025 4.539 9.157 1.00 57.06 351 GLY A CA 1
ATOM 2639 C C . GLY A 1 351 ? 2.329 3.180 9.060 1.00 57.06 351 GLY A C 1
ATOM 2640 O O . GLY A 1 351 ? 2.695 2.348 8.232 1.00 57.06 351 GLY A O 1
ATOM 2641 N N . TRP A 1 352 ? 1.356 2.900 9.931 1.00 68.25 352 TRP A N 1
ATOM 2642 C CA . TRP A 1 352 ? 0.731 1.571 10.024 1.00 68.25 352 TRP A CA 1
ATOM 2643 C C . TRP A 1 352 ? -0.139 1.197 8.833 1.00 68.25 352 TRP A C 1
ATOM 2645 O O . TRP A 1 352 ? -0.508 0.034 8.728 1.00 68.25 352 TRP A O 1
ATOM 2655 N N . GLY A 1 353 ? -0.457 2.143 7.948 1.00 72.75 353 GLY A N 1
ATOM 2656 C CA . GLY A 1 353 ? -1.477 1.969 6.923 1.00 72.75 353 GLY A CA 1
ATOM 2657 C C . GLY A 1 353 ? -2.877 1.854 7.534 1.00 72.75 353 GLY A C 1
ATOM 2658 O O . GLY A 1 353 ? -3.125 1.048 8.431 1.00 72.75 353 GLY A O 1
ATOM 2659 N N . ALA A 1 354 ? -3.818 2.655 7.040 1.00 82.19 354 ALA A N 1
ATOM 2660 C CA . ALA A 1 354 ? -5.218 2.588 7.461 1.00 82.19 354 ALA A CA 1
ATOM 2661 C C . ALA A 1 354 ? -6.084 1.729 6.522 1.00 82.19 354 ALA A C 1
ATOM 2663 O O . ALA A 1 354 ? -7.271 1.555 6.766 1.00 82.19 354 ALA A O 1
ATOM 2664 N N . TYR A 1 355 ? -5.485 1.098 5.513 1.00 87.56 355 TYR A N 1
ATOM 2665 C CA . TYR A 1 355 ? -6.200 0.406 4.441 1.00 87.56 355 TYR A CA 1
ATOM 2666 C C . TYR A 1 355 ? -6.921 -0.889 4.861 1.00 87.56 355 TYR A C 1
ATOM 2668 O O . TYR A 1 355 ? -7.667 -1.459 4.071 1.00 87.56 355 TYR A O 1
ATOM 2676 N N . GLY A 1 356 ? -6.744 -1.375 6.096 1.00 91.88 356 GLY A N 1
ATOM 2677 C CA . GLY A 1 356 ? -7.469 -2.552 6.582 1.00 91.88 356 GLY A CA 1
ATOM 2678 C C . GLY A 1 356 ? -7.337 -2.815 8.082 1.00 91.88 356 GLY A C 1
ATOM 2679 O O . GLY A 1 356 ? -6.246 -3.132 8.575 1.00 91.88 356 GLY A O 1
ATOM 2680 N N . TYR A 1 357 ? -8.453 -2.740 8.808 1.00 94.44 357 TYR A N 1
ATOM 2681 C CA . TYR A 1 357 ? -8.517 -3.023 10.246 1.00 94.44 357 TYR A CA 1
ATOM 2682 C C . TYR A 1 357 ? -9.908 -3.493 10.703 1.00 94.44 357 TYR A C 1
ATOM 2684 O O . TYR A 1 357 ? -10.924 -3.241 10.054 1.00 94.44 357 TYR A O 1
ATOM 2692 N N . LEU A 1 358 ? -9.941 -4.182 11.845 1.00 95.44 358 LEU A N 1
ATOM 2693 C CA . LEU A 1 358 ? -11.155 -4.474 12.606 1.00 95.44 358 LEU A CA 1
ATOM 2694 C C . LEU A 1 358 ? -11.364 -3.405 13.671 1.00 95.44 358 LEU A C 1
ATOM 2696 O O . LEU A 1 358 ? -10.410 -2.977 14.324 1.00 95.44 358 LEU A O 1
ATOM 2700 N N . ILE A 1 359 ? -12.617 -3.026 13.884 1.00 96.69 359 ILE A N 1
ATOM 2701 C CA . ILE A 1 359 ? -13.004 -2.055 14.902 1.00 96.69 359 ILE A CA 1
ATOM 2702 C C . ILE A 1 359 ? -14.355 -2.436 15.511 1.00 96.69 359 ILE A C 1
ATOM 2704 O O . ILE A 1 359 ? -15.265 -2.842 14.788 1.00 96.69 359 ILE A O 1
ATOM 2708 N N . SER A 1 360 ? -14.489 -2.337 16.835 1.00 96.75 360 SER A N 1
ATOM 2709 C CA . SER A 1 360 ? -15.781 -2.525 17.505 1.00 96.75 360 SER A CA 1
ATOM 2710 C C . SER A 1 360 ? -16.658 -1.274 17.407 1.00 96.75 360 SER A C 1
ATOM 2712 O O . SER A 1 360 ? -16.135 -0.160 17.312 1.00 96.75 360 SER A O 1
ATOM 2714 N N . GLY A 1 361 ? -17.984 -1.428 17.489 1.00 97.12 361 GLY A N 1
ATOM 2715 C CA . GLY A 1 361 ? -18.919 -0.295 17.503 1.00 97.12 361 GLY A CA 1
ATOM 2716 C C . GLY A 1 361 ? -18.580 0.746 18.576 1.00 97.12 361 GLY A C 1
ATOM 2717 O O . GLY A 1 361 ? -18.495 1.941 18.285 1.00 97.12 361 GLY A O 1
ATOM 2718 N N . ALA A 1 362 ? -18.262 0.295 19.795 1.00 96.38 362 ALA A N 1
ATOM 2719 C CA . ALA A 1 362 ? -17.850 1.177 20.888 1.00 96.38 362 ALA A CA 1
ATOM 2720 C C . ALA A 1 362 ? -16.560 1.944 20.565 1.00 96.38 362 ALA A C 1
ATOM 2722 O O . ALA A 1 362 ? -16.473 3.149 20.808 1.00 96.38 362 ALA A O 1
ATOM 2723 N N . LYS A 1 363 ? -15.561 1.264 19.988 1.00 95.31 363 LYS A N 1
ATOM 2724 C CA . LYS A 1 363 ? -14.286 1.900 19.649 1.00 95.31 363 LYS A CA 1
ATOM 2725 C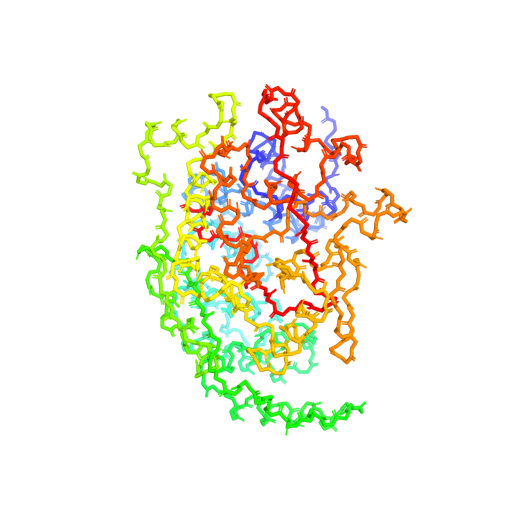 C . LYS A 1 363 ? -14.426 2.875 18.480 1.00 95.31 363 LYS A C 1
ATOM 2727 O O . LYS A 1 363 ? -13.748 3.898 18.471 1.00 95.31 363 LYS A O 1
ATOM 2732 N N . ALA A 1 364 ? -15.313 2.598 17.526 1.00 96.62 364 ALA A N 1
ATOM 2733 C CA . ALA A 1 364 ? -15.630 3.517 16.437 1.00 96.62 364 ALA A CA 1
ATOM 2734 C C . ALA A 1 364 ? -16.273 4.811 16.956 1.00 96.62 364 ALA A C 1
ATOM 2736 O O . ALA A 1 364 ? -15.847 5.900 16.569 1.00 96.62 364 ALA A O 1
ATOM 2737 N N . ALA A 1 365 ? -17.225 4.703 17.889 1.00 96.06 365 ALA A N 1
ATOM 2738 C CA . ALA A 1 365 ? -17.837 5.864 18.534 1.00 96.06 365 ALA A CA 1
ATOM 2739 C C . ALA A 1 365 ? -16.803 6.695 19.314 1.00 96.06 365 ALA A C 1
ATOM 2741 O O . ALA A 1 365 ? -16.762 7.919 19.186 1.00 96.06 365 ALA A O 1
ATOM 2742 N N . GLU A 1 366 ? -15.928 6.028 20.073 1.00 93.75 366 GLU A N 1
ATOM 2743 C CA . GLU A 1 366 ? -14.830 6.670 20.803 1.00 93.75 366 GLU A CA 1
ATOM 2744 C C . GLU A 1 366 ? -13.875 7.411 19.858 1.00 93.75 366 GLU A C 1
ATOM 2746 O O . GLU A 1 366 ? -13.574 8.582 20.089 1.00 93.75 366 GLU A O 1
ATOM 2751 N N . LEU A 1 367 ? -13.430 6.762 18.775 1.00 91.69 367 LEU A N 1
ATOM 2752 C CA . LEU A 1 367 ? -12.520 7.364 17.800 1.00 91.69 367 LEU A CA 1
ATOM 2753 C C . LEU A 1 367 ? -13.152 8.542 17.061 1.00 91.69 367 LEU A C 1
ATOM 2755 O O . LEU A 1 367 ? -12.488 9.563 16.880 1.00 91.69 367 LEU A O 1
ATOM 2759 N N . SER A 1 368 ? -14.424 8.440 16.673 1.00 92.38 368 SER A N 1
ATOM 2760 C CA . SER A 1 368 ? -15.118 9.560 16.038 1.00 92.38 368 SER A CA 1
ATOM 2761 C C . SER A 1 368 ? -15.276 10.753 16.988 1.00 92.38 368 SER A C 1
ATOM 2763 O O . SER A 1 368 ? -14.963 11.891 16.621 1.00 92.38 368 SER A O 1
ATOM 2765 N N . ALA A 1 369 ? -15.671 10.506 18.242 1.00 90.69 369 ALA A N 1
ATOM 2766 C CA . ALA A 1 369 ? -15.788 11.552 19.256 1.00 90.69 369 ALA A CA 1
ATOM 2767 C C . ALA A 1 369 ? -14.431 12.210 19.557 1.00 90.69 369 ALA A C 1
ATOM 2769 O O . ALA A 1 369 ? -14.331 13.439 19.608 1.00 90.69 369 ALA A O 1
ATOM 2770 N N . ALA A 1 370 ? -13.375 11.402 19.688 1.00 85.44 370 ALA A N 1
ATOM 2771 C CA . ALA A 1 370 ? -12.011 11.884 19.844 1.00 85.44 370 ALA A CA 1
ATOM 2772 C C . ALA A 1 370 ? -11.594 12.745 18.643 1.00 85.44 370 ALA A C 1
ATOM 2774 O O . ALA A 1 370 ? -11.057 13.838 18.822 1.00 85.44 370 ALA A O 1
ATOM 2775 N N . TRP A 1 371 ? -11.904 12.317 17.417 1.00 84.69 371 TRP A N 1
ATOM 2776 C CA . TRP A 1 371 ? -11.594 13.075 16.208 1.00 84.69 371 TRP A CA 1
ATOM 2777 C C . TRP A 1 371 ? -12.305 14.425 16.142 1.00 84.69 371 TRP A C 1
ATOM 2779 O O . TRP A 1 371 ? -11.702 15.420 15.740 1.00 84.69 371 TRP A O 1
ATOM 2789 N N . ALA A 1 372 ? -13.572 14.493 16.555 1.00 83.56 372 ALA A N 1
ATOM 2790 C CA . ALA A 1 372 ? -14.326 15.745 16.583 1.00 83.56 372 ALA A CA 1
ATOM 2791 C C . ALA A 1 372 ? -13.650 16.812 17.465 1.00 83.56 372 ALA A C 1
ATOM 2793 O O . ALA A 1 372 ? -13.734 18.005 17.168 1.00 83.56 372 ALA A O 1
ATOM 2794 N N . GLN A 1 373 ? -12.948 16.380 18.514 1.00 81.56 373 GLN A N 1
ATOM 2795 C CA . GLN A 1 373 ? -12.212 17.254 19.425 1.00 81.56 373 GLN A CA 1
ATOM 2796 C C . GLN A 1 373 ? -10.786 17.539 18.938 1.00 81.56 373 GLN A C 1
ATOM 2798 O O . GLN A 1 373 ? -10.313 18.669 19.047 1.00 81.56 373 GLN A O 1
ATOM 2803 N N . TRP A 1 374 ? -10.104 16.526 18.400 1.00 77.81 374 TRP A N 1
ATOM 2804 C CA . TRP A 1 374 ? -8.669 16.582 18.112 1.00 77.81 374 TRP A CA 1
ATOM 2805 C C . TRP A 1 374 ? -8.320 16.967 16.672 1.00 77.81 374 TRP A C 1
ATOM 2807 O O . TRP A 1 374 ? -7.245 17.509 16.432 1.00 77.81 374 TRP A O 1
ATOM 2817 N N . ARG A 1 375 ? -9.238 16.771 15.717 1.00 86.44 375 ARG A N 1
ATOM 2818 C CA . ARG A 1 375 ? -9.056 17.107 14.291 1.00 86.44 375 ARG A CA 1
ATOM 2819 C C . ARG A 1 375 ? -7.817 16.422 13.672 1.00 86.44 375 ARG A C 1
ATOM 2821 O O . ARG A 1 375 ? -7.252 15.503 14.258 1.00 86.44 375 ARG A O 1
ATOM 2828 N N . CYS A 1 376 ? -7.401 16.824 12.466 1.00 82.25 376 CYS A N 1
ATOM 2829 C CA . CYS A 1 376 ? -6.204 16.299 11.798 1.00 82.25 376 CYS A CA 1
ATOM 2830 C C . CYS A 1 376 ? -4.933 16.986 12.334 1.00 82.25 376 CYS A C 1
ATOM 2832 O O . CYS A 1 376 ? -4.727 18.188 12.117 1.00 82.25 376 CYS A O 1
ATOM 2834 N N . HIS A 1 377 ? -4.041 16.218 12.961 1.00 76.38 377 HIS A N 1
ATOM 2835 C CA . HIS A 1 377 ? -2.680 16.646 13.318 1.00 76.38 377 HIS A CA 1
ATOM 2836 C C . HIS A 1 377 ? -1.640 16.209 12.283 1.00 76.38 377 HIS A C 1
ATOM 2838 O O . HIS A 1 377 ? -0.660 16.916 12.035 1.00 76.38 377 HIS A O 1
ATOM 2844 N N . THR A 1 378 ? -1.842 15.024 11.716 1.00 75.69 378 THR A N 1
ATOM 2845 C CA . THR A 1 378 ? -0.964 14.365 10.748 1.00 75.69 378 THR A CA 1
ATOM 2846 C C . THR A 1 378 ? -1.815 13.452 9.851 1.00 75.69 378 THR A C 1
ATOM 2848 O O . THR A 1 378 ? -3.033 13.403 10.040 1.00 75.69 378 THR A O 1
ATOM 2851 N N . ALA A 1 379 ? -1.223 12.753 8.877 1.00 80.25 379 ALA A N 1
ATOM 2852 C CA . ALA A 1 379 ? -1.956 11.741 8.117 1.00 80.25 379 ALA A CA 1
ATOM 2853 C C . ALA A 1 379 ? -2.486 10.640 9.054 1.00 80.25 379 ALA A C 1
ATOM 2855 O O . ALA A 1 379 ? -1.953 10.431 10.148 1.00 80.25 379 ALA A O 1
ATOM 2856 N N . LEU A 1 380 ? -3.571 9.980 8.659 1.00 84.31 380 LEU A N 1
ATOM 2857 C CA . LEU A 1 380 ? -4.368 9.153 9.561 1.00 84.31 380 LEU A CA 1
ATOM 2858 C C . LEU A 1 380 ? -3.577 8.035 10.247 1.00 84.31 380 LEU A C 1
ATOM 2860 O O . LEU A 1 380 ? -3.683 7.861 11.458 1.00 84.31 380 LEU A O 1
ATOM 2864 N N . ASP A 1 381 ? -2.792 7.284 9.486 1.00 75.31 381 ASP A N 1
ATOM 2865 C CA . ASP A 1 381 ? -1.975 6.179 9.985 1.00 75.31 381 ASP A CA 1
ATOM 2866 C C . ASP A 1 381 ? -0.992 6.641 11.072 1.00 75.31 381 ASP A C 1
ATOM 2868 O O . ASP A 1 381 ? -0.834 5.988 12.105 1.00 75.31 381 ASP A O 1
ATOM 2872 N N . TRP A 1 382 ? -0.410 7.824 10.894 1.00 74.94 382 TRP A N 1
ATOM 2873 C CA . TRP A 1 382 ? 0.420 8.487 11.891 1.00 74.94 382 TRP A CA 1
ATOM 2874 C C . TRP A 1 382 ? -0.371 9.013 13.079 1.00 74.94 382 TRP A C 1
ATOM 2876 O O . TRP A 1 382 ? 0.128 9.020 14.203 1.00 74.94 382 TRP A O 1
ATOM 2886 N N . GLN A 1 383 ? -1.593 9.480 12.858 1.00 79.56 383 GLN A N 1
ATOM 2887 C CA . GLN A 1 383 ? -2.433 9.970 13.938 1.00 79.56 383 GLN A CA 1
ATOM 2888 C C . GLN A 1 383 ? -2.867 8.813 14.839 1.00 79.56 383 GLN A C 1
ATOM 2890 O O . GLN A 1 383 ? -2.741 8.917 16.057 1.00 79.56 383 GLN A O 1
ATOM 2895 N N . MET A 1 384 ? -3.277 7.687 14.254 1.00 79.44 384 MET A N 1
ATOM 2896 C CA . MET A 1 384 ? -3.586 6.456 14.982 1.00 79.44 384 MET A CA 1
ATOM 2897 C C . MET A 1 384 ? -2.354 5.912 15.712 1.00 79.44 384 MET A C 1
ATOM 2899 O O . MET A 1 384 ? -2.460 5.543 16.881 1.00 79.44 384 MET A O 1
ATOM 2903 N N . PHE A 1 385 ? -1.179 5.952 15.072 1.00 74.56 385 PHE A N 1
ATOM 2904 C CA . PHE A 1 385 ? 0.096 5.656 15.727 1.00 74.56 385 PHE A CA 1
ATOM 2905 C C . PHE A 1 385 ? 0.279 6.515 16.983 1.00 74.56 385 PHE A C 1
ATOM 2907 O O . PHE A 1 385 ? 0.483 6.010 18.081 1.00 74.56 385 PHE A O 1
ATOM 2914 N N . LEU A 1 386 ? 0.139 7.832 16.852 1.00 73.00 386 LEU A N 1
ATOM 2915 C CA . LEU A 1 386 ? 0.347 8.775 17.947 1.00 73.00 386 LEU A CA 1
ATOM 2916 C C . LEU A 1 386 ? -0.677 8.654 19.079 1.00 73.00 386 LEU A C 1
ATOM 2918 O O . LEU A 1 386 ? -0.338 8.978 20.218 1.00 73.00 386 LEU A O 1
ATOM 2922 N N . MET A 1 387 ? -1.901 8.219 18.779 1.00 76.19 387 MET A N 1
ATOM 2923 C CA . MET A 1 387 ? -2.939 7.936 19.776 1.00 76.19 387 MET A CA 1
ATOM 2924 C C . MET A 1 387 ? -2.640 6.673 20.589 1.00 76.19 387 MET A C 1
ATOM 2926 O O . MET A 1 387 ? -3.057 6.584 21.740 1.00 76.19 387 MET A O 1
ATOM 2930 N N . ALA A 1 388 ? -1.886 5.725 20.033 1.00 72.62 388 ALA A N 1
ATOM 2931 C CA . ALA A 1 388 ? -1.461 4.526 20.750 1.00 72.62 388 ALA A CA 1
ATOM 2932 C C . ALA A 1 388 ? -0.244 4.754 21.669 1.00 72.62 388 ALA A C 1
ATOM 2934 O O . ALA A 1 388 ? 0.012 3.928 22.542 1.00 72.62 388 ALA A O 1
ATOM 2935 N N . PHE A 1 389 ? 0.485 5.867 21.497 1.00 70.50 389 PHE A N 1
ATOM 2936 C CA . PHE A 1 389 ? 1.637 6.258 22.324 1.00 70.50 389 PHE A CA 1
ATOM 2937 C C . PHE A 1 389 ? 1.347 7.549 23.100 1.00 70.50 389 PHE A C 1
ATOM 2939 O O . PHE A 1 389 ? 1.761 8.636 22.675 1.00 70.50 389 PHE A O 1
ATOM 2946 N N . PRO A 1 390 ? 0.620 7.479 24.229 1.00 63.78 390 PRO A N 1
ATOM 2947 C CA . PRO A 1 390 ? 0.178 8.658 24.969 1.00 63.78 390 PRO A CA 1
ATOM 2948 C C . PRO A 1 390 ? 1.331 9.496 25.544 1.00 63.78 390 PRO A C 1
ATOM 2950 O O . PRO A 1 390 ? 1.131 10.693 25.768 1.00 63.78 390 PRO A O 1
ATOM 2953 N N . ASP A 1 391 ? 2.537 8.938 25.699 1.00 70.50 391 ASP A N 1
ATOM 2954 C CA . ASP A 1 391 ? 3.754 9.683 26.037 1.00 70.50 391 ASP A CA 1
ATOM 2955 C C . ASP A 1 391 ? 4.630 9.913 24.782 1.00 70.50 391 ASP A C 1
ATOM 2957 O O . ASP A 1 391 ? 5.156 8.964 24.199 1.00 70.50 391 ASP A O 1
ATOM 2961 N N . PRO A 1 392 ? 4.836 11.170 24.325 1.00 63.78 392 PRO A N 1
ATOM 2962 C CA . PRO A 1 392 ? 5.720 11.450 23.195 1.00 63.78 392 PRO A CA 1
ATOM 2963 C C . PRO A 1 392 ? 7.186 11.048 23.429 1.00 63.78 392 PRO A C 1
ATOM 2965 O O . PRO A 1 392 ? 7.936 10.976 22.454 1.00 63.78 392 PRO A O 1
ATOM 2968 N N . ALA A 1 393 ? 7.617 10.870 24.684 1.00 66.81 393 ALA A N 1
ATOM 2969 C CA . ALA A 1 393 ? 8.969 10.438 25.032 1.00 66.81 393 ALA A CA 1
ATOM 2970 C C . ALA A 1 393 ? 9.213 8.951 24.727 1.00 66.81 393 ALA A C 1
ATOM 2972 O O . ALA A 1 393 ? 10.360 8.558 24.517 1.00 66.81 393 ALA A O 1
ATOM 2973 N N . GLU A 1 394 ? 8.151 8.145 24.642 1.00 63.28 394 GLU A N 1
ATOM 2974 C CA . GLU A 1 394 ? 8.237 6.720 24.297 1.00 63.28 394 GLU A CA 1
ATOM 2975 C C . GLU A 1 394 ? 8.532 6.489 22.813 1.00 63.28 394 GLU A C 1
ATOM 2977 O O . GLU A 1 394 ? 8.965 5.405 22.421 1.00 63.28 394 GLU A O 1
ATOM 2982 N N . VAL A 1 395 ? 8.355 7.512 21.974 1.00 60.28 395 VAL A N 1
ATOM 2983 C CA . VAL A 1 395 ? 8.579 7.383 20.538 1.00 60.28 395 VAL A CA 1
ATOM 2984 C C . VAL A 1 395 ? 9.931 7.960 20.137 1.00 60.28 395 VAL A C 1
ATOM 2986 O O . VAL A 1 395 ? 10.196 9.160 20.261 1.00 60.28 395 VAL A O 1
ATOM 2989 N N . GLN A 1 396 ? 10.779 7.097 19.579 1.00 58.34 396 GLN A N 1
ATOM 2990 C CA . GLN A 1 396 ? 12.093 7.483 19.076 1.00 58.34 396 GLN A CA 1
ATOM 2991 C C . GLN A 1 396 ? 11.974 8.469 17.896 1.00 58.34 396 GLN A C 1
ATOM 2993 O O . GLN A 1 396 ? 11.241 8.211 16.937 1.00 58.34 396 GLN A O 1
ATOM 2998 N N . PRO A 1 397 ? 12.691 9.609 17.923 1.00 52.34 397 PRO A N 1
ATOM 2999 C CA . PRO A 1 397 ? 12.550 10.641 16.912 1.00 52.34 397 PRO A CA 1
ATOM 3000 C C . PRO A 1 397 ? 13.182 10.258 15.572 1.00 52.34 397 PRO A C 1
ATOM 3002 O O . PRO A 1 397 ? 14.379 10.432 15.366 1.00 52.34 397 PRO A O 1
ATOM 3005 N N . PHE A 1 398 ? 12.359 9.820 14.619 1.00 54.75 398 PHE A N 1
ATOM 3006 C CA . PHE A 1 398 ? 12.727 9.810 13.201 1.00 54.75 398 PHE A CA 1
ATOM 3007 C C . PHE A 1 398 ? 12.573 11.213 12.584 1.00 54.75 398 PHE A C 1
ATOM 3009 O O . PHE A 1 398 ? 11.793 12.041 13.067 1.00 54.75 398 PHE A O 1
ATOM 3016 N N . TRP A 1 399 ? 13.303 11.523 11.508 1.00 51.19 399 TRP A N 1
ATOM 3017 C CA . TRP A 1 399 ? 13.291 12.874 10.926 1.00 51.19 399 TRP A CA 1
ATOM 3018 C C . TRP A 1 399 ? 11.900 13.292 10.411 1.00 51.19 399 TRP A C 1
ATOM 3020 O O . TRP A 1 399 ? 11.506 14.442 10.609 1.00 51.19 399 TRP A O 1
ATOM 3030 N N . SER A 1 400 ? 11.122 12.361 9.845 1.00 54.56 400 SER A N 1
ATOM 3031 C CA . SER A 1 400 ? 9.727 12.590 9.435 1.00 54.56 400 SER A CA 1
ATOM 3032 C C . SER A 1 400 ? 8.777 12.745 10.635 1.00 54.56 400 SER A C 1
ATOM 3034 O O . SER A 1 400 ? 7.827 13.524 10.583 1.00 54.56 400 SER A O 1
ATOM 3036 N N . TYR A 1 401 ? 9.090 12.098 11.761 1.00 60.75 401 TYR A N 1
ATOM 3037 C CA . TYR A 1 401 ? 8.305 12.107 13.000 1.00 60.75 401 TYR A CA 1
ATOM 3038 C C . TYR A 1 401 ? 8.422 13.415 13.795 1.00 60.75 401 TYR A C 1
ATOM 3040 O O . TYR A 1 401 ? 7.476 13.858 14.450 1.00 60.75 401 TYR A O 1
ATOM 3048 N N . ARG A 1 402 ? 9.577 14.087 13.708 1.00 61.25 402 ARG A N 1
ATOM 3049 C CA . ARG A 1 402 ? 9.878 15.297 14.492 1.00 61.25 402 ARG A CA 1
ATOM 3050 C C . ARG A 1 402 ? 8.855 16.413 14.274 1.00 61.25 402 ARG A C 1
ATOM 3052 O O . ARG A 1 402 ? 8.576 17.178 15.194 1.00 61.25 402 ARG A O 1
ATOM 3059 N N . ARG A 1 403 ? 8.266 16.501 13.078 1.00 61.88 403 ARG A N 1
ATOM 3060 C CA . ARG A 1 403 ? 7.227 17.492 12.777 1.00 61.88 403 ARG A CA 1
ATOM 3061 C C . ARG A 1 403 ? 5.898 17.161 13.454 1.00 61.88 403 ARG A C 1
ATOM 3063 O O . ARG A 1 403 ? 5.330 18.051 14.081 1.00 61.88 403 ARG A O 1
ATOM 3070 N N . GLY A 1 404 ? 5.446 15.908 13.352 1.00 63.47 404 GLY A N 1
ATOM 3071 C CA . GLY A 1 404 ? 4.236 15.422 14.021 1.00 63.47 404 GLY A CA 1
ATOM 3072 C C . GLY A 1 404 ? 4.338 15.601 15.533 1.00 63.47 404 GLY A C 1
ATOM 3073 O O . GLY A 1 404 ? 3.490 16.253 16.131 1.00 63.47 404 GLY A O 1
ATOM 3074 N N . LEU A 1 405 ? 5.456 15.177 16.132 1.00 64.56 405 LEU A N 1
ATOM 3075 C CA . LEU A 1 405 ? 5.760 15.417 17.547 1.00 64.56 405 LEU A CA 1
ATOM 3076 C C . LEU A 1 405 ? 5.690 16.881 17.960 1.00 64.56 405 LEU A C 1
ATOM 3078 O O . LEU A 1 405 ? 5.164 17.197 19.020 1.00 64.56 405 LEU A O 1
ATOM 3082 N N . ASN A 1 406 ? 6.278 17.777 17.170 1.00 64.62 406 ASN A N 1
ATOM 3083 C CA . ASN A 1 406 ? 6.305 19.192 17.521 1.00 64.62 406 ASN A CA 1
ATOM 3084 C C . ASN A 1 406 ? 4.904 19.811 17.445 1.00 64.62 406 ASN A C 1
ATOM 3086 O O . ASN A 1 406 ? 4.574 20.651 18.276 1.00 64.62 406 ASN A O 1
ATOM 3090 N N . LEU A 1 407 ? 4.074 19.377 16.490 1.00 63.66 407 LEU A N 1
ATOM 3091 C CA . LEU A 1 407 ? 2.666 19.774 16.419 1.00 63.66 407 LEU A CA 1
ATOM 3092 C C . LEU A 1 407 ? 1.864 19.203 17.592 1.00 63.66 407 LEU A C 1
ATOM 3094 O O . LEU A 1 407 ? 1.041 19.915 18.155 1.00 63.66 407 LEU A O 1
ATOM 3098 N N . LEU A 1 408 ? 2.140 17.963 17.997 1.00 63.28 408 LEU A N 1
ATOM 3099 C CA . LEU A 1 408 ? 1.527 17.346 19.171 1.00 63.28 408 LEU A CA 1
ATOM 3100 C C . LEU A 1 408 ? 1.906 18.037 20.477 1.00 63.28 408 LEU A C 1
ATOM 3102 O O . LEU A 1 408 ? 1.043 18.313 21.295 1.00 63.28 408 LEU A O 1
ATOM 3106 N N . ARG A 1 409 ? 3.189 18.350 20.670 1.00 67.31 409 ARG A N 1
ATOM 3107 C CA . ARG A 1 409 ? 3.669 19.098 21.842 1.00 67.31 409 ARG A CA 1
ATOM 3108 C C . ARG A 1 409 ? 3.074 20.503 21.907 1.00 67.31 409 ARG A C 1
ATOM 3110 O O . ARG A 1 409 ? 2.963 21.063 22.989 1.00 67.31 409 ARG A O 1
ATOM 3117 N N . ALA A 1 410 ? 2.731 21.074 20.754 1.00 62.59 410 ALA A N 1
ATOM 3118 C CA . ALA A 1 410 ? 2.064 22.366 20.653 1.00 62.59 410 ALA A CA 1
ATOM 3119 C C . ALA A 1 410 ? 0.534 22.276 20.802 1.00 62.59 410 ALA A C 1
ATOM 3121 O O . ALA A 1 410 ? -0.115 23.315 20.917 1.00 62.59 410 ALA A O 1
ATOM 3122 N N . ALA A 1 411 ? -0.048 21.073 20.780 1.00 63.91 411 ALA A N 1
ATOM 3123 C CA . ALA A 1 411 ? -1.471 20.875 21.001 1.00 63.91 411 ALA A CA 1
ATOM 3124 C C . ALA A 1 411 ? -1.792 21.111 22.481 1.00 63.91 411 ALA A C 1
ATOM 3126 O O . ALA A 1 411 ? -1.184 20.510 23.363 1.00 63.91 411 ALA A O 1
ATOM 3127 N N . THR A 1 412 ? -2.746 21.996 22.759 1.00 61.47 412 THR A N 1
ATOM 3128 C CA . THR A 1 412 ? -3.167 22.322 24.130 1.00 61.47 412 THR A CA 1
ATOM 3129 C C . THR A 1 412 ? -4.223 21.357 24.672 1.00 61.47 412 THR A C 1
ATOM 3131 O O . THR A 1 412 ? -4.452 21.322 25.879 1.00 61.47 412 THR A O 1
ATOM 3134 N N . ALA A 1 413 ? -4.866 20.576 23.800 1.00 65.50 413 ALA A N 1
ATOM 3135 C CA . ALA A 1 413 ? -5.873 19.593 24.178 1.00 65.50 413 ALA A CA 1
ATOM 3136 C C . ALA A 1 413 ? -5.220 18.274 24.638 1.00 65.50 413 ALA A C 1
ATOM 3138 O O . ALA A 1 413 ? -4.283 17.806 23.981 1.00 65.50 413 ALA A O 1
ATOM 3139 N N . PRO A 1 414 ? -5.732 17.629 25.708 1.00 68.88 414 PRO A N 1
ATOM 3140 C CA . PRO A 1 414 ? -5.301 16.293 26.105 1.00 68.88 414 PRO A CA 1
ATOM 3141 C C . PRO A 1 414 ? -5.407 15.323 24.930 1.00 68.88 414 PRO A C 1
ATOM 3143 O O . PRO A 1 414 ? -6.387 15.343 24.184 1.00 68.88 414 PRO A O 1
ATOM 3146 N N . ARG A 1 415 ? -4.391 14.480 24.753 1.00 73.12 415 ARG A N 1
ATOM 3147 C CA . ARG A 1 415 ? -4.390 13.478 23.690 1.00 73.12 415 ARG A CA 1
ATOM 3148 C C . ARG A 1 415 ? -5.314 12.313 24.046 1.00 73.12 415 ARG A C 1
ATOM 3150 O O . ARG A 1 415 ? -5.151 11.762 25.136 1.00 73.12 415 ARG A O 1
ATOM 3157 N N . PRO A 1 416 ? -6.201 11.873 23.135 1.00 74.88 416 PRO A N 1
ATOM 3158 C CA . PRO A 1 416 ? -6.897 10.608 23.308 1.00 74.88 416 PRO A CA 1
ATOM 3159 C C . PRO A 1 416 ? -5.877 9.463 23.269 1.00 74.88 416 PRO A C 1
ATOM 3161 O O . PRO A 1 416 ? -5.112 9.331 22.313 1.00 74.88 416 PRO A O 1
ATOM 3164 N N . SER A 1 417 ? -5.853 8.661 24.333 1.00 80.81 417 SER A N 1
ATOM 3165 C CA . SER A 1 417 ? -5.107 7.404 24.369 1.00 80.81 417 SER A CA 1
ATOM 3166 C C . SER A 1 417 ? -6.018 6.310 23.839 1.00 80.81 417 SER A C 1
ATOM 3168 O O . SER A 1 417 ? -7.025 5.992 24.472 1.00 80.81 417 SER A O 1
ATOM 3170 N N . VAL A 1 418 ? -5.691 5.765 22.671 1.00 80.38 418 VAL A N 1
ATOM 3171 C CA . VAL A 1 418 ? -6.498 4.735 22.018 1.00 80.38 418 VAL A CA 1
ATOM 3172 C C . VAL A 1 418 ? -5.662 3.466 21.914 1.00 80.38 418 VAL A C 1
ATOM 3174 O O . VAL A 1 418 ? -4.828 3.364 21.011 1.00 80.38 418 VAL A O 1
ATOM 3177 N N . PRO A 1 419 ? -5.866 2.487 22.818 1.00 83.56 419 PRO A N 1
ATOM 3178 C CA . PRO A 1 419 ? -5.211 1.195 22.713 1.00 83.56 419 PRO A CA 1
ATOM 3179 C C . PRO A 1 419 ? -5.512 0.566 21.356 1.00 83.56 419 PRO A C 1
ATOM 3181 O O . PRO A 1 419 ? -6.674 0.388 20.974 1.00 83.56 419 PRO A O 1
ATOM 3184 N N . ALA A 1 420 ? -4.449 0.242 20.635 1.00 83.38 420 ALA A N 1
ATOM 3185 C CA . ALA A 1 420 ? -4.508 -0.380 19.331 1.00 83.38 420 ALA A CA 1
ATOM 3186 C C . ALA A 1 420 ? -3.664 -1.650 19.336 1.00 83.38 420 ALA A C 1
ATOM 3188 O O . ALA A 1 420 ? -2.648 -1.753 20.031 1.00 83.38 420 ALA A O 1
ATOM 3189 N N . HIS A 1 421 ? -4.106 -2.614 18.541 1.00 88.38 421 HIS A N 1
ATOM 3190 C CA . HIS A 1 421 ? -3.515 -3.937 18.498 1.00 88.38 421 HIS A CA 1
ATOM 3191 C C . HIS A 1 421 ? -3.204 -4.318 17.061 1.00 88.38 421 HIS A C 1
ATOM 3193 O O . HIS A 1 421 ? -3.760 -3.761 16.112 1.00 88.38 421 HIS A O 1
ATOM 3199 N N . VAL A 1 422 ? -2.338 -5.305 16.901 1.00 86.38 422 VAL A N 1
ATOM 3200 C CA . VAL A 1 422 ? -2.013 -5.872 15.600 1.00 86.38 422 VAL A CA 1
ATOM 3201 C C . VAL A 1 422 ? -2.251 -7.374 15.611 1.00 86.38 422 VAL A C 1
ATOM 3203 O O . VAL A 1 422 ? -2.034 -8.056 16.617 1.00 86.38 422 VAL A O 1
ATOM 3206 N N . CYS A 1 423 ? -2.694 -7.893 14.473 1.00 84.44 423 CYS A N 1
ATOM 3207 C CA . CYS A 1 423 ? -2.719 -9.324 14.227 1.00 84.44 423 CYS A CA 1
ATOM 3208 C C . CYS A 1 423 ? -1.291 -9.836 13.976 1.00 84.44 423 CYS A C 1
ATOM 3210 O O . CYS A 1 423 ? -0.547 -9.237 13.202 1.00 84.44 423 CYS A O 1
ATOM 3212 N N . THR A 1 424 ? -0.886 -10.963 14.568 1.00 79.50 424 THR A N 1
ATOM 3213 C CA . THR A 1 424 ? 0.470 -11.508 14.337 1.00 79.50 424 THR A CA 1
ATOM 3214 C C . THR A 1 424 ? 0.700 -12.058 12.929 1.00 79.50 424 THR A C 1
ATOM 3216 O O . THR A 1 424 ? 1.831 -12.372 12.549 1.00 79.50 424 THR A O 1
ATOM 3219 N N . TYR A 1 425 ? -0.368 -12.161 12.145 1.00 78.00 425 TYR A N 1
ATOM 3220 C CA . TYR A 1 425 ? -0.352 -12.590 10.761 1.00 78.00 425 TYR A CA 1
ATOM 3221 C C . TYR A 1 425 ? -1.118 -11.578 9.906 1.00 78.00 425 TYR A C 1
ATOM 3223 O O . TYR A 1 425 ? -2.278 -11.292 10.219 1.00 78.00 425 TYR A O 1
ATOM 3231 N N . PRO A 1 426 ? -0.518 -11.022 8.840 1.00 81.69 426 PRO A N 1
ATOM 3232 C CA . PRO A 1 426 ? -1.226 -10.065 8.015 1.00 81.69 426 PRO A CA 1
ATOM 3233 C C . PRO A 1 426 ? -2.327 -10.794 7.251 1.00 81.69 426 PRO A C 1
ATOM 3235 O O . PRO A 1 426 ? -2.113 -11.859 6.669 1.00 81.69 426 PRO A O 1
ATOM 3238 N N . LEU A 1 427 ? -3.519 -10.211 7.258 1.00 83.12 427 LEU A N 1
ATOM 3239 C CA . LEU A 1 427 ? -4.651 -10.693 6.474 1.00 83.12 427 LEU A CA 1
ATOM 3240 C C . LEU A 1 427 ? -4.906 -9.812 5.261 1.00 83.12 427 LEU A C 1
ATOM 3242 O O . LEU A 1 427 ? -5.482 -10.301 4.294 1.00 83.12 427 LEU A O 1
ATOM 3246 N N . ILE A 1 428 ? -4.479 -8.548 5.311 1.00 86.19 428 ILE A N 1
ATOM 3247 C CA . ILE A 1 428 ? -4.749 -7.543 4.288 1.00 86.19 428 ILE A CA 1
ATOM 3248 C C . ILE A 1 428 ? -3.433 -6.970 3.754 1.00 86.19 428 ILE A C 1
ATOM 3250 O O . ILE A 1 428 ? -2.506 -6.685 4.512 1.00 86.19 428 ILE A O 1
ATOM 3254 N N . GLU A 1 429 ? -3.363 -6.778 2.447 1.00 82.44 429 GLU A N 1
ATOM 3255 C CA . GLU A 1 429 ? -2.309 -6.033 1.759 1.00 82.44 429 GLU A CA 1
ATOM 3256 C C . GLU A 1 429 ? -2.937 -5.015 0.801 1.00 82.44 429 GLU A C 1
ATOM 3258 O O . GLU A 1 429 ? -4.140 -5.063 0.538 1.00 82.44 429 GLU A O 1
ATOM 3263 N N . THR A 1 430 ? -2.125 -4.101 0.281 1.00 76.25 430 THR A N 1
ATOM 3264 C CA . THR A 1 430 ? -2.462 -3.347 -0.928 1.00 76.25 430 THR A CA 1
ATOM 3265 C C . THR A 1 430 ? -1.600 -3.878 -2.066 1.00 76.25 430 THR A C 1
ATOM 3267 O O . THR A 1 430 ? -0.389 -4.049 -1.919 1.00 76.25 430 THR A O 1
ATOM 3270 N N . ASP A 1 431 ? -2.221 -4.166 -3.207 1.00 58.50 431 ASP A N 1
ATOM 3271 C CA . ASP A 1 431 ? -1.522 -4.688 -4.392 1.00 58.50 431 ASP A CA 1
ATOM 3272 C C . ASP A 1 431 ? -0.722 -3.599 -5.142 1.00 58.50 431 ASP A C 1
ATOM 3274 O O . ASP A 1 431 ? 0.016 -3.893 -6.086 1.00 58.50 431 ASP A O 1
ATOM 3278 N N . ASP A 1 432 ? -0.843 -2.341 -4.711 1.00 50.38 432 ASP A N 1
ATOM 3279 C CA . ASP A 1 432 ? -0.529 -1.166 -5.524 1.00 50.38 432 ASP A CA 1
ATOM 3280 C C . ASP A 1 432 ? 0.861 -0.544 -5.295 1.00 50.38 432 ASP A C 1
ATOM 3282 O O . ASP A 1 432 ? 1.139 0.533 -5.812 1.00 50.38 432 ASP A O 1
ATOM 3286 N N . TYR A 1 433 ? 1.787 -1.208 -4.589 1.00 39.66 433 TYR A N 1
ATOM 3287 C CA . TYR A 1 433 ? 3.204 -0.786 -4.487 1.00 39.66 433 TYR A CA 1
ATOM 3288 C C . TYR A 1 433 ? 3.429 0.727 -4.210 1.00 39.66 433 TYR A C 1
ATOM 3290 O O . TYR A 1 433 ? 4.425 1.296 -4.656 1.00 39.66 433 TYR A O 1
ATOM 3298 N N . GLY A 1 434 ? 2.543 1.386 -3.452 1.00 36.78 434 GLY A N 1
ATOM 3299 C CA . GLY A 1 434 ? 2.645 2.822 -3.136 1.00 36.78 434 GLY A CA 1
ATOM 3300 C C . GLY A 1 434 ? 1.745 3.752 -3.955 1.00 36.78 434 GLY A C 1
ATOM 3301 O O . GLY A 1 434 ? 1.953 4.958 -3.942 1.00 36.78 434 GLY A O 1
ATOM 3302 N N . LEU A 1 435 ? 0.751 3.211 -4.654 1.00 35.62 435 LEU A N 1
ATOM 3303 C CA . LEU A 1 435 ? -0.293 3.969 -5.334 1.00 35.62 435 LEU A CA 1
ATOM 3304 C C . LEU A 1 435 ? -1.594 3.898 -4.521 1.00 35.62 435 LEU A C 1
ATOM 3306 O O . LEU A 1 435 ? -2.555 3.266 -4.944 1.00 35.62 435 LEU A O 1
ATOM 3310 N N . SER A 1 436 ? -1.609 4.494 -3.322 1.00 49.69 436 SER A N 1
ATOM 3311 C CA . SER A 1 436 ? -2.854 4.617 -2.549 1.00 49.69 436 SER A CA 1
ATOM 3312 C C . SER A 1 436 ? -3.886 5.393 -3.368 1.00 49.69 436 SER A C 1
ATOM 3314 O O . SER A 1 436 ? -3.556 6.383 -4.028 1.00 49.69 436 SER A O 1
ATOM 3316 N N . SER A 1 437 ? -5.150 4.978 -3.284 1.00 44.94 437 SER A N 1
ATOM 3317 C CA . SER A 1 437 ? -6.306 5.732 -3.779 1.00 44.94 437 SER A CA 1
ATOM 3318 C C . SER A 1 437 ? -6.297 7.217 -3.384 1.00 44.94 437 SER A C 1
ATOM 3320 O O . SER A 1 437 ? -6.813 8.061 -4.117 1.00 44.94 437 SER A O 1
ATOM 3322 N N . ILE A 1 438 ? -5.672 7.531 -2.250 1.00 45.66 438 ILE A N 1
ATOM 3323 C CA . ILE A 1 438 ? -5.560 8.868 -1.682 1.00 45.66 438 ILE A CA 1
ATOM 3324 C C . ILE A 1 438 ? -4.400 9.662 -2.297 1.00 45.66 438 ILE A C 1
ATOM 3326 O O . ILE A 1 438 ? -4.476 10.882 -2.335 1.00 45.66 438 ILE A O 1
ATOM 3330 N N . ASP A 1 439 ? -3.350 9.041 -2.835 1.00 40.00 439 ASP A N 1
ATOM 3331 C CA . ASP A 1 439 ? -2.136 9.754 -3.277 1.00 40.00 439 ASP A CA 1
ATOM 3332 C C . ASP A 1 439 ? -2.222 10.369 -4.695 1.00 40.00 439 ASP A C 1
ATOM 3334 O O . ASP A 1 439 ? -1.249 10.972 -5.164 1.00 40.00 439 ASP A O 1
ATOM 3338 N N . TYR A 1 440 ? -3.382 10.275 -5.362 1.00 38.12 440 TYR A N 1
ATOM 3339 C CA . TYR A 1 440 ? -3.617 10.771 -6.730 1.00 38.12 440 TYR A CA 1
ATOM 3340 C C . TYR A 1 440 ? -4.411 12.066 -6.842 1.00 38.12 440 TYR A C 1
ATOM 3342 O O . TYR A 1 440 ? -5.577 12.112 -6.380 1.00 38.12 440 TYR A O 1
#

Sequence (440 aa):
MAHTPLSLDDLAAITTRDRQGGAEDARLIRPLRHEVMNGAVQDIVHLDAKLEALYALIAKHRPRDALRGFHARCSGRFGPEQWGLPWVRGLTIAGALEEAAAEMSALLDQPSPPLALLAEAERVFYLSGDVARGQEMSQRLLADTSAPMPLRVRAGRRLVHLGQAAYVAKAAQDVFARLPVGQPGAARPDLSRPMRGFVISLDRAAHRMPSFQAAMGDQVRITRINAMDGQTLTDVEITEAKVSPRAKLTANEVACCLSHRAAWDAVAAQCEADEYALVFEDDARFIHGPGAGLAAATGAARAAGAGLVFLNISAVAQVLGRPATREGLQIRDIPTIHREGAAAWLKLKAGWGAYGYLISGAKAAELSAAWAQWRCHTALDWQMFLMAFPDPAEVQPFWSYRRGLNLLRAATAPRPSVPAHVCTYPLIETDDYGLSSIDY